Protein AF-A0A941E111-F1 (afdb_monomer_lite)

pLDDT: mean 90.16, std 6.97, range [42.81, 97.88]

Foldseek 3Di:
DLCQLVVLLVVLLVVVLVVVLVVQLVVVLVVDPDNDPVSSVVSSVVCVVVSCQCSVPLNLLVCLLPQFDQQKAQFFQCVLPLPDDDFFHHQDQDDDDPPVDDDSVPDDDPDNIWGAAALVRRVSLSSLLVSQQPDPPPRDGSLVCLVVVPVSVCVVCVVSVHHSVSSNVSSCCNNVHDPDDGDDDPSFDWDWDDDPVGTDIDGDTHRLRVQVRVVVVQVVLQDDDPNHTPVVCVVVVHDDPVDGDDQPPKDKDFDCLPPLNSQVSGIDSCNVVSRITIDHDPDDDDDPPPPLDDDQAECLVRRDDLVVLLVLLVVLLVLVPDPPPDPVSVVVNLVSLVVVVVVVLVSLVVQQVPPAPPCVDPSNPNYDPLCCCQRGCVNVVVVVVDCPSLLVVLLVSLVSVLVSSCVSCPPSDDDDDVVSSVVSSVSCVVVSVSRD

Radius of gyration: 35.3 Å; chains: 1; bounding box: 78×50×94 Å

InterPro domains:
  IPR013397 Type I-F CRISPR-associated protein Csy1 [PF09611] (54-424)

Organism: NCBI:txid2828728

Structure (mmCIF, N/CA/C/O backbone):
data_AF-A0A941E111-F1
#
_entry.id   AF-A0A941E111-F1
#
loop_
_atom_site.group_PDB
_atom_site.id
_atom_site.type_symbol
_atom_site.label_atom_id
_atom_site.label_alt_id
_atom_site.label_comp_id
_atom_site.label_asym_id
_atom_site.label_entity_id
_atom_site.label_seq_id
_atom_site.pdbx_PDB_ins_code
_atom_site.Cartn_x
_atom_site.Cartn_y
_atom_site.Cartn_z
_atom_site.occupancy
_atom_site.B_iso_or_equiv
_atom_site.auth_seq_id
_atom_site.auth_comp_id
_atom_site.auth_asym_id
_atom_site.auth_atom_id
_atom_site.pdbx_PDB_model_num
ATOM 1 N N . MET A 1 1 ? -6.890 -19.393 34.547 1.00 54.38 1 MET A N 1
ATOM 2 C CA . MET A 1 1 ? -8.291 -19.057 34.207 1.00 54.38 1 MET A CA 1
ATOM 3 C C . MET A 1 1 ? -9.002 -18.054 35.135 1.00 54.38 1 MET A C 1
ATOM 5 O O . MET A 1 1 ? -9.301 -16.984 34.635 1.00 54.38 1 MET A O 1
ATOM 9 N N . MET A 1 2 ? -9.274 -18.276 36.441 1.00 42.81 2 MET A N 1
ATOM 10 C CA . MET A 1 2 ? -10.017 -17.274 37.272 1.00 42.81 2 MET A CA 1
ATOM 11 C C . MET A 1 2 ? -9.319 -15.907 37.387 1.00 42.81 2 MET A C 1
ATOM 13 O O . MET A 1 2 ? -9.954 -14.866 37.274 1.00 42.81 2 MET A O 1
ATOM 17 N N . MET A 1 3 ? -8.001 -15.919 37.585 1.00 56.53 3 MET A N 1
ATOM 18 C CA . MET A 1 3 ? -7.169 -14.712 37.623 1.00 56.53 3 MET A CA 1
ATOM 19 C C . MET A 1 3 ? -6.912 -14.110 36.240 1.00 56.53 3 MET A C 1
ATOM 21 O O . MET A 1 3 ? -6.263 -13.082 36.152 1.00 56.53 3 MET A O 1
ATOM 25 N N . GLU A 1 4 ? -7.368 -14.750 35.169 1.00 77.12 4 GLU A N 1
ATOM 26 C CA . GLU A 1 4 ? -6.903 -14.458 33.816 1.00 77.12 4 GLU A CA 1
ATOM 27 C C . GLU A 1 4 ? -7.857 -13.497 33.116 1.00 77.12 4 GLU A C 1
ATOM 29 O O . GLU A 1 4 ? -7.443 -12.404 32.769 1.00 77.12 4 GLU A O 1
ATOM 34 N N . ALA A 1 5 ? -9.157 -13.802 33.037 1.00 81.56 5 ALA A N 1
ATOM 35 C CA . ALA A 1 5 ? -10.122 -12.932 32.355 1.00 81.56 5 ALA A CA 1
ATOM 36 C C . ALA A 1 5 ? -10.256 -11.542 33.004 1.00 81.56 5 ALA A C 1
ATOM 38 O O . ALA A 1 5 ? -10.161 -10.526 32.318 1.00 81.56 5 ALA A O 1
ATOM 39 N N . LYS A 1 6 ? -10.420 -11.490 34.335 1.00 88.31 6 LYS A N 1
ATOM 40 C CA . LYS A 1 6 ? -10.476 -10.226 35.089 1.00 88.31 6 LYS A CA 1
ATOM 41 C C . LYS A 1 6 ? -9.211 -9.396 34.863 1.00 88.31 6 LYS A C 1
ATOM 43 O O . LYS A 1 6 ? -9.303 -8.231 34.493 1.00 88.31 6 LYS A O 1
ATOM 48 N N . ARG A 1 7 ? -8.043 -10.014 35.058 1.00 89.69 7 ARG A N 1
ATOM 49 C CA . ARG A 1 7 ? -6.750 -9.348 34.896 1.00 89.69 7 ARG A CA 1
ATOM 50 C C . ARG A 1 7 ? -6.543 -8.865 33.465 1.00 89.69 7 ARG A C 1
ATOM 52 O O . ARG A 1 7 ? -6.071 -7.759 33.280 1.00 89.69 7 ARG A O 1
ATOM 59 N N . LEU A 1 8 ? -6.946 -9.641 32.460 1.00 90.94 8 LEU A N 1
ATOM 60 C CA . LEU A 1 8 ? -6.856 -9.237 31.056 1.00 90.94 8 LEU A CA 1
ATOM 61 C C . LEU A 1 8 ? -7.727 -8.016 30.751 1.00 90.94 8 LEU A C 1
ATOM 63 O O . LEU A 1 8 ? -7.281 -7.122 30.037 1.00 90.94 8 LEU A O 1
ATOM 67 N N . ILE A 1 9 ? -8.941 -7.945 31.309 1.00 93.62 9 ILE A N 1
ATOM 68 C CA . ILE A 1 9 ? -9.801 -6.759 31.189 1.00 93.62 9 ILE A CA 1
ATOM 69 C C . ILE A 1 9 ? -9.144 -5.554 31.877 1.00 93.62 9 ILE A C 1
ATOM 71 O O . ILE A 1 9 ? -9.081 -4.474 31.291 1.00 93.62 9 ILE A O 1
ATOM 75 N N . GLU A 1 10 ? -8.631 -5.733 33.097 1.00 94.31 10 GLU A N 1
ATOM 76 C CA . GLU A 1 10 ? -7.940 -4.683 33.859 1.00 94.31 10 GLU A CA 1
ATOM 77 C C . GLU A 1 10 ? -6.693 -4.168 33.122 1.00 94.31 10 GLU A C 1
ATOM 79 O O . GLU A 1 10 ? -6.554 -2.961 32.919 1.00 94.31 10 GLU A O 1
ATOM 84 N N . ASP A 1 11 ? -5.835 -5.073 32.650 1.00 95.06 11 ASP A N 1
ATOM 85 C CA . ASP A 1 11 ? -4.605 -4.770 31.918 1.00 95.06 11 ASP A CA 1
ATOM 86 C C . ASP A 1 11 ? -4.915 -4.086 30.575 1.00 95.06 11 ASP A C 1
ATOM 88 O O . ASP A 1 11 ? -4.274 -3.094 30.212 1.00 95.06 11 ASP A O 1
ATOM 92 N N . PHE A 1 12 ? -5.940 -4.551 29.849 1.00 95.94 12 PHE A N 1
ATOM 93 C CA . PHE A 1 12 ? -6.379 -3.931 28.597 1.00 95.94 12 PHE A CA 1
ATOM 94 C C . PHE A 1 12 ? -6.872 -2.498 28.812 1.00 95.94 12 PHE A C 1
ATOM 96 O O . PHE A 1 12 ? -6.476 -1.584 28.079 1.00 95.94 12 PHE A O 1
ATOM 103 N N . LEU A 1 13 ? -7.725 -2.274 29.814 1.00 96.62 13 LEU A N 1
ATOM 104 C CA . LEU A 1 13 ? -8.251 -0.942 30.108 1.00 96.62 13 LEU A CA 1
ATOM 105 C C . LEU A 1 13 ? -7.158 -0.018 30.644 1.00 96.62 13 LEU A C 1
ATOM 107 O O . LEU A 1 13 ? -7.132 1.156 30.277 1.00 96.62 13 LEU A O 1
ATOM 111 N N . LEU A 1 14 ? -6.209 -0.533 31.430 1.00 96.56 14 LEU A N 1
ATOM 112 C CA . LEU A 1 14 ? -5.047 0.228 31.884 1.00 96.56 14 LEU A CA 1
ATOM 113 C C . LEU A 1 14 ? -4.165 0.670 30.709 1.00 96.56 14 LEU A C 1
ATOM 115 O O . LEU A 1 14 ? -3.775 1.842 30.638 1.00 96.56 14 LEU A O 1
ATOM 119 N N . LYS A 1 15 ? -3.891 -0.234 29.762 1.00 96.50 15 LYS A N 1
ATOM 120 C CA . LYS A 1 15 ? -3.155 0.089 28.533 1.00 96.50 15 LYS A CA 1
ATOM 121 C C . LYS A 1 15 ? -3.899 1.140 27.711 1.00 96.50 15 LYS A C 1
ATOM 123 O O . LYS A 1 15 ? -3.334 2.175 27.377 1.00 96.50 15 LYS A O 1
ATOM 128 N N . THR A 1 16 ? -5.191 0.929 27.468 1.00 95.75 16 THR A N 1
ATOM 129 C CA . THR A 1 16 ? -6.022 1.845 26.670 1.00 95.75 16 THR A CA 1
ATOM 130 C C . THR A 1 16 ? -6.130 3.231 27.316 1.00 95.75 16 THR A C 1
ATOM 132 O O . THR A 1 16 ? -6.060 4.251 26.626 1.00 95.75 16 THR A O 1
ATOM 135 N N . LYS A 1 17 ? -6.226 3.289 28.651 1.00 96.88 17 LYS A N 1
ATOM 136 C CA . LYS A 1 17 ? -6.177 4.532 29.429 1.00 96.88 17 LYS A CA 1
ATOM 137 C C . LYS A 1 17 ? -4.859 5.275 29.227 1.00 96.88 17 LYS A C 1
ATOM 139 O O . LYS A 1 17 ? -4.867 6.489 29.026 1.00 96.88 17 LYS A O 1
ATOM 144 N N . THR A 1 18 ? -3.744 4.549 29.275 1.00 96.50 18 THR A N 1
ATOM 145 C CA . THR A 1 18 ? -2.400 5.110 29.090 1.00 96.50 18 THR A CA 1
ATOM 146 C C . THR A 1 18 ? -2.240 5.677 27.679 1.00 96.50 18 THR A C 1
ATOM 148 O O . THR A 1 18 ? -1.917 6.855 27.543 1.00 96.50 18 THR A O 1
ATOM 151 N N . ASP A 1 19 ? -2.611 4.916 26.645 1.00 94.94 19 ASP A N 1
ATOM 152 C CA . ASP A 1 19 ? -2.573 5.364 25.245 1.00 94.94 19 ASP A CA 1
ATOM 153 C C . ASP A 1 19 ? -3.434 6.618 25.008 1.00 94.94 19 ASP A C 1
ATOM 155 O O . ASP A 1 19 ? -3.075 7.518 24.240 1.00 94.94 19 ASP A O 1
ATOM 159 N N . PHE A 1 20 ? -4.613 6.685 25.634 1.00 95.25 20 PHE A N 1
ATOM 160 C CA . PHE A 1 20 ? -5.492 7.851 25.552 1.00 95.25 20 PHE A CA 1
ATOM 161 C C . PHE A 1 20 ? -4.852 9.089 26.186 1.00 95.25 20 PHE A C 1
ATOM 163 O O . PHE A 1 20 ? -4.885 10.172 25.591 1.00 95.25 20 PHE A O 1
ATOM 170 N N . LEU A 1 21 ? -4.262 8.923 27.371 1.00 95.62 21 LEU A N 1
ATOM 171 C CA . LEU A 1 21 ? -3.600 9.995 28.101 1.00 95.62 21 LEU A CA 1
ATOM 172 C C . LEU A 1 21 ? -2.397 10.532 27.318 1.00 95.62 21 LEU A C 1
ATOM 174 O O . LEU A 1 21 ? -2.283 11.741 27.129 1.00 95.62 21 LEU A O 1
ATOM 178 N N . GLU A 1 22 ? -1.552 9.649 26.786 1.00 95.38 22 GLU A N 1
ATOM 179 C CA . GLU A 1 22 ? -0.395 10.026 25.970 1.00 95.38 22 GLU A CA 1
ATOM 180 C C . GLU A 1 22 ? -0.802 10.818 24.725 1.00 95.38 22 GLU A C 1
ATOM 182 O O . GLU A 1 22 ? -0.208 11.856 24.432 1.00 95.38 22 GLU A O 1
ATOM 187 N N . LYS A 1 23 ? -1.870 10.406 24.029 1.00 93.00 23 LYS A N 1
ATOM 188 C CA . LYS A 1 23 ? -2.389 11.142 22.863 1.00 93.00 23 LYS A CA 1
ATOM 189 C C . LYS A 1 23 ? -2.899 12.535 23.228 1.00 93.00 23 LYS A C 1
ATOM 191 O O . LYS A 1 23 ? -2.645 13.484 22.487 1.00 93.00 23 LYS A O 1
ATOM 196 N N . LYS A 1 24 ? -3.613 12.675 24.349 1.00 94.56 24 LYS A N 1
ATOM 197 C CA . LYS A 1 24 ? -4.103 13.974 24.845 1.00 94.56 24 LYS A CA 1
ATOM 198 C C . LYS A 1 24 ? -2.949 14.899 25.219 1.00 94.56 24 LYS A C 1
ATOM 200 O O . LYS A 1 24 ? -2.946 16.060 24.809 1.00 94.56 24 LYS A O 1
ATOM 205 N N . VAL A 1 25 ? -1.956 14.369 25.932 1.00 94.44 25 VAL A N 1
ATOM 206 C CA . VAL A 1 25 ? -0.740 15.103 26.295 1.00 94.44 25 VAL A CA 1
ATOM 207 C C . VAL A 1 25 ? 0.004 15.535 25.034 1.00 94.44 25 VAL A C 1
ATOM 209 O O . VAL A 1 25 ? 0.240 16.724 24.859 1.00 94.44 25 VAL A O 1
ATOM 212 N N . ALA A 1 26 ? 0.290 14.623 24.103 1.00 93.06 26 ALA A N 1
ATOM 213 C CA . ALA A 1 26 ? 0.989 14.945 22.860 1.00 93.06 26 ALA A CA 1
ATOM 214 C C . ALA A 1 26 ? 0.262 16.021 22.033 1.00 93.06 26 ALA A C 1
ATOM 216 O O . ALA A 1 26 ? 0.901 16.940 21.518 1.00 93.06 26 ALA A O 1
ATOM 217 N N . ALA A 1 27 ? -1.070 15.950 21.939 1.00 91.94 27 ALA A N 1
ATOM 218 C CA . ALA A 1 27 ? -1.871 16.956 21.246 1.00 91.94 27 ALA A CA 1
ATOM 219 C C . ALA A 1 27 ? -1.771 18.345 21.904 1.00 91.94 27 ALA A C 1
ATOM 221 O O . ALA A 1 27 ? -1.632 19.341 21.197 1.00 91.94 27 ALA A O 1
ATOM 222 N N . GLU A 1 28 ? -1.796 18.421 23.239 1.00 92.62 28 GLU A N 1
ATOM 223 C CA . GLU A 1 28 ? -1.623 19.684 23.965 1.00 92.62 28 GLU A CA 1
ATOM 224 C C . GLU A 1 28 ? -0.197 20.236 23.801 1.00 92.62 28 GLU A C 1
ATOM 226 O O . GLU A 1 28 ? -0.017 21.409 23.467 1.00 92.62 28 GLU A O 1
ATOM 231 N N . ILE A 1 29 ? 0.819 19.390 23.979 1.00 92.69 29 ILE A N 1
ATOM 232 C CA . ILE A 1 29 ? 2.234 19.782 23.917 1.00 92.69 29 ILE A CA 1
ATOM 233 C C . ILE A 1 29 ? 2.627 20.265 22.519 1.00 92.69 29 ILE A C 1
ATOM 235 O O . ILE A 1 29 ? 3.358 21.245 22.400 1.00 92.69 29 ILE A O 1
ATOM 239 N N . ARG A 1 30 ? 2.075 19.670 21.454 1.00 89.31 30 ARG A N 1
ATOM 240 C CA . ARG A 1 30 ? 2.335 20.093 20.066 1.00 89.31 30 ARG A CA 1
ATOM 241 C C . ARG A 1 30 ? 1.977 21.560 19.796 1.00 89.31 30 ARG A C 1
ATOM 243 O O . ARG A 1 30 ? 2.528 22.159 18.879 1.00 89.31 30 ARG A O 1
ATOM 250 N N . THR A 1 31 ? 1.066 22.141 20.575 1.00 85.31 31 THR A N 1
ATOM 251 C CA . THR A 1 31 ? 0.663 23.552 20.438 1.00 85.31 31 THR A CA 1
ATOM 252 C C . THR A 1 31 ? 1.511 24.515 21.272 1.00 85.31 31 THR A C 1
ATOM 254 O O . THR A 1 31 ? 1.413 25.730 21.098 1.00 85.31 31 THR A O 1
ATOM 257 N N . LYS A 1 32 ? 2.357 23.996 22.170 1.00 88.12 32 LYS A N 1
ATOM 258 C CA . LYS A 1 32 ? 3.193 24.789 23.075 1.00 88.12 32 LYS A CA 1
ATOM 259 C C . LYS A 1 32 ? 4.600 24.977 22.505 1.00 88.12 32 LYS A C 1
ATOM 261 O O . LYS A 1 32 ? 5.163 24.082 21.879 1.00 88.12 32 LYS A O 1
ATOM 266 N N . LYS A 1 33 ? 5.171 26.162 22.756 1.00 83.75 33 LYS A N 1
ATOM 267 C CA . LYS A 1 33 ? 6.570 26.487 22.419 1.00 83.75 33 LYS A CA 1
ATOM 268 C C . LYS A 1 33 ? 7.568 25.796 23.350 1.00 83.75 33 LYS A C 1
ATOM 270 O O . LYS A 1 33 ? 8.631 25.398 22.896 1.00 83.75 33 LYS A O 1
ATOM 275 N N . ASP A 1 34 ? 7.221 25.674 24.630 1.00 85.81 34 ASP A N 1
ATOM 276 C CA . ASP A 1 34 ? 8.005 24.937 25.620 1.00 85.81 34 ASP A CA 1
ATOM 277 C C . ASP A 1 34 ? 7.483 23.496 25.726 1.00 85.81 34 ASP A C 1
ATOM 279 O O . ASP A 1 34 ? 6.291 23.273 25.956 1.00 85.81 34 ASP A O 1
ATOM 283 N N . GLN A 1 35 ? 8.386 22.536 25.530 1.00 87.12 35 GLN A N 1
ATOM 284 C CA . GLN A 1 35 ? 8.133 21.093 25.593 1.00 87.12 35 GLN A CA 1
ATOM 285 C C . GLN A 1 35 ? 8.992 20.420 26.674 1.00 87.12 35 GLN A C 1
ATOM 287 O O . GLN A 1 35 ? 9.300 19.232 26.593 1.00 87.12 35 GLN A O 1
ATOM 292 N N . SER A 1 36 ? 9.409 21.186 27.683 1.00 88.88 36 SER A N 1
ATOM 293 C CA . SER A 1 36 ? 10.135 20.678 28.841 1.00 88.88 36 SER A CA 1
ATOM 294 C C . SER A 1 36 ? 9.334 19.623 29.618 1.00 88.88 36 SER A C 1
ATOM 296 O O . SER A 1 36 ? 8.099 19.568 29.587 1.00 88.88 36 SER A O 1
ATOM 298 N N . LEU A 1 37 ? 10.052 18.772 30.358 1.00 89.50 37 LEU A N 1
ATOM 299 C CA . LEU A 1 37 ? 9.461 17.684 31.148 1.00 89.50 37 LEU A CA 1
ATOM 300 C C . LEU A 1 37 ? 8.425 18.181 32.168 1.00 89.50 37 LEU A C 1
ATOM 302 O O . LEU A 1 37 ? 7.444 17.489 32.432 1.00 89.50 37 LEU A O 1
ATOM 306 N N . THR A 1 38 ? 8.606 19.386 32.707 1.00 91.69 38 THR A N 1
ATOM 307 C CA . THR A 1 38 ? 7.662 20.018 33.639 1.00 91.69 38 THR A CA 1
ATOM 308 C C . THR A 1 38 ? 6.325 20.331 32.967 1.00 91.69 38 THR A C 1
ATOM 310 O O . THR A 1 38 ? 5.271 20.051 33.536 1.00 91.69 38 THR A O 1
ATOM 313 N N . VAL A 1 39 ? 6.342 20.836 31.729 1.00 90.69 39 VAL A N 1
ATOM 314 C CA . VAL A 1 39 ? 5.124 21.119 30.953 1.00 90.69 39 VAL A CA 1
ATOM 315 C C . VAL A 1 39 ? 4.400 19.826 30.569 1.00 90.69 39 VAL A C 1
ATOM 317 O O . VAL A 1 39 ? 3.168 19.775 30.615 1.00 90.69 39 VAL A O 1
ATOM 320 N N . ILE A 1 40 ? 5.150 18.770 30.235 1.00 91.69 40 ILE A N 1
ATOM 321 C CA . ILE A 1 40 ? 4.601 17.436 29.945 1.00 91.69 40 ILE A CA 1
ATOM 322 C C . ILE A 1 40 ? 3.925 16.846 31.190 1.00 91.69 40 ILE A C 1
ATOM 324 O O . ILE A 1 40 ? 2.794 16.366 31.099 1.00 91.69 40 ILE A O 1
ATOM 328 N N . ALA A 1 41 ? 4.578 16.920 32.353 1.00 93.25 41 ALA A N 1
ATOM 329 C CA . ALA A 1 41 ? 4.028 16.426 33.614 1.00 93.25 41 ALA A CA 1
ATOM 330 C C . ALA A 1 41 ? 2.729 17.152 33.999 1.00 93.25 41 ALA A C 1
ATOM 332 O O . ALA A 1 41 ? 1.731 16.497 34.298 1.00 93.25 41 ALA A O 1
ATOM 333 N N . ALA A 1 42 ? 2.699 18.483 33.888 1.00 93.31 42 ALA A N 1
ATOM 334 C CA . ALA A 1 42 ? 1.502 19.275 34.169 1.00 93.31 42 ALA A CA 1
ATOM 335 C C . ALA A 1 42 ? 0.339 18.953 33.211 1.00 93.31 42 ALA A C 1
ATOM 337 O O . ALA A 1 42 ? -0.814 18.848 33.630 1.00 93.31 42 ALA A O 1
ATOM 338 N N . ALA A 1 43 ? 0.622 18.756 31.916 1.00 93.69 43 ALA A N 1
ATOM 339 C CA . ALA A 1 43 ? -0.396 18.327 30.955 1.00 93.69 43 ALA A CA 1
ATOM 340 C C . ALA A 1 43 ? -0.940 16.930 31.297 1.00 93.69 43 ALA A C 1
ATOM 342 O O . ALA A 1 43 ? -2.143 16.694 31.188 1.00 93.69 43 ALA A O 1
ATOM 343 N N . ARG A 1 44 ? -0.075 16.011 31.741 1.00 95.31 44 ARG A N 1
ATOM 344 C CA . ARG A 1 44 ? -0.485 14.670 32.171 1.00 95.31 44 ARG A CA 1
ATOM 345 C C . ARG A 1 44 ? -1.410 14.730 33.383 1.00 95.31 44 ARG A C 1
ATOM 347 O O . ARG A 1 44 ? -2.481 14.137 33.337 1.00 95.31 44 ARG A O 1
ATOM 354 N N . GLU A 1 45 ? -1.033 15.478 34.416 1.00 95.56 45 GLU A N 1
ATOM 355 C CA . GLU A 1 45 ? -1.837 15.654 35.632 1.00 95.56 45 GLU A CA 1
ATOM 356 C C . GLU A 1 45 ? -3.222 16.240 35.320 1.00 95.56 45 GLU A C 1
ATOM 358 O O . GLU A 1 45 ? -4.236 15.743 35.803 1.00 95.56 45 GLU A O 1
ATOM 363 N N . LYS A 1 46 ? -3.287 17.226 34.421 1.00 96.00 46 LYS A N 1
ATOM 364 C CA . LYS A 1 46 ? -4.541 17.843 33.970 1.00 96.00 46 LYS A CA 1
ATOM 365 C C . LYS A 1 46 ? -5.508 16.857 33.300 1.00 96.00 46 LYS A C 1
ATOM 367 O O . LYS A 1 46 ? -6.712 16.945 33.526 1.00 96.00 46 LYS A O 1
ATOM 372 N N . HIS A 1 47 ? -5.012 15.951 32.452 1.00 96.50 47 HIS A N 1
ATOM 373 C CA . HIS A 1 47 ? -5.853 14.996 31.704 1.00 96.50 47 HIS A CA 1
ATOM 374 C C . HIS A 1 47 ? -6.090 13.674 32.456 1.00 96.50 47 HIS A C 1
ATOM 376 O O . HIS A 1 47 ? -6.923 12.869 32.033 1.00 96.50 47 HIS A O 1
ATOM 382 N N . GLN A 1 48 ? -5.398 13.453 33.578 1.00 96.69 48 GLN A N 1
ATOM 383 C CA . GLN A 1 48 ? -5.488 12.235 34.387 1.00 96.69 48 GLN A CA 1
ATOM 384 C C . GLN A 1 48 ? -6.922 11.943 34.887 1.00 96.69 48 GLN A C 1
ATOM 386 O O . GLN A 1 48 ? -7.388 10.825 34.658 1.00 96.69 48 GLN A O 1
ATOM 391 N N . PRO A 1 49 ? -7.687 12.905 35.453 1.00 97.50 49 PRO A N 1
ATOM 392 C CA . PRO A 1 49 ? -9.043 12.631 35.941 1.00 97.50 49 PRO A CA 1
ATOM 393 C C . PRO A 1 49 ? -10.028 12.238 34.830 1.00 97.50 49 PRO A C 1
ATOM 395 O O . PRO A 1 49 ? -10.887 11.380 35.039 1.00 97.50 49 PRO A O 1
ATOM 398 N N . GLU A 1 50 ? -9.903 12.834 33.634 1.00 96.50 50 GLU A N 1
ATOM 399 C CA . GLU A 1 50 ? -10.710 12.456 32.461 1.00 96.50 50 GLU A CA 1
ATOM 400 C C . GLU A 1 50 ? -10.420 11.002 32.071 1.00 96.50 50 GLU A C 1
ATOM 402 O O . GLU A 1 50 ? -11.348 10.225 31.840 1.00 96.50 50 GLU A O 1
ATOM 407 N N . ALA A 1 51 ? -9.138 10.629 32.018 1.00 95.62 51 ALA A N 1
ATOM 408 C CA . ALA A 1 51 ? -8.710 9.282 31.665 1.00 95.62 51 ALA A CA 1
ATOM 409 C C . ALA A 1 51 ? -9.181 8.242 32.697 1.00 95.62 51 ALA A C 1
ATOM 411 O O . ALA A 1 51 ? -9.725 7.207 32.311 1.00 95.62 51 ALA A O 1
ATOM 412 N N . ASP A 1 52 ? -9.028 8.529 33.992 1.00 96.94 52 ASP A N 1
ATOM 413 C CA . ASP A 1 52 ? -9.448 7.629 35.071 1.00 96.94 52 ASP A CA 1
ATOM 414 C C . ASP A 1 52 ? -10.966 7.429 35.093 1.00 96.94 52 ASP A C 1
ATOM 416 O O . ASP A 1 52 ? -11.431 6.296 35.192 1.00 96.94 52 ASP A O 1
ATOM 420 N N . SER A 1 53 ? -11.747 8.498 34.916 1.00 96.62 53 SER A N 1
ATOM 421 C CA . SER A 1 53 ? -13.210 8.405 34.841 1.00 96.62 53 SER A CA 1
ATOM 422 C C . SER A 1 53 ? -13.677 7.628 33.605 1.00 96.62 53 SER A C 1
ATOM 424 O O . SER A 1 53 ? -14.514 6.728 33.702 1.00 96.62 53 SER A O 1
ATOM 426 N N . LYS A 1 54 ? -13.101 7.929 32.433 1.00 95.19 54 LYS A N 1
ATOM 427 C CA . LYS A 1 54 ? -13.490 7.324 31.151 1.00 95.19 54 LYS A CA 1
ATOM 428 C C . LYS A 1 54 ? -13.190 5.824 31.076 1.00 95.19 54 LYS A C 1
ATOM 430 O O . LYS A 1 54 ? -13.958 5.099 30.446 1.00 95.19 54 LYS A O 1
ATOM 435 N N . TYR A 1 55 ? -12.082 5.384 31.670 1.00 96.75 55 TYR A N 1
ATOM 436 C CA . TYR A 1 55 ? -11.620 3.992 31.625 1.00 96.75 55 TYR A CA 1
ATOM 437 C C . TYR A 1 55 ? -11.799 3.246 32.955 1.00 96.75 55 TYR A C 1
ATOM 439 O O . TYR A 1 55 ? -11.298 2.133 33.106 1.00 96.75 55 TYR A O 1
ATOM 447 N N . ALA A 1 56 ? -12.546 3.812 33.908 1.00 96.56 56 ALA A N 1
ATOM 448 C CA . ALA A 1 56 ? -13.058 3.047 35.036 1.00 96.56 56 ALA A CA 1
ATOM 449 C C . ALA A 1 56 ? -13.908 1.881 34.506 1.00 96.56 56 ALA A C 1
ATOM 451 O O . ALA A 1 56 ? -14.797 2.089 33.681 1.00 96.56 56 ALA A O 1
ATOM 452 N N . ILE A 1 57 ? -13.640 0.661 34.983 1.00 94.81 57 ILE A N 1
ATOM 453 C CA . ILE A 1 57 ? -14.173 -0.588 34.408 1.00 94.81 57 ILE A CA 1
ATOM 454 C C . ILE A 1 57 ? -15.694 -0.529 34.236 1.00 94.81 57 ILE A C 1
ATOM 456 O O . ILE A 1 57 ? -16.207 -0.769 33.144 1.00 94.81 57 ILE A O 1
ATOM 460 N N . LYS A 1 58 ? -16.408 -0.147 35.301 1.00 95.25 58 LYS A N 1
ATOM 461 C CA . LYS A 1 58 ? -17.868 -0.020 35.292 1.00 95.25 58 LYS A CA 1
ATOM 462 C C . LYS A 1 58 ? -18.347 0.988 34.242 1.00 95.25 58 LYS A C 1
ATOM 464 O O . LYS A 1 58 ? -19.135 0.632 33.371 1.00 95.25 58 LYS A O 1
ATOM 469 N N . THR A 1 59 ? -17.820 2.212 34.290 1.00 95.44 59 THR A N 1
ATOM 470 C CA . THR A 1 59 ? -18.170 3.303 33.368 1.00 95.44 59 THR A CA 1
ATOM 471 C C . THR A 1 59 ? -17.913 2.922 31.912 1.00 95.44 59 THR A C 1
ATOM 473 O O . THR A 1 59 ? -18.720 3.222 31.030 1.00 95.44 59 THR A O 1
ATOM 476 N N . TRP A 1 60 ? -16.791 2.251 31.644 1.00 96.00 60 TRP A N 1
ATOM 477 C CA . TRP A 1 60 ? -16.426 1.823 30.300 1.00 96.00 60 TRP A CA 1
ATOM 478 C C . TRP A 1 60 ? -17.387 0.752 29.774 1.00 96.00 60 TRP A C 1
ATOM 480 O O . TRP A 1 60 ? -17.880 0.898 28.656 1.00 96.00 60 TRP A O 1
ATOM 490 N N . PHE A 1 61 ? -17.726 -0.267 30.577 1.00 94.56 61 PHE A N 1
ATOM 491 C CA . PHE A 1 61 ? -18.712 -1.279 30.182 1.00 94.56 61 PHE A CA 1
ATOM 492 C C . PHE A 1 61 ? -20.093 -0.668 29.947 1.00 94.56 61 PHE A C 1
ATOM 494 O O . PHE A 1 61 ? -20.683 -0.911 28.899 1.00 94.56 61 PHE A O 1
ATOM 501 N N . GLU A 1 62 ? -20.597 0.164 30.861 1.00 94.38 62 GLU A N 1
ATOM 502 C CA . GLU A 1 62 ? -21.892 0.841 30.697 1.00 94.38 62 GLU A CA 1
ATOM 503 C C . GLU A 1 62 ? -21.941 1.652 29.395 1.00 94.38 62 GLU A C 1
ATOM 505 O O . GLU A 1 62 ? -22.912 1.577 28.635 1.00 94.38 62 GLU A O 1
ATOM 510 N N . LYS A 1 63 ? -20.858 2.375 29.087 1.00 93.50 63 LYS A N 1
ATOM 511 C CA . LYS A 1 63 ? -20.723 3.112 27.830 1.00 93.50 63 LYS A CA 1
ATOM 512 C C . LYS A 1 63 ? -20.674 2.186 26.616 1.00 93.50 63 LYS A C 1
ATOM 514 O O . LYS A 1 63 ? -21.349 2.460 25.626 1.00 93.50 63 LYS A O 1
ATOM 519 N N . ALA A 1 64 ? -19.899 1.106 26.674 1.00 93.00 64 ALA A N 1
ATOM 520 C CA . ALA A 1 64 ? -19.802 0.137 25.589 1.00 93.00 64 ALA A CA 1
ATOM 521 C C . ALA A 1 64 ? -21.169 -0.502 25.298 1.00 93.00 64 ALA A C 1
ATOM 523 O O . ALA A 1 64 ? -21.579 -0.570 24.142 1.00 93.00 64 ALA A O 1
ATOM 524 N N . ILE A 1 65 ? -21.923 -0.873 26.336 1.00 92.00 65 ILE A N 1
ATOM 525 C CA . ILE A 1 65 ? -23.271 -1.441 26.209 1.00 92.00 65 ILE A CA 1
ATOM 526 C C . ILE A 1 65 ? -24.233 -0.444 25.556 1.00 92.00 65 ILE A C 1
ATOM 528 O O . ILE A 1 65 ? -25.007 -0.802 24.664 1.00 92.00 65 ILE A O 1
ATOM 532 N N . LYS A 1 66 ? -24.177 0.817 25.987 1.00 92.38 66 LYS A N 1
ATOM 533 C CA . LYS A 1 66 ? -25.066 1.874 25.506 1.00 92.38 66 LYS A CA 1
ATOM 534 C C . LYS A 1 66 ? -24.773 2.289 24.061 1.00 92.38 66 LYS A C 1
ATOM 536 O O . LYS A 1 66 ? -25.700 2.402 23.260 1.00 92.38 66 LYS A O 1
ATOM 541 N N . ASP A 1 67 ? -23.502 2.520 23.735 1.00 91.25 67 ASP A N 1
ATOM 542 C CA . ASP A 1 67 ? -23.107 3.251 22.527 1.00 91.25 67 ASP A CA 1
ATOM 543 C C . ASP A 1 67 ? -22.592 2.343 21.395 1.00 91.25 67 ASP A C 1
ATOM 545 O O . ASP A 1 67 ? -22.592 2.763 20.232 1.00 91.25 67 ASP A O 1
ATOM 549 N N . ALA A 1 68 ? -22.140 1.116 21.690 1.00 91.19 68 ALA A N 1
ATOM 550 C CA . ALA A 1 68 ? -21.586 0.236 20.665 1.00 91.19 68 ALA A CA 1
ATOM 551 C C . ALA A 1 68 ? -22.680 -0.292 19.722 1.00 91.19 68 ALA A C 1
ATOM 553 O O . ALA A 1 68 ? -23.705 -0.841 20.141 1.00 91.19 68 ALA A O 1
ATOM 554 N N . LYS A 1 69 ? -22.431 -0.124 18.421 1.00 89.06 69 LYS A N 1
ATOM 555 C CA . LYS A 1 69 ? -23.289 -0.573 17.317 1.00 89.06 69 LYS A CA 1
ATOM 556 C C . LYS A 1 69 ? -22.605 -1.705 16.540 1.00 89.06 69 LYS A C 1
ATOM 558 O O . LYS A 1 69 ? -21.372 -1.708 16.496 1.00 89.06 69 LYS A O 1
ATOM 563 N N . PRO A 1 70 ? -23.360 -2.600 15.876 1.00 88.75 70 PRO A N 1
ATOM 564 C CA . PRO A 1 70 ? -22.823 -3.703 15.067 1.00 88.75 70 PRO A CA 1
ATOM 565 C C . PRO A 1 70 ? -22.251 -3.231 13.714 1.00 88.75 70 PRO A C 1
ATOM 567 O O . PRO A 1 70 ? -22.597 -3.718 12.641 1.00 88.75 70 PRO A O 1
ATOM 570 N N . ASN A 1 71 ? -21.356 -2.242 13.750 1.00 89.81 71 ASN A N 1
ATOM 571 C CA . ASN A 1 71 ? -20.731 -1.671 12.555 1.00 89.81 71 ASN A CA 1
ATOM 572 C C . ASN A 1 71 ? -19.304 -2.194 12.309 1.00 89.81 71 ASN A C 1
ATOM 574 O O . ASN A 1 71 ? -18.534 -1.584 11.556 1.00 89.81 71 ASN A O 1
ATOM 578 N N . VAL A 1 72 ? -18.928 -3.283 12.979 1.00 92.62 72 VAL A N 1
ATOM 579 C CA . VAL A 1 72 ? -17.664 -3.982 12.741 1.00 92.62 72 VAL A CA 1
ATOM 580 C C . VAL A 1 72 ? -17.706 -4.586 11.348 1.00 92.62 72 VAL A C 1
ATOM 582 O O . VAL A 1 72 ? -18.706 -5.164 10.933 1.00 92.62 72 VAL A O 1
ATOM 585 N N . THR A 1 73 ? -16.636 -4.406 10.588 1.00 93.31 73 THR A N 1
ATOM 586 C CA . THR A 1 73 ? -16.573 -4.854 9.203 1.00 93.31 73 THR A CA 1
ATOM 587 C C . THR A 1 73 ? -15.141 -5.140 8.799 1.00 93.31 73 THR A C 1
ATOM 589 O O . THR A 1 73 ? -14.181 -4.643 9.374 1.00 93.31 73 THR A O 1
ATOM 592 N N . THR A 1 74 ? -15.005 -5.937 7.760 1.00 94.25 74 THR A N 1
ATOM 593 C CA . THR A 1 74 ? -13.744 -6.193 7.069 1.00 94.25 74 THR A CA 1
ATOM 594 C C . THR A 1 74 ? -13.713 -5.506 5.705 1.00 94.25 74 THR A C 1
ATOM 596 O O . THR A 1 74 ? -12.676 -5.017 5.263 1.00 94.25 74 THR A O 1
ATOM 599 N N . HIS A 1 75 ? -14.880 -5.377 5.069 1.00 93.75 75 HIS A N 1
ATOM 600 C CA . HIS A 1 75 ? -15.017 -4.818 3.730 1.00 93.75 75 HIS A CA 1
ATOM 601 C C . HIS A 1 75 ? -16.016 -3.647 3.719 1.00 93.75 75 HIS A C 1
ATOM 603 O O . HIS A 1 75 ? -17.140 -3.773 3.230 1.00 93.75 75 HIS A O 1
ATOM 609 N N . PRO A 1 76 ? -15.664 -2.492 4.312 1.00 93.19 76 PRO A N 1
ATOM 610 C CA . PRO A 1 76 ? -16.535 -1.321 4.349 1.00 93.19 76 PRO A CA 1
ATOM 611 C C . PRO A 1 76 ? -16.897 -0.792 2.951 1.00 93.19 76 PRO A C 1
ATOM 613 O O . PRO A 1 76 ? -16.040 -0.450 2.139 1.00 93.19 76 PRO A O 1
ATOM 616 N N . THR A 1 77 ? -18.196 -0.600 2.717 1.00 92.69 77 THR A N 1
ATOM 617 C CA . THR A 1 77 ? -18.764 -0.031 1.478 1.00 92.69 77 THR A CA 1
ATOM 618 C C . THR A 1 77 ? -18.440 1.457 1.298 1.00 92.69 77 THR A C 1
ATOM 620 O O . THR A 1 77 ? -18.385 1.973 0.182 1.00 92.69 77 THR A O 1
ATOM 623 N N . LYS A 1 78 ? -18.171 2.169 2.397 1.00 92.44 78 LYS A N 1
ATOM 624 C CA . LYS A 1 78 ? -17.959 3.623 2.401 1.00 92.44 78 LYS A CA 1
ATOM 625 C C . LYS A 1 78 ? -16.679 4.095 1.709 1.00 92.44 78 LYS A C 1
ATOM 627 O O . LYS A 1 78 ? -16.579 5.281 1.405 1.00 92.44 78 LYS A O 1
ATOM 632 N N . PHE A 1 79 ? -15.732 3.197 1.441 1.00 93.19 79 PHE A N 1
ATOM 633 C CA . PHE A 1 79 ? -14.555 3.508 0.622 1.00 93.19 79 PHE A CA 1
ATOM 634 C C . PHE A 1 79 ? -14.894 3.630 -0.866 1.00 93.19 79 PHE A C 1
ATOM 636 O O . PHE A 1 79 ? -14.187 4.317 -1.595 1.00 93.19 79 PHE A O 1
ATOM 643 N N . THR A 1 80 ? -16.003 3.037 -1.316 1.00 91.94 80 THR A N 1
ATOM 644 C CA . THR A 1 80 ? -16.537 3.285 -2.659 1.00 91.94 80 THR A CA 1
ATOM 645 C C . THR A 1 80 ? -17.209 4.650 -2.727 1.00 91.94 80 THR A C 1
ATOM 647 O O . THR A 1 80 ? -16.937 5.438 -3.631 1.00 91.94 80 THR A O 1
ATOM 650 N N . ASN A 1 81 ? -18.081 4.943 -1.758 1.00 90.50 81 ASN A N 1
ATOM 651 C CA . ASN A 1 81 ? -18.718 6.245 -1.624 1.00 90.50 81 ASN A CA 1
ATOM 652 C C . ASN A 1 81 ? -19.076 6.530 -0.151 1.00 90.50 81 ASN A C 1
ATOM 654 O O . ASN A 1 81 ? -19.866 5.792 0.446 1.00 90.50 81 ASN A O 1
ATOM 658 N N . PRO A 1 82 ? -18.581 7.628 0.453 1.00 88.94 82 PRO A N 1
ATOM 659 C CA . PRO A 1 82 ? -18.795 7.915 1.873 1.00 88.94 82 PRO A CA 1
ATOM 660 C C . PRO A 1 82 ? -20.260 8.213 2.231 1.00 88.94 82 PRO A C 1
ATOM 662 O O . PRO A 1 82 ? -20.614 8.224 3.418 1.00 88.94 82 PRO A O 1
ATOM 665 N N . LYS A 1 83 ? -21.125 8.464 1.237 1.00 88.75 83 LYS A N 1
ATOM 666 C CA . LYS A 1 83 ? -22.562 8.705 1.430 1.00 88.75 83 LYS A CA 1
ATOM 667 C C . LYS A 1 83 ? -23.373 7.428 1.648 1.00 88.75 83 LYS A C 1
ATOM 669 O O . LYS A 1 83 ? -24.494 7.545 2.125 1.00 88.75 83 LYS A O 1
ATOM 674 N N . ILE A 1 84 ? -22.818 6.243 1.386 1.00 90.12 84 ILE A N 1
ATOM 675 C CA . ILE A 1 84 ? -23.525 4.966 1.566 1.00 90.12 84 ILE A CA 1
ATOM 676 C C . ILE A 1 84 ? -23.981 4.796 3.026 1.00 90.12 84 ILE A C 1
ATOM 678 O O . ILE A 1 84 ? -23.215 5.026 3.975 1.00 90.12 84 ILE A O 1
ATOM 682 N N . ARG A 1 85 ? -25.250 4.418 3.205 1.00 86.31 85 ARG A N 1
ATOM 683 C CA . ARG A 1 85 ? -25.909 4.116 4.489 1.00 86.31 85 ARG A CA 1
ATOM 684 C C . ARG A 1 85 ? -26.784 2.869 4.322 1.00 86.31 85 ARG A C 1
ATOM 686 O O . ARG A 1 85 ? -27.169 2.551 3.209 1.00 86.31 85 ARG A O 1
ATOM 693 N N . GLY A 1 86 ? -27.101 2.177 5.417 1.00 78.88 86 GLY A N 1
ATOM 694 C CA . GLY A 1 86 ? -28.070 1.070 5.395 1.00 78.88 86 GLY A CA 1
ATOM 695 C C . GLY A 1 86 ? -27.608 -0.213 4.691 1.00 78.88 86 GLY A C 1
ATOM 696 O O . GLY A 1 86 ? -28.436 -1.063 4.400 1.00 78.88 86 GLY A O 1
ATOM 697 N N . THR A 1 87 ? -26.311 -0.367 4.412 1.00 80.81 87 THR A N 1
ATOM 698 C CA . THR A 1 87 ? -25.743 -1.634 3.927 1.00 80.81 87 THR A CA 1
ATOM 699 C C . THR A 1 87 ? -25.393 -2.540 5.096 1.00 80.81 87 THR A C 1
ATOM 701 O O . THR A 1 87 ? -24.873 -2.046 6.100 1.00 80.81 87 THR A O 1
ATOM 704 N N . THR A 1 88 ? -25.574 -3.847 4.932 1.00 79.00 88 THR A N 1
ATOM 705 C CA . THR A 1 88 ? -25.153 -4.843 5.923 1.00 79.00 88 THR A CA 1
ATOM 706 C C . THR A 1 88 ? -23.632 -4.811 6.097 1.00 79.00 88 THR A C 1
ATOM 708 O O . THR A 1 88 ? -22.880 -4.815 5.117 1.00 79.00 88 THR A O 1
ATOM 711 N N . SER A 1 89 ? -23.159 -4.754 7.343 1.00 84.44 89 SER A N 1
ATOM 712 C CA . SER A 1 89 ? -21.730 -4.874 7.647 1.00 84.44 89 SER A CA 1
ATOM 713 C C . SER A 1 89 ? -21.229 -6.257 7.230 1.00 84.44 89 SER A C 1
ATOM 715 O O . SER A 1 89 ? -21.864 -7.261 7.524 1.00 84.44 89 SER A O 1
ATOM 717 N N . THR A 1 90 ? -20.093 -6.323 6.534 1.00 88.56 90 THR A N 1
ATOM 718 C CA . THR A 1 90 ? -19.534 -7.592 6.047 1.00 88.56 90 THR A CA 1
ATOM 719 C C . THR A 1 90 ? -18.288 -7.957 6.840 1.00 88.56 90 THR A C 1
ATOM 721 O O . THR A 1 90 ? -17.263 -7.272 6.752 1.00 88.56 90 THR A O 1
ATOM 724 N N . ILE A 1 91 ? -18.349 -9.058 7.585 1.00 90.94 91 ILE A N 1
ATOM 725 C CA . ILE A 1 91 ? -17.199 -9.644 8.272 1.00 90.94 91 ILE A CA 1
ATOM 726 C C . ILE A 1 91 ? -16.806 -10.921 7.530 1.00 90.94 91 ILE A C 1
ATOM 728 O O . ILE A 1 91 ? -17.540 -11.900 7.521 1.00 90.94 91 ILE A O 1
ATOM 732 N N . PHE A 1 92 ? -15.652 -10.892 6.872 1.00 91.12 92 PHE A N 1
ATOM 733 C CA . PHE A 1 92 ? -15.114 -12.006 6.111 1.00 91.12 92 PHE A CA 1
ATOM 734 C C . PHE A 1 92 ? -13.615 -12.092 6.363 1.00 91.12 92 PHE A C 1
ATOM 736 O O . PHE A 1 92 ? -12.871 -11.162 6.048 1.00 91.12 92 PHE A O 1
ATOM 743 N N . TYR A 1 93 ? -13.183 -13.217 6.923 1.00 89.75 93 TYR A N 1
ATOM 744 C CA . TYR A 1 93 ? -11.769 -13.498 7.149 1.00 89.75 93 TYR A CA 1
ATOM 745 C C . TYR A 1 93 ? -11.169 -14.351 6.038 1.00 89.75 93 TYR A C 1
ATOM 747 O O . TYR A 1 93 ? -9.997 -14.170 5.743 1.00 89.75 93 TYR A O 1
ATOM 755 N N . GLY A 1 94 ? -11.976 -15.189 5.381 1.00 89.88 94 GLY A N 1
ATOM 756 C CA . GLY A 1 94 ? -11.531 -16.126 4.352 1.00 89.88 94 GLY A CA 1
ATOM 757 C C . GLY A 1 94 ? -10.606 -17.222 4.880 1.00 89.88 94 GLY A C 1
ATOM 758 O O . GLY A 1 94 ? -10.013 -17.101 5.952 1.00 89.88 94 GLY A O 1
ATOM 759 N N . ASP A 1 95 ? -10.467 -18.280 4.089 1.00 90.38 95 ASP A N 1
ATOM 760 C CA . ASP A 1 95 ? -9.570 -19.390 4.398 1.00 90.38 95 ASP A CA 1
ATOM 761 C C . ASP A 1 95 ? -8.166 -19.147 3.839 1.00 90.38 95 ASP A C 1
ATOM 763 O O . ASP A 1 95 ? -7.985 -18.491 2.804 1.00 90.38 95 ASP A O 1
ATOM 767 N N . LEU A 1 96 ? -7.170 -19.716 4.519 1.00 88.69 96 LEU A N 1
ATOM 768 C CA . LEU A 1 96 ? -5.796 -19.753 4.035 1.00 88.69 96 LEU A CA 1
ATOM 769 C C . LEU A 1 96 ? -5.692 -20.733 2.856 1.00 88.69 96 LEU A C 1
ATOM 771 O O . LEU A 1 96 ? -6.005 -21.913 2.992 1.00 88.69 96 LEU A O 1
ATOM 775 N N . CYS A 1 97 ? -5.203 -20.266 1.709 1.00 88.50 97 CYS A N 1
ATOM 776 C CA . CYS A 1 97 ? -5.005 -21.084 0.513 1.00 88.50 97 CYS A CA 1
ATOM 777 C C . CYS A 1 97 ? -3.763 -20.621 -0.264 1.00 88.50 97 CYS A C 1
ATOM 779 O O . CYS A 1 97 ? -3.649 -19.445 -0.603 1.00 88.50 97 CYS A O 1
ATOM 781 N N . GLN A 1 98 ? -2.836 -21.536 -0.558 1.00 87.88 98 GLN A N 1
ATOM 782 C CA . GLN A 1 98 ? -1.587 -21.245 -1.278 1.00 87.88 98 GLN A CA 1
ATOM 783 C C . GLN A 1 98 ? -1.770 -21.330 -2.803 1.00 87.88 98 GLN A C 1
ATOM 785 O O . GLN A 1 98 ? -1.160 -22.157 -3.470 1.00 87.88 98 GLN A O 1
ATOM 790 N N . ASP A 1 99 ? -2.622 -20.474 -3.359 1.00 92.62 99 ASP A N 1
ATOM 791 C CA . ASP A 1 99 ? -2.967 -20.450 -4.790 1.00 92.62 99 ASP A CA 1
ATOM 792 C C . ASP A 1 99 ? -2.273 -19.325 -5.579 1.00 92.62 99 ASP A C 1
ATOM 794 O O . ASP A 1 99 ? -2.650 -19.021 -6.707 1.00 92.62 99 ASP A O 1
ATOM 798 N N . GLY A 1 100 ? -1.256 -18.692 -4.989 1.00 92.69 100 GLY A N 1
ATOM 799 C CA . GLY A 1 100 ? -0.512 -17.592 -5.609 1.00 92.69 100 GLY A CA 1
ATOM 800 C C . GLY A 1 100 ? -1.198 -16.224 -5.521 1.00 92.69 100 GLY A C 1
ATOM 801 O O . GLY A 1 100 ? -0.614 -15.234 -5.959 1.00 92.69 100 GLY A O 1
ATOM 802 N N . TYR A 1 101 ? -2.389 -16.128 -4.916 1.00 92.94 101 TYR A N 1
ATOM 803 C CA . TYR A 1 101 ? -3.100 -14.862 -4.729 1.00 92.94 101 TYR A CA 1
ATOM 804 C C . TYR A 1 101 ? -2.977 -14.311 -3.303 1.00 92.94 101 TYR A C 1
ATOM 806 O O . TYR A 1 101 ? -3.019 -15.033 -2.301 1.00 92.94 101 TYR A O 1
ATOM 814 N N . VAL A 1 102 ? -2.918 -12.981 -3.203 1.00 91.25 102 VAL A N 1
ATOM 815 C CA . VAL A 1 102 ? -3.064 -12.262 -1.931 1.00 91.25 102 VAL A CA 1
ATOM 816 C C . VAL A 1 102 ? -4.550 -12.004 -1.684 1.00 91.25 102 VAL A C 1
ATOM 818 O O . VAL A 1 102 ? -5.192 -11.251 -2.413 1.00 91.25 102 VAL A O 1
ATOM 821 N N . LYS A 1 103 ? -5.098 -12.643 -0.649 1.00 92.12 103 LYS A N 1
ATOM 822 C CA . LYS A 1 103 ? -6.520 -12.606 -0.266 1.00 92.12 103 LYS A CA 1
ATOM 823 C C . LYS A 1 103 ? -6.653 -12.322 1.227 1.00 92.12 103 LYS A C 1
ATOM 825 O O . LYS A 1 103 ? -5.698 -12.527 1.971 1.00 92.12 103 LYS A O 1
ATOM 830 N N . THR A 1 104 ? -7.843 -11.932 1.683 1.00 91.56 104 THR A N 1
ATOM 831 C CA . THR A 1 104 ? -8.112 -11.629 3.103 1.00 91.56 104 THR A CA 1
ATOM 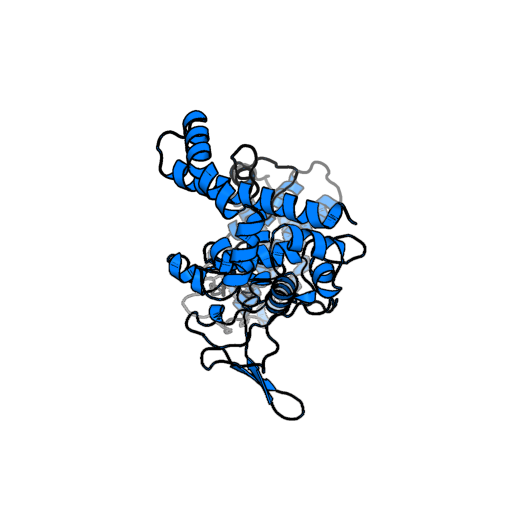832 C C . THR A 1 104 ? -7.694 -12.760 4.051 1.00 91.56 104 THR A C 1
ATOM 834 O O . THR A 1 104 ? -7.095 -12.481 5.087 1.00 91.56 104 THR A O 1
ATOM 837 N N . GLY A 1 105 ? -7.885 -14.024 3.649 1.00 91.06 105 GLY A N 1
ATOM 838 C CA . GLY A 1 105 ? -7.491 -15.203 4.439 1.00 91.06 105 GLY A CA 1
ATOM 839 C C . GLY A 1 105 ? -5.991 -15.501 4.466 1.00 91.06 105 GLY A C 1
ATOM 840 O O . GLY A 1 105 ? -5.522 -16.211 5.351 1.00 91.06 105 GLY A O 1
ATOM 841 N N . ASN A 1 106 ? -5.218 -14.915 3.547 1.00 90.25 106 ASN A N 1
ATOM 842 C CA . ASN A 1 106 ? -3.793 -15.208 3.359 1.00 90.25 106 ASN A CA 1
ATOM 843 C C . ASN A 1 106 ? -2.865 -14.158 3.985 1.00 90.25 106 ASN A C 1
ATOM 845 O O . ASN A 1 106 ? -1.644 -14.283 3.888 1.00 90.25 106 ASN A O 1
ATOM 849 N N . VAL A 1 107 ? -3.409 -13.102 4.593 1.00 89.06 107 VAL A N 1
ATOM 850 C CA . VAL A 1 107 ? -2.606 -12.002 5.136 1.00 89.06 107 VAL A CA 1
ATOM 851 C C . VAL A 1 107 ? -2.616 -12.042 6.656 1.00 89.06 107 VAL A C 1
ATOM 853 O O . VAL A 1 107 ? -3.648 -11.867 7.307 1.00 89.06 107 VAL A O 1
ATOM 856 N N . ASN A 1 108 ? -1.430 -12.231 7.235 1.00 87.81 108 ASN A N 1
ATOM 857 C CA . ASN A 1 108 ? -1.229 -11.985 8.653 1.00 87.81 108 ASN A CA 1
ATOM 858 C C . ASN A 1 108 ? -1.169 -10.469 8.896 1.00 87.81 108 ASN A C 1
ATOM 860 O O . ASN A 1 108 ? -0.304 -9.786 8.346 1.00 87.81 108 ASN A O 1
ATOM 864 N N . SER A 1 109 ? -2.104 -9.950 9.682 1.00 86.44 109 SER A N 1
ATOM 865 C CA . SER A 1 109 ? -2.169 -8.544 10.075 1.00 86.44 109 SER A CA 1
ATOM 866 C C . SER A 1 109 ? -2.590 -8.478 11.533 1.00 86.44 109 SER A C 1
ATOM 868 O O . SER A 1 109 ? -3.485 -9.214 11.954 1.00 86.44 109 SER A O 1
ATOM 870 N N . GLU A 1 110 ? -1.964 -7.574 12.281 1.00 82.94 110 GLU A N 1
ATOM 871 C CA . GLU A 1 110 ? -2.285 -7.322 13.687 1.00 82.94 110 GLU A CA 1
ATOM 872 C C . GLU A 1 110 ? -3.731 -6.843 13.860 1.00 82.94 110 GLU A C 1
ATOM 874 O O . GLU A 1 110 ? -4.395 -7.181 14.837 1.00 82.94 110 GLU A O 1
ATOM 879 N N . THR A 1 111 ? -4.243 -6.061 12.901 1.00 87.56 111 THR A N 1
ATOM 880 C CA . THR A 1 111 ? -5.615 -5.553 12.942 1.00 87.56 111 THR A CA 1
ATOM 881 C C . THR A 1 111 ? -6.480 -6.261 11.910 1.00 87.56 111 THR A C 1
ATOM 883 O O . THR A 1 111 ? -6.429 -5.989 10.714 1.00 87.56 111 THR A O 1
ATOM 886 N N . ARG A 1 112 ? -7.317 -7.178 12.398 1.00 89.62 112 ARG A N 1
ATOM 887 C CA . ARG A 1 112 ? -8.134 -8.073 11.567 1.00 89.62 112 ARG A CA 1
ATOM 888 C C . ARG A 1 112 ? -9.524 -7.521 11.236 1.00 89.62 112 ARG A C 1
ATOM 890 O O . ARG A 1 112 ? -10.275 -8.185 10.541 1.00 89.62 112 ARG A O 1
ATOM 897 N N . PHE A 1 113 ? -9.900 -6.342 11.716 1.00 93.38 113 PHE A N 1
ATOM 898 C CA . PHE A 1 113 ? -11.208 -5.741 11.446 1.00 93.38 113 PHE A CA 1
ATOM 899 C C . PHE A 1 113 ? -11.116 -4.212 11.424 1.00 93.38 113 PHE A C 1
ATOM 901 O O . PHE A 1 113 ? -10.146 -3.616 11.888 1.00 93.38 113 PHE A O 1
ATOM 908 N N . ASP A 1 114 ? -12.156 -3.578 10.905 1.00 94.56 114 ASP A N 1
ATOM 909 C CA . ASP A 1 114 ? -12.379 -2.140 10.901 1.00 94.56 114 ASP A CA 1
ATOM 910 C C . ASP A 1 114 ? -13.762 -1.841 11.496 1.00 94.56 114 ASP A C 1
ATOM 912 O O . ASP A 1 114 ? -14.602 -2.725 11.671 1.00 94.56 114 ASP A O 1
ATOM 916 N N . VAL A 1 115 ? -14.016 -0.577 11.807 1.00 93.75 115 VAL A N 1
ATOM 917 C CA . VAL A 1 115 ? -15.329 -0.103 12.232 1.00 93.75 115 VAL A CA 1
ATOM 918 C C . VAL A 1 115 ? -15.780 0.954 11.244 1.00 93.75 115 VAL A C 1
ATOM 920 O O . VAL A 1 115 ? -15.216 2.046 11.176 1.00 93.75 115 VAL A O 1
ATOM 923 N N . SER A 1 116 ? -16.798 0.623 10.458 1.00 89.88 116 SER A N 1
ATOM 924 C CA . SER A 1 116 ? -17.441 1.582 9.564 1.00 89.88 116 SER A CA 1
ATOM 925 C C . SER A 1 116 ? -18.397 2.458 10.366 1.00 89.88 116 SER A C 1
ATOM 927 O O . SER A 1 116 ? -18.955 2.030 11.372 1.00 89.88 116 SER A O 1
ATOM 929 N N . GLY A 1 117 ? -18.666 3.683 9.918 1.00 76.75 117 GLY A N 1
ATOM 930 C CA . GLY A 1 117 ? -19.812 4.419 10.456 1.00 76.75 117 GLY A CA 1
ATOM 931 C C . GLY A 1 117 ? -19.475 5.724 11.151 1.00 76.75 117 GLY A C 1
ATOM 932 O O . GLY A 1 117 ? -18.888 6.592 10.529 1.00 76.75 117 GLY A O 1
ATOM 933 N N . ASN A 1 118 ? -20.012 5.916 12.356 1.00 79.56 118 ASN A N 1
ATOM 934 C CA . ASN A 1 118 ? -20.094 7.201 13.049 1.00 79.56 118 ASN A CA 1
ATOM 935 C C . ASN A 1 118 ? -18.871 7.415 13.950 1.00 79.56 118 ASN A C 1
ATOM 937 O O . ASN A 1 118 ? -18.673 6.679 14.919 1.00 79.56 118 ASN A O 1
ATOM 941 N N . SER A 1 119 ? -18.107 8.474 13.681 1.00 77.06 119 SER A N 1
ATOM 942 C CA . SER A 1 119 ? -16.893 8.830 14.426 1.00 77.06 119 SER A CA 1
ATOM 943 C C . SER A 1 119 ? -17.084 8.894 15.947 1.00 77.06 119 SER A C 1
ATOM 945 O O . SER A 1 119 ? -16.150 8.572 16.679 1.00 77.06 119 SER A O 1
ATOM 947 N N . ALA A 1 120 ? -18.286 9.230 16.429 1.00 82.69 120 ALA A N 1
ATOM 948 C CA . ALA A 1 120 ? -18.601 9.285 17.856 1.00 82.69 120 ALA A CA 1
ATOM 949 C C . ALA A 1 120 ? -18.540 7.914 18.560 1.00 82.69 120 ALA A C 1
ATOM 951 O O . ALA A 1 120 ? -18.202 7.848 19.740 1.00 82.69 120 ALA A O 1
ATOM 952 N N . THR A 1 121 ? -18.850 6.824 17.849 1.00 87.12 121 THR A N 1
ATOM 953 C CA . THR A 1 121 ? -18.944 5.465 18.417 1.00 87.12 121 THR A CA 1
ATOM 954 C C . THR A 1 121 ? -17.821 4.541 17.958 1.00 87.12 121 THR A C 1
ATOM 956 O O . THR A 1 121 ? -17.576 3.517 18.588 1.00 87.12 121 THR A O 1
ATOM 959 N N . ASN A 1 122 ? -17.110 4.884 16.881 1.00 90.12 122 ASN A N 1
ATOM 960 C CA . ASN A 1 122 ? -16.101 4.003 16.288 1.00 90.12 122 ASN A CA 1
ATOM 961 C C . ASN A 1 122 ? -15.018 3.566 17.288 1.00 90.12 122 ASN A C 1
ATOM 963 O O . ASN A 1 122 ? -14.640 2.399 17.305 1.00 90.12 122 ASN A O 1
ATOM 967 N N . THR A 1 123 ? -14.553 4.481 18.145 1.00 91.19 123 THR A N 1
ATOM 968 C CA . THR A 1 123 ? -13.515 4.177 19.140 1.00 91.19 123 THR A CA 1
ATOM 969 C C . THR A 1 123 ? -13.976 3.136 20.155 1.00 91.19 123 THR A C 1
ATOM 971 O O . THR A 1 123 ? -13.254 2.172 20.372 1.00 91.19 123 THR A O 1
ATOM 974 N N . VAL A 1 124 ? -15.173 3.283 20.739 1.00 93.19 124 VAL A N 1
ATOM 975 C CA . VAL A 1 124 ? -15.661 2.324 21.749 1.00 93.19 124 VAL A CA 1
ATOM 976 C C . VAL A 1 124 ? -15.962 0.957 21.129 1.00 93.19 124 VAL A C 1
ATOM 978 O O . VAL A 1 124 ? -15.673 -0.062 21.742 1.00 93.19 124 VAL A O 1
ATOM 981 N N . ILE A 1 125 ? -16.457 0.920 19.885 1.00 94.31 125 ILE A N 1
ATOM 982 C CA . ILE A 1 125 ? -16.669 -0.334 19.144 1.00 94.31 125 ILE A CA 1
ATOM 983 C C . ILE A 1 125 ? -15.328 -1.036 18.891 1.00 94.31 125 ILE A C 1
ATOM 985 O O . ILE A 1 125 ? -15.211 -2.239 19.116 1.00 94.31 125 ILE A O 1
ATOM 989 N N . PHE A 1 126 ? -14.308 -0.287 18.452 1.00 94.25 126 PHE A N 1
ATOM 990 C CA . PHE A 1 126 ? -12.980 -0.840 18.198 1.00 94.25 126 PHE A CA 1
ATOM 991 C C . PHE A 1 126 ? -12.325 -1.351 19.485 1.00 94.25 126 PHE A C 1
ATOM 993 O O . PHE A 1 126 ? -11.812 -2.466 19.496 1.00 94.25 126 PHE A O 1
ATOM 1000 N N . GLU A 1 127 ? -12.367 -0.568 20.569 1.00 95.06 127 GLU A N 1
ATOM 1001 C CA . GLU A 1 127 ? -11.855 -0.970 21.886 1.00 95.06 127 GLU A CA 1
ATOM 1002 C C . GLU A 1 127 ? -12.562 -2.237 22.395 1.00 95.06 127 GLU A C 1
ATOM 1004 O O . GLU A 1 127 ? -11.890 -3.172 22.824 1.00 95.06 127 GLU A O 1
ATOM 1009 N N . LEU A 1 128 ? -13.895 -2.316 22.278 1.00 95.62 128 LEU A N 1
ATOM 1010 C CA . LEU A 1 128 ? -14.664 -3.500 22.669 1.00 95.62 128 LEU A CA 1
ATOM 1011 C C . LEU A 1 128 ? -14.247 -4.740 21.870 1.00 95.62 128 LEU A C 1
ATOM 1013 O O . LEU A 1 128 ? -13.980 -5.786 22.452 1.00 95.62 128 LEU A O 1
ATOM 1017 N N . CYS A 1 129 ? -14.137 -4.635 20.547 1.00 94.69 129 CYS A N 1
ATOM 1018 C CA . CYS A 1 129 ? -13.744 -5.774 19.714 1.00 94.69 129 CYS A CA 1
ATOM 1019 C C . CYS A 1 129 ? -12.282 -6.179 19.918 1.00 94.69 129 CYS A C 1
ATOM 1021 O O . CYS A 1 129 ? -11.960 -7.366 19.852 1.00 94.69 129 CYS A O 1
ATOM 1023 N N . ALA A 1 130 ? -11.397 -5.220 20.195 1.00 94.38 130 ALA A N 1
ATOM 1024 C CA . ALA A 1 130 ? -10.013 -5.500 20.551 1.00 94.38 130 ALA A CA 1
ATOM 1025 C C . ALA A 1 130 ? -9.932 -6.268 21.879 1.00 94.38 130 ALA A C 1
ATOM 1027 O O . ALA A 1 130 ? -9.254 -7.291 21.930 1.00 94.38 130 ALA A O 1
ATOM 1028 N N . LEU A 1 131 ? -10.686 -5.845 22.903 1.00 95.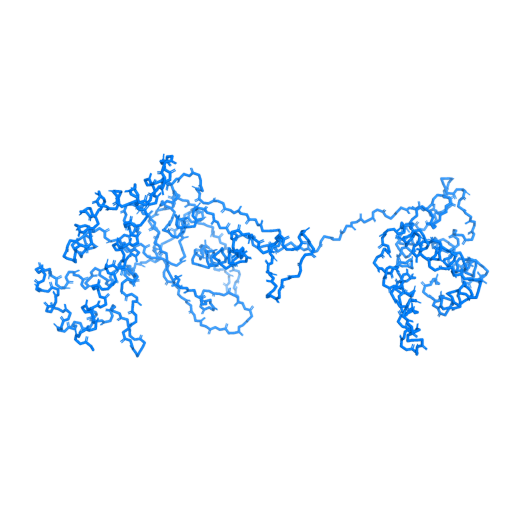19 131 LEU A N 1
ATOM 1029 C CA . LEU A 1 131 ? -10.797 -6.549 24.185 1.00 95.19 131 LEU A CA 1
ATOM 1030 C C . LEU A 1 131 ? -11.308 -7.985 23.992 1.00 95.19 131 LEU A C 1
ATOM 1032 O O . LEU A 1 131 ? -10.708 -8.942 24.472 1.00 95.19 131 LEU A O 1
ATOM 1036 N N . LEU A 1 132 ? -12.403 -8.143 23.250 1.00 94.50 132 LEU A N 1
ATOM 1037 C CA . LEU A 1 132 ? -13.036 -9.440 22.996 1.00 94.50 132 LEU A CA 1
ATOM 1038 C C . LEU A 1 132 ? -12.158 -10.395 22.168 1.00 94.50 132 LEU A C 1
ATOM 1040 O O . LEU A 1 132 ? -12.334 -11.611 22.254 1.00 94.50 132 LEU A O 1
ATOM 1044 N N . SER A 1 133 ? -11.208 -9.855 21.396 1.00 92.81 133 SER A N 1
ATOM 1045 C CA . SER A 1 133 ? -10.270 -10.624 20.569 1.00 92.81 133 SER A CA 1
ATOM 1046 C C . SER A 1 133 ? -9.034 -11.129 21.314 1.00 92.81 133 SER A C 1
ATOM 1048 O O . SER A 1 133 ? -8.268 -11.875 20.711 1.00 92.81 133 SER A O 1
ATOM 1050 N N . ILE A 1 134 ? -8.821 -10.733 22.575 1.00 92.50 134 ILE A N 1
ATOM 1051 C CA . ILE A 1 134 ? -7.668 -11.177 23.370 1.00 92.50 134 ILE A CA 1
ATOM 1052 C C . ILE A 1 134 ? -7.693 -12.702 23.513 1.00 92.50 134 ILE A C 1
ATOM 1054 O O . ILE A 1 134 ? -8.715 -13.276 23.898 1.00 92.50 134 ILE A O 1
ATOM 1058 N N . GLU A 1 135 ? -6.566 -13.345 23.212 1.00 90.00 135 GLU A N 1
ATOM 1059 C CA . GLU A 1 135 ? -6.384 -14.790 23.349 1.00 90.00 135 GLU A CA 1
ATOM 1060 C C . GLU A 1 135 ? -6.144 -15.183 24.813 1.00 90.00 135 GLU A C 1
ATOM 1062 O O . GLU A 1 135 ? -5.393 -14.528 25.533 1.00 90.00 135 GLU A O 1
ATOM 1067 N N . LEU A 1 136 ? -6.793 -16.265 25.247 1.00 84.62 136 LEU A N 1
ATOM 1068 C CA . LEU A 1 136 ? -6.740 -16.802 26.612 1.00 84.62 136 LEU A CA 1
ATOM 1069 C C . LEU A 1 136 ? -5.835 -18.042 26.738 1.00 84.62 136 LEU A C 1
ATOM 1071 O O . LEU A 1 136 ? -5.677 -18.566 27.835 1.00 84.62 136 LEU A O 1
ATOM 1075 N N . GLY A 1 137 ? -5.291 -18.538 25.621 1.00 78.00 137 GLY A N 1
ATOM 1076 C CA . GLY A 1 137 ? -4.693 -19.874 25.501 1.00 78.00 137 GLY A CA 1
ATOM 1077 C C . GLY A 1 137 ? -5.604 -20.856 24.748 1.00 78.00 137 GLY A C 1
ATOM 1078 O O . GLY A 1 137 ? -6.806 -20.627 24.611 1.00 78.00 137 GLY A O 1
ATOM 1079 N N . ASP A 1 138 ? -5.021 -21.926 24.199 1.00 76.81 138 ASP A N 1
ATOM 1080 C CA . ASP A 1 138 ? -5.718 -22.987 23.443 1.00 76.81 138 ASP A CA 1
ATOM 1081 C C . ASP A 1 138 ? -6.581 -22.491 22.262 1.00 76.81 138 ASP A C 1
ATOM 1083 O O . ASP A 1 138 ? -7.582 -23.107 21.894 1.00 76.81 138 ASP A O 1
ATOM 1087 N N . GLY A 1 139 ? -6.228 -21.339 21.680 1.00 78.19 139 GLY A N 1
ATOM 1088 C CA . GLY A 1 139 ? -6.981 -20.705 20.592 1.00 78.19 139 GLY A CA 1
ATOM 1089 C C . GLY A 1 139 ? -8.321 -20.082 21.010 1.00 78.19 139 GLY A C 1
ATOM 1090 O O . GLY A 1 139 ? -9.063 -19.600 20.152 1.00 78.19 139 GLY A O 1
ATOM 1091 N N . LYS A 1 140 ? -8.652 -20.059 22.309 1.00 86.94 140 LYS A N 1
ATOM 1092 C CA . LYS A 1 140 ? -9.863 -19.404 22.821 1.00 86.94 140 LYS A CA 1
ATOM 1093 C C . LYS A 1 140 ? -9.643 -17.906 22.984 1.00 86.94 140 LYS A C 1
ATOM 1095 O O . LYS A 1 140 ? -8.572 -17.454 23.385 1.00 86.94 140 LYS A O 1
ATOM 1100 N N . LYS A 1 141 ? -10.696 -17.135 22.726 1.00 92.50 141 LYS A N 1
ATOM 1101 C CA . LYS A 1 141 ? -10.725 -15.675 22.889 1.00 92.50 141 LYS A CA 1
ATOM 1102 C C . LYS A 1 141 ? -11.621 -15.266 24.047 1.00 92.50 141 LYS A C 1
ATOM 1104 O O . LYS A 1 141 ? -12.518 -16.023 24.420 1.00 92.50 141 LYS A O 1
ATOM 1109 N N . LEU A 1 142 ? -11.446 -14.052 24.564 1.00 94.19 142 LEU A N 1
ATOM 1110 C CA . LEU A 1 142 ? -12.265 -13.525 25.659 1.00 94.19 142 LEU A CA 1
ATOM 1111 C C . LEU A 1 142 ? -13.776 -13.570 25.365 1.00 94.19 142 LEU A C 1
ATOM 1113 O O . LEU A 1 142 ? -14.548 -13.885 26.268 1.00 94.19 142 LEU A O 1
ATOM 1117 N N . ILE A 1 143 ? -14.200 -13.339 24.114 1.00 94.75 143 ILE A N 1
ATOM 1118 C CA . ILE A 1 143 ? -15.616 -13.463 23.710 1.00 94.75 143 ILE A CA 1
ATOM 1119 C C . ILE A 1 143 ? -16.227 -14.827 24.065 1.00 94.75 143 ILE A C 1
ATOM 1121 O O . ILE A 1 143 ? -17.369 -14.883 24.514 1.00 94.75 143 ILE A O 1
ATOM 1125 N N . SER A 1 144 ? -15.448 -15.910 23.981 1.00 94.25 144 SER A N 1
ATOM 1126 C CA . SER A 1 144 ? -15.940 -17.260 24.278 1.00 94.25 144 SER A CA 1
ATOM 1127 C C . SER A 1 144 ? -16.354 -17.438 25.742 1.00 94.25 144 SER A C 1
ATOM 1129 O O . SER A 1 144 ? -17.209 -18.267 26.038 1.00 94.25 144 SER A O 1
ATOM 1131 N N . LEU A 1 145 ? -15.799 -16.654 26.674 1.00 93.75 145 LEU A N 1
ATOM 1132 C CA . LEU A 1 145 ? -16.227 -16.693 28.076 1.00 93.75 145 LEU A CA 1
ATOM 1133 C C . LEU A 1 145 ? -17.604 -16.049 28.270 1.00 93.75 145 LEU A C 1
ATOM 1135 O O . LEU A 1 145 ? -18.383 -16.516 29.096 1.00 93.75 145 LEU A O 1
ATOM 1139 N N . PHE A 1 146 ? -17.923 -15.008 27.493 1.00 94.25 146 PHE A N 1
ATOM 1140 C CA . PHE A 1 146 ? -19.269 -14.434 27.478 1.00 94.25 146 PHE A CA 1
ATOM 1141 C C . PHE A 1 146 ? -20.272 -15.416 26.867 1.00 94.25 146 PHE A C 1
ATOM 1143 O O . PHE A 1 146 ? -21.343 -15.623 27.428 1.00 94.25 146 PHE A O 1
ATOM 1150 N N . GLU A 1 147 ? -19.925 -16.046 25.743 1.00 94.19 147 GLU A N 1
ATOM 1151 C CA . GLU A 1 147 ? -20.793 -16.998 25.035 1.00 94.19 147 GLU A CA 1
ATOM 1152 C C . GLU A 1 147 ? -21.155 -18.215 25.892 1.00 94.19 147 GLU A C 1
ATOM 1154 O O . GLU A 1 147 ? -22.323 -18.603 25.935 1.00 94.19 147 GLU A O 1
ATOM 1159 N N . ASN A 1 148 ? -20.175 -18.754 26.624 1.00 93.81 148 ASN A N 1
ATOM 1160 C CA . ASN A 1 148 ? -20.324 -19.948 27.459 1.00 93.81 148 ASN A CA 1
ATOM 1161 C C . ASN A 1 148 ? -20.856 -19.671 28.877 1.00 93.81 148 ASN A C 1
ATOM 1163 O O . ASN A 1 148 ? -20.814 -20.573 29.709 1.00 93.81 148 ASN A O 1
ATOM 1167 N N . ASP A 1 149 ? -21.320 -18.448 29.163 1.00 93.38 149 ASP A N 1
ATOM 1168 C CA . ASP A 1 149 ? -21.806 -18.045 30.492 1.00 93.38 149 ASP A CA 1
ATOM 1169 C C . ASP A 1 149 ? -20.808 -18.388 31.617 1.00 93.38 149 ASP A C 1
ATOM 1171 O O . ASP A 1 149 ? -21.187 -18.936 32.651 1.00 93.38 149 ASP A O 1
ATOM 1175 N N . ASP A 1 150 ? -19.517 -18.085 31.418 1.00 93.25 150 ASP A N 1
ATOM 1176 C CA . ASP A 1 150 ? -18.486 -18.385 32.416 1.00 93.25 150 ASP A CA 1
ATOM 1177 C C . ASP A 1 150 ? -18.850 -17.763 33.777 1.00 93.25 150 ASP A C 1
ATOM 1179 O O . ASP A 1 150 ? -18.948 -16.540 33.916 1.00 93.25 150 ASP A O 1
ATOM 1183 N N . GLU A 1 151 ? -19.040 -18.614 34.791 1.00 92.12 151 GLU A N 1
ATOM 1184 C CA . GLU A 1 151 ? -19.552 -18.192 36.102 1.00 92.12 151 GLU A CA 1
ATOM 1185 C C . GLU A 1 151 ? -18.649 -17.146 36.771 1.00 92.12 151 GLU A C 1
ATOM 1187 O O . GLU A 1 151 ? -19.131 -16.235 37.436 1.00 92.12 151 GLU A O 1
ATOM 1192 N N . LYS A 1 152 ? -17.331 -17.194 36.539 1.00 90.06 152 LYS A N 1
ATOM 1193 C CA . LYS A 1 152 ? -16.393 -16.235 37.146 1.00 90.06 152 LYS A CA 1
ATOM 1194 C C . LYS A 1 152 ? -16.478 -14.869 36.483 1.00 90.06 152 LYS A C 1
ATOM 1196 O O . LYS A 1 152 ? -16.394 -13.845 37.163 1.00 90.06 152 LYS A O 1
ATOM 1201 N N . LEU A 1 153 ? -16.619 -14.836 35.161 1.00 92.50 153 LEU A N 1
ATOM 1202 C CA . LEU A 1 153 ? -16.845 -13.594 34.431 1.00 92.50 153 LEU A CA 1
ATOM 1203 C C . LEU A 1 153 ? -18.203 -12.985 34.799 1.00 92.50 153 LEU A C 1
ATOM 1205 O O . LEU A 1 153 ? -18.303 -11.772 34.979 1.00 92.50 153 LEU A O 1
ATOM 1209 N N . LYS A 1 154 ? -19.222 -13.826 34.974 1.00 94.00 154 LYS A N 1
ATOM 1210 C CA . LYS A 1 154 ? -20.551 -13.428 35.438 1.00 94.00 154 LYS A CA 1
ATOM 1211 C C . LYS A 1 154 ? -20.516 -12.837 36.846 1.00 94.00 154 LYS A C 1
ATOM 1213 O O . LYS A 1 154 ? -21.050 -11.747 37.037 1.00 94.00 154 LYS A O 1
ATOM 1218 N N . ASP A 1 155 ? -19.806 -13.465 37.784 1.00 93.38 155 ASP A N 1
ATOM 1219 C CA . ASP A 1 155 ? -19.568 -12.919 39.126 1.00 93.38 155 ASP A CA 1
ATOM 1220 C C . ASP A 1 155 ? -18.832 -11.575 39.069 1.00 93.38 155 ASP A C 1
ATOM 1222 O O . ASP A 1 155 ? -19.193 -10.625 39.763 1.00 93.38 155 ASP A O 1
ATOM 1226 N N . PHE A 1 156 ? -17.799 -11.456 38.228 1.00 93.19 156 PHE A N 1
ATOM 1227 C CA . PHE A 1 156 ? -17.050 -10.208 38.064 1.00 93.19 156 PHE A CA 1
ATOM 1228 C C . PHE A 1 156 ? -17.935 -9.066 37.549 1.00 93.19 156 PHE A C 1
ATOM 1230 O O . PHE A 1 156 ? -17.950 -7.991 38.146 1.00 93.19 156 PHE A O 1
ATOM 1237 N N . VAL A 1 157 ? -18.696 -9.300 36.477 1.00 93.00 157 VAL A N 1
ATOM 1238 C CA . VAL A 1 157 ? -19.615 -8.307 35.899 1.00 93.00 157 VAL A CA 1
ATOM 1239 C C . VAL A 1 157 ? -20.752 -7.979 36.876 1.00 93.00 157 VAL A C 1
ATOM 1241 O O . VAL A 1 157 ? -21.082 -6.807 37.064 1.00 93.00 157 VAL A O 1
ATOM 1244 N N . GLY A 1 158 ? -21.286 -8.986 37.572 1.00 92.94 158 GLY A N 1
ATOM 1245 C CA . GLY A 1 158 ? -22.310 -8.820 38.603 1.00 92.94 158 GLY A CA 1
ATOM 1246 C C . GLY A 1 158 ? -21.833 -7.974 39.787 1.00 92.94 158 GLY A C 1
ATOM 1247 O O . GLY A 1 158 ? -22.549 -7.075 40.222 1.00 92.94 158 GLY A O 1
ATOM 1248 N N . ASN A 1 159 ? -20.592 -8.166 40.248 1.00 93.75 159 ASN A N 1
ATOM 1249 C CA . ASN A 1 159 ? -19.979 -7.359 41.314 1.00 93.75 159 ASN A CA 1
ATOM 1250 C C . ASN A 1 159 ? -19.784 -5.881 40.928 1.00 93.75 159 ASN A C 1
ATOM 1252 O O . ASN A 1 159 ? -19.693 -5.021 41.803 1.00 93.75 159 ASN A O 1
ATOM 1256 N N . LEU A 1 160 ? -19.746 -5.558 39.630 1.00 92.50 160 LEU A N 1
ATOM 1257 C CA . LEU A 1 160 ? -19.751 -4.173 39.139 1.00 92.50 160 LEU A CA 1
ATOM 1258 C C . LEU A 1 160 ? -21.165 -3.554 39.132 1.00 92.50 160 LEU A C 1
ATOM 1260 O O . LEU A 1 160 ? -21.314 -2.349 38.905 1.00 92.50 160 LEU A O 1
ATOM 1264 N N . GLY A 1 161 ? -22.200 -4.357 39.395 1.00 93.75 161 GLY A N 1
ATOM 1265 C CA . GLY A 1 161 ? -23.606 -3.967 39.318 1.00 93.75 161 GLY A CA 1
ATOM 1266 C C . GLY A 1 161 ? -24.124 -3.868 37.883 1.00 93.75 161 GLY A C 1
ATOM 1267 O O . GLY A 1 161 ? -25.003 -3.051 37.619 1.00 93.75 161 GLY A O 1
ATOM 1268 N N . ILE A 1 162 ? -23.551 -4.641 36.956 1.00 94.06 162 ILE A N 1
ATOM 1269 C CA . ILE A 1 162 ? -23.920 -4.655 35.536 1.00 94.06 162 ILE A CA 1
ATOM 1270 C C . ILE A 1 162 ? -24.631 -5.977 35.222 1.00 94.06 162 ILE A C 1
ATOM 1272 O O . ILE A 1 162 ? -24.232 -7.034 35.708 1.00 94.06 162 ILE A O 1
ATOM 1276 N N . ASP A 1 163 ? -25.674 -5.931 34.389 1.00 93.94 163 ASP A N 1
ATOM 1277 C CA . ASP A 1 163 ? -26.345 -7.140 33.909 1.00 93.94 163 ASP A CA 1
ATOM 1278 C C . ASP A 1 163 ? -25.462 -7.896 32.903 1.00 93.94 163 ASP A C 1
ATOM 1280 O O . ASP A 1 163 ? -25.225 -7.442 31.779 1.00 93.94 163 ASP A O 1
ATOM 1284 N N . PHE A 1 164 ? -24.998 -9.078 33.307 1.00 95.00 164 PHE A N 1
ATOM 1285 C CA . PHE A 1 164 ? -24.178 -9.948 32.473 1.00 95.00 164 PHE A CA 1
ATOM 1286 C C . PHE A 1 164 ? -24.875 -10.351 31.168 1.00 95.00 164 PHE A C 1
ATOM 1288 O O . PHE A 1 164 ? -24.219 -10.389 30.128 1.00 95.00 164 PHE A O 1
ATOM 1295 N N . GLN A 1 165 ? -26.189 -10.601 31.179 1.00 94.25 165 GLN A N 1
ATOM 1296 C CA . GLN A 1 165 ? -26.903 -11.028 29.970 1.00 94.25 165 GLN A CA 1
ATOM 1297 C C . GLN A 1 165 ? -27.011 -9.891 28.949 1.00 94.25 165 GLN A C 1
ATOM 1299 O O . GLN A 1 165 ? -26.824 -10.113 27.746 1.00 94.25 165 GLN A O 1
ATOM 1304 N N . ALA A 1 166 ? -27.207 -8.655 29.415 1.00 92.62 166 ALA A N 1
ATOM 1305 C CA . ALA A 1 166 ? -27.128 -7.469 28.567 1.00 92.62 166 ALA A CA 1
ATOM 1306 C C . ALA A 1 166 ? -25.726 -7.284 27.956 1.00 92.62 166 ALA A C 1
ATOM 1308 O O . ALA A 1 166 ? -25.612 -6.998 26.759 1.00 92.62 166 ALA A O 1
ATOM 1309 N N . VAL A 1 167 ? -24.658 -7.490 28.742 1.00 94.00 167 VAL A N 1
ATOM 1310 C CA . VAL A 1 167 ? -23.269 -7.425 28.249 1.00 94.00 167 VAL A CA 1
ATOM 1311 C C . VAL A 1 167 ? -23.020 -8.501 27.199 1.00 94.00 167 VAL A C 1
ATOM 1313 O O . VAL A 1 167 ? -22.610 -8.171 26.089 1.00 94.00 167 VAL A O 1
ATOM 1316 N N . LYS A 1 168 ? -23.319 -9.768 27.509 1.00 95.00 168 LYS A N 1
ATOM 1317 C CA . LYS A 1 168 ? -23.157 -10.914 26.603 1.00 95.00 168 LYS A CA 1
ATOM 1318 C C . LYS A 1 168 ? -23.847 -10.672 25.264 1.00 95.00 168 LYS A C 1
ATOM 1320 O O . LYS A 1 168 ? -23.219 -10.801 24.210 1.00 95.00 168 LYS A O 1
ATOM 1325 N N . SER A 1 169 ? -25.119 -10.278 25.312 1.00 93.62 169 SER A N 1
ATOM 1326 C CA . SER A 1 169 ? -25.928 -10.017 24.118 1.00 93.62 169 SER A CA 1
ATOM 1327 C C . SER A 1 169 ? -25.315 -8.907 23.266 1.00 93.62 169 SER A C 1
ATOM 1329 O O . SER A 1 169 ? -25.199 -9.044 22.048 1.00 93.62 169 SER A O 1
ATOM 1331 N N . LYS A 1 170 ? -24.852 -7.819 23.897 1.00 94.31 170 LYS A N 1
ATOM 1332 C CA . LYS A 1 170 ? -24.203 -6.720 23.178 1.00 94.31 170 LYS A CA 1
ATOM 1333 C C . LYS A 1 170 ? -22.850 -7.119 22.593 1.00 94.31 170 LYS A C 1
ATOM 1335 O O . LYS A 1 170 ? -22.589 -6.801 21.436 1.00 94.31 170 LYS A O 1
ATOM 1340 N N . CYS A 1 171 ? -21.996 -7.781 23.372 1.00 94.62 171 CYS A N 1
ATOM 1341 C CA . CYS A 1 171 ? -20.682 -8.239 22.930 1.00 94.62 171 CYS A CA 1
ATOM 1342 C C . CYS A 1 171 ? -20.808 -9.151 21.709 1.00 94.62 171 CYS A C 1
ATOM 1344 O O . CYS A 1 171 ? -20.122 -8.916 20.720 1.00 94.62 171 CYS A O 1
ATOM 1346 N N . SER A 1 172 ? -21.735 -10.111 21.749 1.00 93.56 172 SER A N 1
ATOM 1347 C CA . SER A 1 172 ? -21.994 -11.031 20.636 1.00 93.56 172 SER A CA 1
ATOM 1348 C C . SER A 1 172 ? -22.456 -10.279 19.386 1.00 93.56 172 SER A C 1
ATOM 1350 O O . SER A 1 172 ? -21.854 -10.423 18.325 1.00 93.56 172 SER A O 1
ATOM 1352 N N . LEU A 1 173 ? -23.454 -9.398 19.531 1.00 92.12 173 LEU A N 1
ATOM 1353 C CA . LEU A 1 173 ? -23.994 -8.593 18.431 1.00 92.12 173 LEU A CA 1
ATOM 1354 C C . LEU A 1 173 ? -22.932 -7.697 17.776 1.00 92.12 173 LEU A C 1
ATOM 1356 O O . LEU A 1 173 ? -22.896 -7.543 16.560 1.00 92.12 173 LEU A O 1
ATOM 1360 N N . VAL A 1 174 ? -22.072 -7.058 18.571 1.00 92.00 174 VAL A N 1
ATOM 1361 C CA . VAL A 1 174 ? -21.047 -6.155 18.032 1.00 92.00 174 VAL A CA 1
ATOM 1362 C C . VAL A 1 174 ? -19.904 -6.938 17.390 1.00 92.00 174 VAL A C 1
ATOM 1364 O O . VAL A 1 174 ? -19.437 -6.536 16.327 1.00 92.00 174 VAL A O 1
ATOM 1367 N N . TYR A 1 175 ? -19.461 -8.033 18.014 1.00 92.19 175 TYR A N 1
ATOM 1368 C CA . TYR A 1 175 ? -18.295 -8.801 17.574 1.00 92.19 175 TYR A CA 1
ATOM 1369 C C . TYR A 1 175 ? -18.561 -9.602 16.297 1.00 92.19 175 TYR A C 1
ATOM 1371 O O . TYR A 1 175 ? -17.747 -9.573 15.376 1.00 92.19 175 TYR A O 1
ATOM 1379 N N . TRP A 1 176 ? -19.708 -10.283 16.233 1.00 90.00 176 TRP A N 1
ATOM 1380 C CA . TRP A 1 176 ? -20.096 -11.107 15.085 1.00 90.00 176 TRP A CA 1
ATOM 1381 C C . TRP A 1 176 ? -20.897 -10.343 14.032 1.00 90.00 176 TRP A C 1
ATOM 1383 O O . TRP A 1 176 ? -21.023 -10.801 12.898 1.00 90.00 176 TRP A O 1
ATOM 1393 N N . GLY A 1 177 ? -21.379 -9.150 14.381 1.00 85.69 177 GLY A N 1
ATOM 1394 C CA . GLY A 1 177 ? -22.302 -8.389 13.557 1.00 85.69 177 GLY A CA 1
ATOM 1395 C C . GLY A 1 177 ? -23.751 -8.824 13.766 1.00 85.69 177 GLY A C 1
ATOM 1396 O O . GLY A 1 177 ? -24.069 -9.698 14.570 1.00 85.69 177 GLY A O 1
ATOM 1397 N N . GLU A 1 178 ? -24.646 -8.160 13.047 1.00 80.81 178 GLU A N 1
ATOM 1398 C CA . GLU A 1 178 ? -26.071 -8.472 13.057 1.00 80.81 178 GLU A CA 1
ATOM 1399 C C . GLU A 1 178 ? -26.379 -9.508 11.972 1.00 80.81 178 GLU A C 1
ATOM 1401 O O . GLU A 1 178 ? -25.973 -9.340 10.818 1.00 80.81 178 GLU A O 1
ATOM 1406 N N . GLU A 1 179 ? -27.112 -10.565 12.329 1.00 74.25 179 GLU A N 1
ATOM 1407 C CA . GLU A 1 179 ? -27.695 -11.469 11.341 1.00 74.25 179 GLU A CA 1
ATOM 1408 C C . GLU A 1 179 ? -28.776 -10.712 10.565 1.00 74.25 179 GLU A C 1
ATOM 1410 O O . GLU A 1 179 ? -29.893 -10.505 11.036 1.00 74.25 179 GLU A O 1
ATOM 1415 N N . ALA A 1 180 ? -28.424 -10.258 9.367 1.00 74.31 180 ALA A N 1
ATOM 1416 C CA . ALA A 1 180 ? -29.319 -9.523 8.493 1.00 74.31 180 ALA A CA 1
ATOM 1417 C C . ALA A 1 180 ? -29.189 -10.022 7.057 1.00 74.31 180 ALA A C 1
ATOM 1419 O O . ALA A 1 180 ? -28.110 -10.415 6.605 1.00 74.31 180 ALA A O 1
ATOM 1420 N N . THR A 1 181 ? -30.290 -9.947 6.310 1.00 79.69 181 THR A N 1
ATOM 1421 C CA . THR A 1 181 ? -30.278 -10.191 4.868 1.00 79.69 181 THR A CA 1
ATOM 1422 C C . THR A 1 181 ? -29.241 -9.271 4.213 1.00 79.69 181 THR A C 1
ATOM 1424 O O . THR A 1 181 ? -29.275 -8.062 4.460 1.00 79.69 181 THR A O 1
ATOM 1427 N N . PRO A 1 182 ? -28.311 -9.793 3.393 1.00 81.69 182 PRO A N 1
ATOM 1428 C CA . PRO A 1 182 ? -27.327 -8.960 2.718 1.00 81.69 182 PRO A CA 1
ATOM 1429 C C . PRO A 1 182 ? -28.002 -7.883 1.863 1.00 81.69 182 PRO A C 1
ATOM 1431 O O . PRO A 1 182 ? -28.729 -8.185 0.918 1.00 81.69 182 PRO A O 1
ATOM 1434 N N . MET A 1 183 ? -27.749 -6.615 2.189 1.00 85.25 183 MET A N 1
ATOM 1435 C CA . MET A 1 183 ? -28.256 -5.465 1.443 1.00 85.25 183 MET A CA 1
ATOM 1436 C C . MET A 1 183 ? -27.112 -4.690 0.794 1.00 85.25 183 MET A C 1
ATOM 1438 O O . MET A 1 183 ? -26.141 -4.300 1.449 1.00 85.25 183 MET A O 1
ATOM 1442 N N . THR A 1 184 ? -27.252 -4.436 -0.507 1.00 88.69 184 THR A N 1
ATOM 1443 C CA . THR A 1 184 ? -26.341 -3.590 -1.289 1.00 88.69 184 THR A CA 1
ATOM 1444 C C . THR A 1 184 ? -26.922 -2.183 -1.493 1.00 88.69 184 THR A C 1
ATOM 1446 O O . THR A 1 184 ? -27.997 -1.872 -0.988 1.00 88.69 184 THR A O 1
ATOM 1449 N N . HIS A 1 185 ? -26.201 -1.309 -2.195 1.00 92.00 185 HIS A N 1
ATOM 1450 C CA . HIS A 1 185 ? -26.572 0.091 -2.420 1.00 92.00 185 HIS A CA 1
ATOM 1451 C C . HIS A 1 185 ? -26.210 0.494 -3.852 1.00 92.00 185 HIS A C 1
ATOM 1453 O O . HIS A 1 185 ? -25.184 0.058 -4.367 1.00 92.00 185 HIS A O 1
ATOM 1459 N N . ASP A 1 186 ? -27.008 1.365 -4.470 1.00 92.31 186 ASP A N 1
ATOM 1460 C CA . ASP A 1 186 ? -26.817 1.866 -5.846 1.00 92.31 186 ASP A CA 1
ATOM 1461 C C . ASP A 1 186 ? -25.478 2.602 -6.087 1.00 92.31 186 ASP A C 1
ATOM 1463 O O . ASP A 1 186 ? -24.992 2.665 -7.211 1.00 92.31 186 ASP A O 1
ATOM 1467 N N . LEU A 1 187 ? -24.848 3.129 -5.031 1.00 94.69 187 LEU A N 1
ATOM 1468 C CA . LEU A 1 187 ? -23.548 3.803 -5.069 1.00 94.69 187 LEU A CA 1
ATOM 1469 C C . LEU A 1 187 ? -22.362 2.835 -4.929 1.00 94.69 187 LEU A C 1
ATOM 1471 O O . LEU A 1 187 ? -21.210 3.275 -5.002 1.00 94.69 187 LEU A O 1
ATOM 1475 N N . ILE A 1 188 ? -22.610 1.544 -4.683 1.00 93.31 188 ILE A N 1
ATOM 1476 C CA . ILE A 1 188 ? -21.567 0.516 -4.710 1.00 93.31 188 ILE A CA 1
ATOM 1477 C C . ILE A 1 188 ? -21.281 0.158 -6.168 1.00 93.31 188 ILE A C 1
ATOM 1479 O O . ILE A 1 188 ? -22.183 0.074 -6.995 1.00 93.31 188 ILE A O 1
ATOM 1483 N N . ARG A 1 189 ? -20.008 -0.084 -6.492 1.00 92.56 189 ARG A N 1
ATOM 1484 C CA . ARG A 1 189 ? -19.631 -0.564 -7.823 1.00 92.56 189 ARG A CA 1
ATOM 1485 C C . ARG A 1 189 ? -20.137 -1.990 -8.002 1.00 92.56 189 ARG A C 1
ATOM 1487 O O . ARG A 1 189 ? -19.750 -2.874 -7.239 1.00 92.56 189 ARG A O 1
ATOM 1494 N N . GLN A 1 190 ? -20.963 -2.195 -9.019 1.00 92.88 190 GLN A N 1
ATOM 1495 C CA . GLN A 1 190 ? -21.501 -3.500 -9.378 1.00 92.88 190 GLN A CA 1
ATOM 1496 C C . GLN A 1 190 ? -20.950 -3.949 -10.731 1.00 92.88 190 GLN A C 1
ATOM 1498 O O . GLN A 1 190 ? -20.841 -3.145 -11.656 1.00 92.88 190 GLN A O 1
ATOM 1503 N N . VAL A 1 191 ? -20.576 -5.224 -10.835 1.00 95.88 191 VAL A N 1
ATOM 1504 C CA . VAL A 1 191 ? -19.966 -5.809 -12.037 1.00 95.88 191 VAL A CA 1
ATOM 1505 C C . VAL A 1 191 ? -20.678 -7.110 -12.384 1.00 95.88 191 VAL A C 1
ATOM 1507 O O . VAL A 1 191 ? -20.813 -7.984 -11.531 1.00 95.88 191 VAL A O 1
ATOM 1510 N N . TYR A 1 192 ? -21.109 -7.257 -13.637 1.00 97.06 192 TYR A N 1
ATOM 1511 C CA . TYR A 1 192 ? -21.575 -8.544 -14.149 1.00 97.06 192 TYR A CA 1
ATOM 1512 C C . TYR A 1 192 ? -20.379 -9.456 -14.416 1.00 97.06 192 TYR A C 1
ATOM 1514 O O . TYR A 1 192 ? -19.490 -9.113 -15.194 1.00 97.06 192 TYR A O 1
ATOM 1522 N N . PHE A 1 193 ? -20.373 -10.622 -13.781 1.00 97.62 193 PHE A N 1
ATOM 1523 C CA . PHE A 1 193 ? -19.350 -11.641 -13.946 1.00 97.62 193 PHE A CA 1
ATOM 1524 C C . PHE A 1 193 ? -19.942 -12.866 -14.655 1.00 97.62 193 PHE A C 1
ATOM 1526 O O . PHE A 1 193 ? -20.921 -13.427 -14.152 1.00 97.62 193 PHE A O 1
ATOM 1533 N N . PRO A 1 194 ? -19.406 -13.272 -15.820 1.00 97.56 194 PRO A N 1
ATOM 1534 C CA . PRO A 1 194 ? -19.938 -14.400 -16.575 1.00 97.56 194 PRO A CA 1
ATOM 1535 C C . PRO A 1 194 ? -19.714 -15.723 -15.835 1.00 97.56 194 PRO A C 1
ATOM 1537 O O . PRO A 1 194 ? -18.651 -15.969 -15.268 1.00 97.56 194 PRO A O 1
ATOM 1540 N N . VAL A 1 195 ? -20.718 -16.593 -15.882 1.00 97.44 195 VAL A N 1
ATOM 1541 C CA . VAL A 1 195 ? -20.693 -17.971 -15.376 1.00 97.44 195 VAL A CA 1
ATOM 1542 C C . VAL A 1 195 ? -21.321 -18.899 -16.415 1.00 97.44 195 VAL A C 1
ATOM 1544 O O . VAL A 1 195 ? -22.018 -18.442 -17.317 1.00 97.44 195 VAL A O 1
ATOM 1547 N N . THR A 1 196 ? -21.122 -20.214 -16.291 1.00 96.69 196 THR A N 1
ATOM 1548 C CA . THR A 1 196 ? -21.610 -21.201 -17.276 1.00 96.69 196 THR A CA 1
ATOM 1549 C C . THR A 1 196 ? -23.096 -21.043 -17.617 1.00 96.69 196 THR A C 1
ATOM 1551 O O . THR A 1 196 ? -23.486 -21.235 -18.763 1.00 96.69 196 THR A O 1
ATOM 1554 N N . ALA A 1 197 ? -23.923 -20.672 -16.634 1.00 95.19 197 ALA A N 1
ATOM 1555 C CA . ALA A 1 197 ? -25.372 -20.536 -16.780 1.00 95.19 197 ALA A CA 1
ATOM 1556 C C . ALA A 1 197 ? -25.870 -19.080 -16.930 1.00 95.19 197 ALA A C 1
ATOM 1558 O O . ALA A 1 197 ? -27.070 -18.843 -16.817 1.00 95.19 197 ALA A O 1
ATOM 1559 N N . GLY A 1 198 ? -24.988 -18.094 -17.147 1.00 96.81 198 GLY A N 1
ATOM 1560 C CA . GLY A 1 198 ? -25.380 -16.686 -17.283 1.00 96.81 198 GLY A CA 1
ATOM 1561 C C . GLY A 1 198 ? -24.402 -15.722 -16.619 1.00 96.81 198 GLY A C 1
ATOM 1562 O O . GLY A 1 198 ? -23.211 -15.738 -16.916 1.00 96.81 198 GLY A O 1
ATOM 1563 N N . TYR A 1 199 ? -24.900 -14.866 -15.726 1.00 97.88 199 TYR A N 1
ATOM 1564 C CA . TYR A 1 199 ? -24.087 -13.862 -15.039 1.00 97.88 199 TYR A CA 1
ATOM 1565 C C . TYR A 1 199 ? -24.434 -13.775 -13.556 1.00 97.88 199 TYR A C 1
ATOM 1567 O O . TYR A 1 199 ? -25.602 -13.822 -13.175 1.00 97.88 199 TYR A O 1
ATOM 1575 N N . HIS A 1 200 ? -23.418 -13.567 -12.725 1.00 96.75 200 HIS A N 1
ATOM 1576 C CA . HIS A 1 200 ? -23.586 -13.081 -11.360 1.00 96.75 200 HIS A CA 1
ATOM 1577 C C . HIS A 1 200 ? -23.364 -11.570 -11.327 1.00 96.75 200 HIS A C 1
ATOM 1579 O O . HIS A 1 200 ? -22.427 -11.070 -11.945 1.00 96.75 200 HIS A O 1
ATOM 1585 N N . LEU A 1 201 ? -24.195 -10.838 -10.588 1.00 94.62 201 LEU A N 1
ATOM 1586 C CA . LEU A 1 201 ? -23.946 -9.428 -10.298 1.00 94.62 201 LEU A CA 1
ATOM 1587 C C . LEU A 1 201 ? -23.159 -9.322 -8.989 1.00 94.62 201 LEU A C 1
ATOM 1589 O O . LEU A 1 201 ? -23.668 -9.667 -7.925 1.00 94.62 201 LEU A O 1
ATOM 1593 N N . LEU A 1 202 ? -21.912 -8.864 -9.071 1.00 94.00 202 LEU A N 1
ATOM 1594 C CA . LEU A 1 202 ? -21.008 -8.748 -7.930 1.00 94.00 202 LEU A CA 1
ATOM 1595 C C . LEU A 1 202 ? -20.975 -7.308 -7.419 1.00 94.00 202 LEU A C 1
ATOM 1597 O O . LEU A 1 202 ? -20.614 -6.399 -8.164 1.00 94.00 202 LEU A O 1
ATOM 1601 N N . SER A 1 203 ? -21.283 -7.109 -6.138 1.00 92.94 203 SER A N 1
ATOM 1602 C CA . SER A 1 203 ? -21.064 -5.836 -5.444 1.00 92.94 203 SER A CA 1
ATOM 1603 C C . SER A 1 203 ? -19.649 -5.791 -4.873 1.00 92.94 203 SER A C 1
ATOM 1605 O O . SER A 1 203 ? -19.305 -6.575 -3.991 1.00 92.94 203 SER A O 1
ATOM 1607 N N . ILE A 1 204 ? -18.823 -4.871 -5.369 1.00 93.00 204 ILE A N 1
ATOM 1608 C CA . ILE A 1 204 ? -17.401 -4.806 -5.025 1.00 93.00 204 ILE A CA 1
ATOM 1609 C C . ILE A 1 204 ? -17.173 -3.841 -3.860 1.00 93.00 204 ILE A C 1
ATOM 1611 O O . ILE A 1 204 ? -17.495 -2.654 -3.941 1.00 93.00 204 ILE A O 1
ATOM 1615 N N . THR A 1 205 ? -16.562 -4.347 -2.792 1.00 93.06 205 THR A N 1
ATOM 1616 C CA . THR A 1 205 ? -16.240 -3.604 -1.565 1.00 93.06 205 THR A CA 1
ATOM 1617 C C . THR A 1 205 ? -14.741 -3.597 -1.284 1.00 93.06 205 THR A C 1
ATOM 1619 O O . THR A 1 205 ? -14.018 -4.501 -1.697 1.00 93.06 205 THR A O 1
ATOM 1622 N N . THR A 1 206 ? -14.261 -2.592 -0.552 1.00 92.94 206 THR A N 1
ATOM 1623 C CA . THR A 1 206 ? -12.829 -2.426 -0.270 1.00 92.94 206 THR A CA 1
ATOM 1624 C C . THR A 1 206 ? -12.425 -3.160 1.014 1.00 92.94 206 THR A C 1
ATOM 1626 O O . THR A 1 206 ? -12.981 -2.833 2.062 1.00 92.94 206 THR A O 1
ATOM 1629 N N . PRO A 1 207 ? -11.443 -4.084 0.982 1.00 94.81 207 PRO A N 1
ATOM 1630 C CA . PRO A 1 207 ? -10.884 -4.703 2.186 1.00 94.81 207 PRO A CA 1
ATOM 1631 C C . PRO A 1 207 ? -10.004 -3.693 2.932 1.00 94.81 207 PRO A C 1
ATOM 1633 O O . PRO A 1 207 ? -8.805 -3.572 2.658 1.00 94.81 207 PRO A O 1
ATOM 1636 N N . SER A 1 208 ? -10.582 -2.923 3.856 1.00 94.88 208 SER A N 1
ATOM 1637 C CA . SER A 1 208 ? -9.850 -1.818 4.488 1.00 94.88 208 SER A CA 1
ATOM 1638 C C . SER A 1 208 ? -8.674 -2.305 5.334 1.00 94.88 208 SER A C 1
ATOM 1640 O O . SER A 1 208 ? -7.636 -1.646 5.337 1.00 94.88 208 SER A O 1
ATOM 1642 N N . MET A 1 209 ? -8.769 -3.484 5.963 1.00 93.56 209 MET A N 1
ATOM 1643 C CA . MET A 1 209 ? -7.627 -4.064 6.681 1.00 93.56 209 MET A CA 1
ATOM 1644 C C . MET A 1 209 ? -6.424 -4.299 5.771 1.00 93.56 209 MET A C 1
ATOM 1646 O O . MET A 1 209 ? -5.313 -3.958 6.149 1.00 93.56 209 MET A O 1
ATOM 1650 N N . LEU A 1 210 ? -6.628 -4.835 4.564 1.00 94.69 210 LEU A N 1
ATOM 1651 C CA . LEU A 1 210 ? -5.534 -5.157 3.650 1.00 94.69 210 LEU A CA 1
ATOM 1652 C C . LEU A 1 210 ? -4.945 -3.872 3.087 1.00 94.69 210 LEU A C 1
ATOM 1654 O O . LEU A 1 210 ? -3.731 -3.712 3.024 1.00 94.69 210 LEU A O 1
ATOM 1658 N N . MET A 1 211 ? -5.820 -2.932 2.733 1.00 95.38 211 MET A N 1
ATOM 1659 C CA . MET A 1 211 ? -5.430 -1.625 2.229 1.00 95.38 211 MET A CA 1
ATOM 1660 C C . MET A 1 211 ? -4.537 -0.870 3.227 1.00 95.38 211 MET A C 1
ATOM 1662 O O . MET A 1 211 ? -3.514 -0.303 2.838 1.00 95.38 211 MET A O 1
ATOM 1666 N N . PHE A 1 212 ? -4.884 -0.878 4.517 1.00 95.62 212 PHE A N 1
ATOM 1667 C CA . PHE A 1 212 ? -4.075 -0.218 5.542 1.00 95.62 212 PHE A CA 1
ATOM 1668 C C . PHE A 1 212 ? -2.902 -1.065 6.045 1.00 95.62 212 PHE A C 1
ATOM 1670 O O . PHE A 1 212 ? -1.904 -0.490 6.472 1.00 95.62 212 PHE A O 1
ATOM 1677 N N . GLU A 1 213 ? -2.954 -2.392 5.922 1.00 95.31 213 GLU A N 1
ATOM 1678 C CA . GLU A 1 213 ? -1.802 -3.270 6.154 1.00 95.31 213 GLU A CA 1
ATOM 1679 C C . GLU A 1 213 ? -0.689 -3.003 5.132 1.00 95.31 213 GLU A C 1
ATOM 1681 O O . GLU A 1 213 ? 0.472 -2.882 5.518 1.00 95.31 213 GLU A O 1
ATOM 1686 N N . VAL A 1 214 ? -1.031 -2.819 3.849 1.00 95.00 214 VAL A N 1
ATOM 1687 C CA . VAL A 1 214 ? -0.066 -2.390 2.818 1.00 95.00 214 VAL A CA 1
ATOM 1688 C C . VAL A 1 214 ? 0.586 -1.074 3.226 1.00 95.00 214 VAL A C 1
ATOM 1690 O O . VAL A 1 214 ? 1.809 -0.965 3.229 1.00 95.00 214 VAL A O 1
ATOM 1693 N N . LYS A 1 215 ? -0.216 -0.086 3.637 1.00 95.44 215 LYS A N 1
ATOM 1694 C CA . LYS A 1 215 ? 0.317 1.195 4.104 1.00 95.44 215 LYS A CA 1
ATOM 1695 C C . LYS A 1 215 ? 1.253 1.037 5.303 1.00 95.44 215 LYS A C 1
ATOM 1697 O O . LYS A 1 215 ? 2.317 1.649 5.318 1.00 95.44 215 LYS A O 1
ATOM 1702 N N . ARG A 1 216 ? 0.864 0.235 6.298 1.00 94.50 216 ARG A N 1
ATOM 1703 C CA . ARG A 1 216 ? 1.665 -0.033 7.499 1.00 94.50 216 ARG A CA 1
ATOM 1704 C C . ARG A 1 216 ? 3.034 -0.595 7.117 1.00 94.50 216 ARG A C 1
ATOM 1706 O O . ARG A 1 216 ? 4.034 0.001 7.492 1.00 94.50 216 ARG A O 1
ATOM 1713 N N . ARG A 1 217 ? 3.069 -1.657 6.305 1.00 93.81 217 ARG A N 1
ATOM 1714 C CA . ARG A 1 217 ? 4.315 -2.305 5.861 1.00 93.81 217 ARG A CA 1
ATOM 1715 C C . ARG A 1 217 ? 5.197 -1.387 5.021 1.00 93.81 217 ARG A C 1
ATOM 1717 O O . ARG A 1 217 ? 6.401 -1.349 5.217 1.00 93.81 217 ARG A O 1
ATOM 1724 N N . VAL A 1 218 ? 4.612 -0.604 4.116 1.00 94.31 218 VAL A N 1
ATOM 1725 C CA . VAL A 1 218 ? 5.387 0.352 3.308 1.00 94.31 218 VAL A CA 1
ATOM 1726 C C . VAL A 1 218 ? 5.973 1.473 4.174 1.00 94.31 218 VAL A C 1
ATOM 1728 O O . VAL A 1 218 ? 7.100 1.898 3.938 1.00 94.31 218 VAL A O 1
ATOM 1731 N N . ASN A 1 219 ? 5.255 1.929 5.204 1.00 92.44 219 ASN A N 1
ATOM 1732 C CA . ASN A 1 219 ? 5.797 2.899 6.158 1.00 92.44 219 ASN A CA 1
ATOM 1733 C C . ASN A 1 219 ? 6.975 2.333 6.969 1.00 92.44 219 ASN A C 1
ATOM 1735 O O . ASN A 1 219 ? 7.878 3.090 7.314 1.00 92.44 219 ASN A O 1
ATOM 1739 N N . GLU A 1 220 ? 7.006 1.024 7.240 1.00 91.69 220 GLU A N 1
ATOM 1740 C CA . GLU A 1 220 ? 8.130 0.365 7.928 1.00 91.69 220 GLU A CA 1
ATOM 1741 C C . GLU A 1 220 ? 9.433 0.388 7.112 1.00 91.69 220 GLU A C 1
ATOM 1743 O O . GLU A 1 220 ? 10.514 0.220 7.679 1.00 91.69 220 GLU A O 1
ATOM 1748 N N . PHE A 1 221 ? 9.366 0.656 5.802 1.00 90.56 221 PHE A N 1
ATOM 1749 C CA . PHE A 1 221 ? 10.562 0.863 4.980 1.00 90.56 221 PHE A CA 1
ATOM 1750 C C . PHE A 1 221 ? 11.340 2.117 5.396 1.00 90.56 221 PHE A C 1
ATOM 1752 O O . PHE A 1 221 ? 12.548 2.205 5.164 1.00 90.56 221 PHE A O 1
ATOM 1759 N N . ASP A 1 222 ? 10.675 3.106 6.002 1.00 85.75 222 ASP A N 1
ATOM 1760 C CA . ASP A 1 222 ? 11.329 4.319 6.485 1.00 85.75 222 ASP A CA 1
ATOM 1761 C C . ASP A 1 222 ? 11.969 4.088 7.861 1.00 85.75 222 ASP A C 1
ATOM 1763 O O . ASP A 1 222 ? 11.422 4.426 8.909 1.00 85.75 222 ASP A O 1
ATOM 1767 N N . LYS A 1 223 ? 13.155 3.471 7.847 1.00 85.81 223 LYS A N 1
ATOM 1768 C CA . LYS A 1 223 ? 13.966 3.225 9.045 1.00 85.81 223 LYS A CA 1
ATOM 1769 C C . LYS A 1 223 ? 14.760 4.471 9.440 1.00 85.81 223 LYS A C 1
ATOM 1771 O O . LYS A 1 223 ? 15.395 5.111 8.597 1.00 85.81 223 LYS A O 1
ATOM 1776 N N . TRP A 1 224 ? 14.778 4.764 10.738 1.00 86.81 224 TRP A N 1
ATOM 1777 C CA . TRP A 1 224 ? 15.503 5.888 11.334 1.00 86.81 224 TRP A CA 1
ATOM 1778 C C . TRP A 1 224 ? 16.510 5.392 12.371 1.00 86.81 224 TRP A C 1
ATOM 1780 O O . TRP A 1 224 ? 16.173 4.559 13.208 1.00 86.81 224 TRP A O 1
ATOM 1790 N N . ILE A 1 225 ? 17.728 5.934 12.330 1.00 82.94 225 ILE A N 1
ATOM 1791 C CA . ILE A 1 225 ? 18.810 5.665 13.287 1.00 82.94 225 ILE A CA 1
ATOM 1792 C C . ILE A 1 225 ? 19.333 7.012 13.767 1.00 82.94 225 ILE A C 1
ATOM 1794 O O . ILE A 1 225 ? 19.670 7.864 12.946 1.00 82.94 225 ILE A O 1
ATOM 1798 N N . ASP A 1 226 ? 19.339 7.231 15.083 1.00 84.00 226 ASP A N 1
ATOM 1799 C CA . ASP A 1 226 ? 19.808 8.473 15.715 1.00 84.00 226 ASP A CA 1
ATOM 1800 C C . ASP A 1 226 ? 19.224 9.751 15.076 1.00 84.00 226 ASP A C 1
ATOM 1802 O O . ASP A 1 226 ? 19.912 10.741 14.831 1.00 84.00 226 ASP A O 1
ATOM 1806 N N . GLY A 1 227 ? 17.929 9.720 14.742 1.00 83.44 227 GLY A N 1
ATOM 1807 C CA . GLY A 1 227 ? 17.232 10.854 14.123 1.00 83.44 227 GLY A CA 1
ATOM 1808 C C . GLY A 1 227 ? 17.569 11.089 12.645 1.00 83.44 227 GLY A C 1
ATOM 1809 O O . GLY A 1 227 ? 17.156 12.101 12.081 1.00 83.44 227 GLY A O 1
ATOM 1810 N N . THR A 1 228 ? 18.267 10.157 11.994 1.00 82.50 228 THR A N 1
ATOM 1811 C CA . THR A 1 228 ? 18.582 10.204 10.564 1.00 82.50 228 THR A CA 1
ATOM 1812 C C . THR A 1 228 ? 17.939 9.035 9.821 1.00 82.50 228 THR A C 1
ATOM 1814 O O . THR A 1 228 ? 18.088 7.880 10.211 1.00 82.50 228 THR A O 1
ATOM 1817 N N . SER A 1 229 ? 17.232 9.322 8.723 1.00 87.75 229 SER A N 1
ATOM 1818 C CA . SER A 1 229 ? 16.696 8.274 7.843 1.00 87.75 229 SER A CA 1
ATOM 1819 C C . SER A 1 229 ? 17.841 7.493 7.197 1.00 87.75 229 SER A C 1
ATOM 1821 O O . SER A 1 229 ? 18.767 8.088 6.636 1.00 87.75 229 SER A O 1
ATOM 1823 N N . VAL A 1 230 ? 17.750 6.161 7.213 1.00 87.56 230 VAL A N 1
ATOM 1824 C CA . VAL A 1 230 ? 18.752 5.257 6.622 1.00 87.56 230 VAL A CA 1
ATOM 1825 C C . VAL A 1 230 ? 18.975 5.548 5.132 1.00 87.56 230 VAL A C 1
ATOM 1827 O O . VAL A 1 230 ? 20.080 5.395 4.612 1.00 87.56 230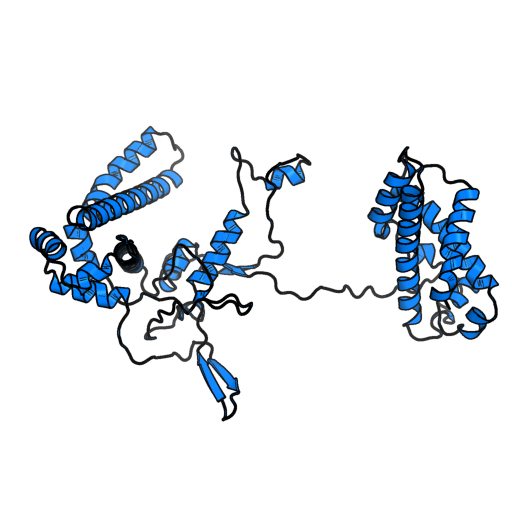 VAL A O 1
ATOM 1830 N N . LYS A 1 231 ? 17.967 6.087 4.440 1.00 83.44 231 LYS A N 1
ATOM 1831 C CA . LYS A 1 231 ? 18.072 6.490 3.029 1.00 83.44 231 LYS A CA 1
ATOM 1832 C C . LYS A 1 231 ? 19.152 7.555 2.791 1.00 83.44 231 LYS A C 1
ATOM 1834 O O . LYS A 1 231 ? 19.708 7.617 1.694 1.00 83.44 231 LYS A O 1
ATOM 1839 N N . ARG A 1 232 ? 19.510 8.354 3.809 1.00 85.06 232 ARG A N 1
ATOM 1840 C CA . ARG A 1 232 ? 20.597 9.342 3.700 1.00 85.06 232 ARG A CA 1
ATOM 1841 C C . ARG A 1 232 ? 21.974 8.710 3.536 1.00 85.06 232 ARG A C 1
ATOM 1843 O O . ARG A 1 232 ? 22.822 9.302 2.872 1.00 85.06 232 ARG A O 1
ATOM 1850 N N . PHE A 1 233 ? 22.192 7.499 4.050 1.00 85.00 233 PHE A N 1
ATOM 1851 C CA . PHE A 1 233 ? 23.463 6.795 3.868 1.00 85.00 233 PHE A CA 1
ATOM 1852 C C . PHE A 1 233 ? 23.758 6.578 2.378 1.00 85.00 233 PHE A C 1
ATOM 1854 O O . PHE A 1 233 ? 24.885 6.800 1.945 1.00 85.00 233 PHE A O 1
ATOM 1861 N N . ARG A 1 234 ? 22.734 6.286 1.560 1.00 81.69 234 ARG A N 1
ATOM 1862 C CA . ARG A 1 234 ? 22.875 6.205 0.096 1.00 81.69 234 ARG A CA 1
ATOM 1863 C C . ARG A 1 234 ? 23.262 7.547 -0.525 1.00 81.69 234 ARG A C 1
ATOM 1865 O O . ARG A 1 234 ? 24.173 7.579 -1.346 1.00 81.69 234 ARG A O 1
ATOM 1872 N N . SER A 1 235 ? 22.601 8.645 -0.147 1.00 82.56 235 SER A N 1
ATOM 1873 C CA . SER A 1 235 ? 22.934 9.975 -0.688 1.00 82.56 235 SER A CA 1
ATOM 1874 C C . SER A 1 235 ? 24.319 10.468 -0.263 1.00 82.56 235 SER A C 1
ATOM 1876 O O . SER A 1 235 ? 24.953 11.217 -0.997 1.00 82.56 235 SER A O 1
ATOM 1878 N N . GLU A 1 236 ? 24.797 10.032 0.903 1.00 88.12 236 GLU A N 1
ATOM 1879 C CA . GLU A 1 236 ? 26.115 10.373 1.451 1.00 88.12 236 GLU A CA 1
ATOM 1880 C C . GLU A 1 236 ? 27.207 9.362 1.064 1.00 88.12 236 GLU A C 1
ATOM 1882 O O . GLU A 1 236 ? 28.349 9.498 1.498 1.00 88.12 236 GLU A O 1
ATOM 1887 N N . ASN A 1 237 ? 26.868 8.349 0.259 1.00 83.56 237 ASN A N 1
ATOM 1888 C CA . ASN A 1 237 ? 27.756 7.256 -0.134 1.00 83.56 237 ASN A CA 1
ATOM 1889 C C . ASN A 1 237 ? 28.417 6.533 1.063 1.00 83.56 237 ASN A C 1
ATOM 1891 O O . ASN A 1 237 ? 29.582 6.138 1.012 1.00 83.56 237 ASN A O 1
ATOM 1895 N N . LYS A 1 238 ? 27.668 6.378 2.160 1.00 85.94 238 LYS A N 1
ATOM 1896 C CA . LYS A 1 238 ? 28.065 5.643 3.365 1.00 85.94 238 LYS A CA 1
ATOM 1897 C C . LYS A 1 238 ? 27.466 4.241 3.346 1.00 85.94 238 LYS A C 1
ATOM 1899 O O . LYS A 1 238 ? 26.306 4.051 2.987 1.00 85.94 238 LYS A O 1
ATOM 1904 N N . PHE A 1 239 ? 28.252 3.259 3.773 1.00 85.00 239 PHE A N 1
ATOM 1905 C CA . PHE A 1 239 ? 27.784 1.885 3.911 1.00 85.00 239 PHE A CA 1
ATOM 1906 C C . PHE A 1 239 ? 26.879 1.734 5.141 1.00 85.00 239 PHE A C 1
ATOM 1908 O O . PHE A 1 239 ? 27.209 2.230 6.218 1.00 85.00 239 PHE A O 1
ATOM 1915 N N . TYR A 1 240 ? 25.766 1.019 4.979 1.00 85.25 240 TYR A N 1
ATOM 1916 C CA . TYR A 1 240 ? 24.888 0.604 6.068 1.00 85.25 240 TYR A CA 1
ATOM 1917 C C . TYR A 1 240 ? 24.652 -0.907 5.970 1.00 85.25 240 TYR A C 1
ATOM 1919 O O . TYR A 1 240 ? 24.144 -1.385 4.956 1.00 85.25 240 TYR A O 1
ATOM 1927 N N . ALA A 1 241 ? 25.065 -1.647 7.003 1.00 87.25 241 ALA A N 1
ATOM 1928 C CA . ALA A 1 241 ? 25.186 -3.105 6.956 1.00 87.25 241 ALA A CA 1
ATOM 1929 C C . ALA A 1 241 ? 23.842 -3.835 6.811 1.00 87.25 241 ALA A C 1
ATOM 1931 O O . ALA A 1 241 ? 23.772 -4.828 6.093 1.00 87.25 241 ALA A O 1
ATOM 1932 N N . ASP A 1 242 ? 22.778 -3.320 7.431 1.00 86.69 242 ASP A N 1
ATOM 1933 C CA . ASP A 1 242 ? 21.470 -3.993 7.438 1.00 86.69 242 ASP A CA 1
ATOM 1934 C C . ASP A 1 242 ? 20.639 -3.708 6.174 1.00 86.69 242 ASP A C 1
ATOM 1936 O O . ASP A 1 242 ? 19.549 -4.258 6.004 1.00 86.69 242 ASP A O 1
ATOM 1940 N N . GLY A 1 243 ? 21.132 -2.836 5.288 1.00 86.44 243 GLY A N 1
ATOM 1941 C CA . GLY A 1 243 ? 20.422 -2.409 4.085 1.00 86.44 243 GLY A CA 1
ATOM 1942 C C . GLY A 1 243 ? 19.127 -1.636 4.368 1.00 86.44 243 GLY A C 1
ATOM 1943 O O . GLY A 1 243 ? 18.759 -1.341 5.504 1.00 86.44 243 GLY A O 1
ATOM 1944 N N . PHE A 1 244 ? 18.417 -1.258 3.309 1.00 88.25 244 PHE A N 1
ATOM 1945 C CA . PHE A 1 244 ? 17.093 -0.652 3.425 1.00 88.25 244 PHE A CA 1
ATOM 1946 C C . PHE A 1 244 ? 16.234 -0.994 2.214 1.00 88.25 244 PHE A C 1
ATOM 1948 O O . PHE A 1 244 ? 16.745 -1.320 1.143 1.00 88.25 244 PHE A O 1
ATOM 1955 N N . GLU A 1 245 ? 14.923 -0.897 2.400 1.00 89.19 245 GLU A N 1
ATOM 1956 C CA . GLU A 1 245 ? 13.929 -1.160 1.369 1.00 89.19 245 GLU A CA 1
ATOM 1957 C C . GLU A 1 245 ? 13.364 0.162 0.843 1.00 89.19 245 GLU A C 1
ATOM 1959 O O . GLU A 1 245 ? 13.258 1.162 1.559 1.00 89.19 245 GLU A O 1
ATOM 1964 N N . GLU A 1 246 ? 13.013 0.185 -0.437 1.00 87.69 246 GLU A N 1
ATOM 1965 C CA . GLU A 1 246 ? 12.378 1.330 -1.074 1.00 87.69 246 GLU A CA 1
ATOM 1966 C C . GLU A 1 246 ? 11.365 0.835 -2.106 1.00 87.69 246 GLU A C 1
ATOM 1968 O O . GLU A 1 246 ? 11.660 -0.052 -2.905 1.00 87.69 246 GLU A O 1
ATOM 1973 N N . MET A 1 247 ? 10.168 1.425 -2.097 1.00 90.69 247 MET A N 1
ATOM 1974 C CA . MET A 1 247 ? 9.127 1.156 -3.085 1.00 90.69 247 MET A CA 1
ATOM 1975 C C . MET A 1 247 ? 8.877 2.423 -3.908 1.00 90.69 247 MET A C 1
ATOM 1977 O O . MET A 1 247 ? 8.146 3.309 -3.458 1.00 90.69 247 MET A O 1
ATOM 1981 N N . PRO A 1 248 ? 9.509 2.552 -5.088 1.00 87.25 248 PRO A N 1
ATOM 1982 C CA . PRO A 1 248 ? 9.318 3.715 -5.940 1.00 87.25 248 PRO A CA 1
ATOM 1983 C C . PRO A 1 248 ? 7.912 3.727 -6.555 1.00 87.25 248 PRO A C 1
ATOM 1985 O O . PRO A 1 248 ? 7.238 2.700 -6.639 1.00 87.25 248 PRO A O 1
ATOM 1988 N N . ASN A 1 249 ? 7.495 4.895 -7.054 1.00 90.12 249 ASN A N 1
ATOM 1989 C CA . ASN A 1 249 ? 6.233 5.089 -7.784 1.00 90.12 249 ASN A CA 1
ATOM 1990 C C . ASN A 1 249 ? 4.968 4.726 -6.985 1.00 90.12 249 ASN A C 1
ATOM 1992 O O . ASN A 1 249 ? 3.964 4.293 -7.553 1.00 90.12 249 ASN A O 1
ATOM 1996 N N . LEU A 1 250 ? 5.009 4.904 -5.665 1.00 94.00 250 LEU A N 1
ATOM 1997 C CA . LEU A 1 250 ? 3.836 4.754 -4.817 1.00 94.00 250 LEU A CA 1
ATOM 1998 C C . LEU A 1 250 ? 2.846 5.893 -5.073 1.00 94.00 250 LEU A C 1
ATOM 2000 O O . LEU A 1 250 ? 3.237 7.057 -5.145 1.00 94.00 250 LEU A O 1
ATOM 2004 N N . THR A 1 251 ? 1.560 5.567 -5.186 1.00 96.19 251 THR A N 1
ATOM 2005 C CA . THR A 1 251 ? 0.497 6.574 -5.298 1.00 96.19 251 THR A CA 1
ATOM 2006 C C . THR A 1 251 ? -0.294 6.647 -3.999 1.00 96.19 251 THR A C 1
ATOM 2008 O O . THR A 1 251 ? -0.741 5.624 -3.481 1.00 96.19 251 THR A O 1
ATOM 2011 N N . GLU A 1 252 ? -0.502 7.857 -3.483 1.00 96.06 252 GLU A N 1
ATOM 2012 C CA . GLU A 1 252 ? -1.367 8.097 -2.328 1.00 96.06 252 GLU A CA 1
ATOM 2013 C C . GLU A 1 252 ? -2.803 8.373 -2.782 1.00 96.06 252 GLU A C 1
ATOM 2015 O O . GLU A 1 252 ? -3.048 9.224 -3.638 1.00 96.06 252 GLU A O 1
ATOM 2020 N N . ILE A 1 253 ? -3.768 7.674 -2.186 1.00 95.44 253 ILE A N 1
ATOM 2021 C CA . ILE A 1 253 ? -5.195 7.945 -2.374 1.00 95.44 253 ILE A CA 1
ATOM 2022 C C . ILE A 1 253 ? -5.817 8.401 -1.055 1.00 95.44 253 ILE A C 1
ATOM 2024 O O . ILE A 1 253 ? -5.663 7.758 -0.016 1.00 95.44 253 ILE A O 1
ATOM 2028 N N . GLY A 1 254 ? -6.522 9.533 -1.106 1.00 94.56 254 GLY A N 1
ATOM 2029 C CA . GLY A 1 254 ? -7.149 10.156 0.054 1.00 94.56 254 GLY A CA 1
ATOM 2030 C C . GLY A 1 254 ? -8.643 9.847 0.173 1.00 94.56 254 GLY A C 1
ATOM 2031 O O . GLY A 1 254 ? -9.430 10.195 -0.703 1.00 94.56 254 GLY A O 1
ATOM 2032 N N . PHE A 1 255 ? -9.061 9.303 1.312 1.00 93.56 255 PHE A N 1
ATOM 2033 C CA . PHE A 1 255 ? -10.456 9.150 1.720 1.00 93.56 255 PHE A CA 1
ATOM 2034 C C . PHE A 1 255 ? -10.790 10.196 2.784 1.00 93.56 255 PHE A C 1
ATOM 2036 O O . PHE A 1 255 ? -10.689 9.956 3.989 1.00 93.56 255 PHE A O 1
ATOM 2043 N N . SER A 1 256 ? -11.165 11.391 2.321 1.00 89.88 256 SER A N 1
ATOM 2044 C CA . SER A 1 256 ? -11.396 12.567 3.177 1.00 89.88 256 SER A CA 1
ATOM 2045 C C . SER A 1 256 ? -10.154 13.033 3.962 1.00 89.88 256 SER A C 1
ATOM 2047 O O . SER A 1 256 ? -10.310 13.643 5.013 1.00 89.88 256 SER A O 1
ATOM 2049 N N . HIS A 1 257 ? -8.941 12.794 3.441 1.00 83.56 257 HIS A N 1
ATOM 2050 C CA . HIS A 1 257 ? -7.632 13.059 4.077 1.00 83.56 257 HIS A CA 1
ATOM 2051 C C . HIS A 1 257 ? -7.475 14.440 4.759 1.00 83.56 257 HIS A C 1
ATOM 2053 O O . HIS A 1 257 ? -6.804 14.546 5.779 1.00 83.56 257 HIS A O 1
ATOM 2059 N N . ASN A 1 258 ? -8.159 15.483 4.287 1.00 85.31 258 ASN A N 1
ATOM 2060 C CA . ASN A 1 258 ? -8.043 16.840 4.839 1.00 85.31 258 ASN A CA 1
ATOM 2061 C C . ASN A 1 258 ? -9.193 17.251 5.772 1.00 85.31 258 ASN A C 1
ATOM 2063 O O . ASN A 1 258 ? -9.255 18.391 6.223 1.00 85.31 258 ASN A O 1
ATOM 2067 N N . GLU A 1 259 ? -10.125 16.345 6.067 1.00 85.12 259 GLU A N 1
ATOM 2068 C CA . GLU A 1 259 ? -11.338 16.655 6.819 1.00 85.12 259 GLU A CA 1
ATOM 2069 C C . GLU A 1 259 ? -11.584 15.617 7.915 1.00 85.12 259 GLU A C 1
ATOM 2071 O O . GLU A 1 259 ? -12.289 14.627 7.716 1.00 85.12 259 GLU A O 1
ATOM 2076 N N . PHE A 1 260 ? -11.022 15.853 9.104 1.00 75.19 260 PHE A N 1
ATOM 2077 C CA . PHE A 1 260 ? -11.033 14.888 10.212 1.00 75.19 260 PHE A CA 1
ATOM 2078 C C . PHE A 1 260 ? -12.425 14.357 10.572 1.00 75.19 260 PHE A C 1
ATOM 2080 O O . PHE A 1 260 ? -12.619 13.148 10.720 1.00 75.19 260 PHE A O 1
ATOM 2087 N N . THR A 1 261 ? -13.419 15.242 10.649 1.00 74.25 261 THR A N 1
ATOM 2088 C CA . THR A 1 261 ? -14.806 14.861 10.949 1.00 74.25 261 THR A CA 1
ATOM 2089 C C . THR A 1 261 ? -15.411 13.969 9.863 1.00 74.25 261 THR A C 1
ATOM 2091 O O . THR A 1 261 ? -16.205 13.082 10.177 1.00 74.25 261 THR A O 1
ATOM 2094 N N . LYS A 1 262 ? -15.009 14.143 8.596 1.00 84.38 262 LYS A N 1
ATOM 2095 C CA . LYS A 1 262 ? -15.441 13.296 7.477 1.00 84.38 262 LYS A CA 1
ATOM 2096 C C . LYS A 1 262 ? -14.651 11.990 7.389 1.00 84.38 262 LYS A C 1
ATOM 2098 O O . LYS A 1 262 ? -15.257 10.973 7.061 1.00 84.38 262 LYS A O 1
ATOM 2103 N N . MET A 1 263 ? -13.366 11.969 7.758 1.00 87.44 263 MET A N 1
ATOM 2104 C CA . MET A 1 263 ? -12.564 10.734 7.804 1.00 87.44 263 MET A CA 1
ATOM 2105 C C . MET A 1 263 ? -13.211 9.675 8.693 1.00 87.44 263 MET A C 1
ATOM 2107 O O . MET A 1 263 ? -13.348 8.524 8.280 1.00 87.44 263 MET A O 1
ATOM 2111 N N . GLY A 1 264 ? -13.668 10.085 9.881 1.00 85.19 264 GLY A N 1
ATOM 2112 C CA . GLY A 1 264 ? -14.335 9.188 10.824 1.00 85.19 264 GLY A CA 1
ATOM 2113 C C . GLY A 1 264 ? -15.697 8.689 10.353 1.00 85.19 264 GLY A C 1
ATOM 2114 O O . GLY A 1 264 ? -16.164 7.680 10.868 1.00 85.19 264 GLY A O 1
ATOM 2115 N N . ASN A 1 265 ? -16.301 9.342 9.353 1.00 87.62 265 ASN A N 1
ATOM 2116 C CA . ASN A 1 265 ? -17.527 8.863 8.721 1.00 87.62 265 ASN A CA 1
ATOM 2117 C C . ASN A 1 265 ? -17.283 7.725 7.720 1.00 87.62 265 ASN A C 1
ATOM 2119 O O . ASN A 1 265 ? -18.249 7.049 7.357 1.00 87.62 265 ASN A O 1
ATOM 2123 N N . VAL A 1 266 ? -16.039 7.525 7.266 1.00 91.25 266 VAL A N 1
ATOM 2124 C CA . VAL A 1 266 ? -15.637 6.425 6.377 1.00 91.25 266 VAL A CA 1
ATOM 2125 C C . VAL A 1 266 ? -15.383 5.165 7.200 1.00 91.25 266 VAL A C 1
ATOM 2127 O O . VAL A 1 266 ? -16.154 4.212 7.101 1.00 91.25 266 VAL A O 1
ATOM 2130 N N . SER A 1 267 ? -14.346 5.176 8.041 1.00 93.25 267 SER A N 1
ATOM 2131 C CA . SER A 1 267 ? -14.047 4.087 8.972 1.00 93.25 267 SER A CA 1
ATOM 2132 C C . SER A 1 267 ? -13.054 4.505 10.061 1.00 93.25 267 SER A C 1
ATOM 2134 O O . SER A 1 267 ? -12.450 5.580 10.001 1.00 93.25 267 SER A O 1
ATOM 2136 N N . TYR A 1 268 ? -12.883 3.658 11.074 1.00 94.25 268 TYR A N 1
ATOM 2137 C CA . TYR A 1 268 ? -11.920 3.865 12.150 1.00 94.25 268 TYR A CA 1
ATOM 2138 C C . TYR A 1 268 ? -10.472 3.739 11.667 1.00 94.25 268 TYR A C 1
ATOM 2140 O O . TYR A 1 268 ? -9.651 4.609 11.973 1.00 94.25 268 TYR A O 1
ATOM 2148 N N . LEU A 1 269 ? -10.156 2.701 10.882 1.00 94.81 269 LEU A N 1
ATOM 2149 C CA . LEU A 1 269 ? -8.814 2.542 10.318 1.00 94.81 269 LEU A CA 1
ATOM 2150 C C . LEU A 1 269 ? -8.458 3.693 9.382 1.00 94.81 269 LEU A C 1
ATOM 2152 O O . LEU A 1 269 ? -7.320 4.152 9.404 1.00 94.81 269 LEU A O 1
ATOM 2156 N N . ASN A 1 270 ? -9.438 4.247 8.662 1.00 94.94 270 ASN A N 1
ATOM 2157 C CA . ASN A 1 270 ? -9.219 5.441 7.856 1.00 94.94 270 ASN A CA 1
ATOM 2158 C C . ASN A 1 270 ? -8.682 6.605 8.696 1.00 94.94 270 ASN A C 1
ATOM 2160 O O . ASN A 1 270 ? -7.691 7.225 8.329 1.00 94.94 270 ASN A O 1
ATOM 2164 N N . VAL A 1 271 ? -9.284 6.869 9.860 1.00 92.81 271 VAL A N 1
ATOM 2165 C CA . VAL A 1 271 ? -8.808 7.919 10.777 1.00 92.81 271 VAL A CA 1
ATOM 2166 C C . VAL A 1 271 ? -7.409 7.604 11.302 1.00 92.81 271 VAL A C 1
ATOM 2168 O O . VAL A 1 271 ? -6.552 8.487 11.294 1.00 92.81 271 VAL A O 1
ATOM 2171 N N . LYS A 1 272 ? -7.154 6.357 11.725 1.00 92.19 272 LYS A N 1
ATOM 2172 C CA . LYS A 1 272 ? -5.821 5.932 12.194 1.00 92.19 272 LYS A CA 1
ATOM 2173 C C . LYS A 1 272 ? -4.745 6.107 11.125 1.00 92.19 272 LYS A C 1
ATOM 2175 O O . LYS A 1 272 ? -3.620 6.471 11.447 1.00 92.19 272 LYS A O 1
ATOM 2180 N N . SER A 1 273 ? -5.101 5.901 9.865 1.00 93.31 273 SER A N 1
ATOM 2181 C CA . SER A 1 273 ? -4.217 6.071 8.716 1.00 93.31 273 SER A CA 1
ATOM 2182 C C . SER A 1 273 ? -4.260 7.484 8.124 1.00 93.31 273 SER A C 1
ATOM 2184 O O . SER A 1 273 ? -3.814 7.672 6.991 1.00 93.31 273 SER A O 1
ATOM 2186 N N . ALA A 1 274 ? -4.763 8.479 8.865 1.00 93.56 274 ALA A N 1
ATOM 2187 C CA . ALA A 1 274 ? -4.868 9.879 8.445 1.00 93.56 274 ALA A CA 1
ATOM 2188 C C . ALA A 1 274 ? -5.619 10.082 7.116 1.00 93.56 274 ALA A C 1
ATOM 2190 O O . ALA A 1 274 ? -5.353 11.025 6.381 1.00 93.56 274 ALA A O 1
ATOM 2191 N N . GLY A 1 275 ? -6.537 9.182 6.778 1.00 93.88 275 GLY A N 1
ATOM 2192 C CA . GLY A 1 275 ? -7.338 9.250 5.564 1.00 93.88 275 GLY A CA 1
ATOM 2193 C C . GLY A 1 275 ? -6.577 8.927 4.284 1.00 93.88 275 GLY A C 1
ATOM 2194 O O . GLY A 1 275 ? -7.106 9.202 3.216 1.00 93.88 275 GLY A O 1
ATOM 2195 N N . ILE A 1 276 ? -5.356 8.391 4.359 1.00 96.19 276 ILE A N 1
ATOM 2196 C CA . ILE A 1 276 ? -4.546 8.040 3.183 1.00 96.19 276 ILE A CA 1
ATOM 2197 C C . ILE A 1 276 ? -4.336 6.531 3.132 1.00 96.19 276 ILE A C 1
ATOM 2199 O O . ILE A 1 276 ? -3.924 5.940 4.133 1.00 96.19 276 ILE A O 1
ATOM 2203 N N . ALA A 1 277 ? -4.502 5.945 1.951 1.00 96.88 277 ALA A N 1
ATOM 2204 C CA . ALA A 1 277 ? -4.020 4.614 1.602 1.00 96.88 277 ALA A CA 1
ATOM 2205 C C . ALA A 1 277 ? -2.977 4.683 0.476 1.00 96.88 277 ALA A C 1
ATOM 2207 O O . ALA A 1 277 ? -2.870 5.695 -0.218 1.00 96.88 277 ALA A O 1
ATOM 2208 N N . TYR A 1 278 ? -2.224 3.599 0.295 1.00 97.00 278 TYR A N 1
ATOM 2209 C CA . TYR A 1 278 ? -1.189 3.487 -0.731 1.00 97.00 278 TYR A CA 1
ATOM 2210 C C . TYR A 1 278 ? -1.585 2.503 -1.826 1.00 97.00 278 TYR A C 1
ATOM 2212 O O . TYR A 1 278 ? -2.101 1.423 -1.543 1.00 97.00 278 TYR A O 1
ATOM 2220 N N . LEU A 1 279 ? -1.321 2.884 -3.075 1.00 96.12 279 LEU A N 1
ATOM 2221 C CA . LEU A 1 279 ? -1.485 2.050 -4.259 1.00 96.12 279 LEU A CA 1
ATOM 2222 C C . LEU A 1 279 ? -0.104 1.709 -4.820 1.00 96.12 279 LEU A C 1
ATOM 2224 O O . LEU A 1 279 ? 0.706 2.600 -5.092 1.00 96.12 279 LEU A O 1
ATOM 2228 N N . ILE A 1 280 ? 0.144 0.412 -4.986 1.00 94.25 280 ILE A N 1
ATOM 2229 C CA . ILE A 1 280 ? 1.381 -0.122 -5.558 1.00 94.25 280 ILE A CA 1
ATOM 2230 C C . ILE A 1 280 ? 1.319 0.026 -7.080 1.00 94.25 280 ILE A C 1
ATOM 2232 O O . ILE A 1 280 ? 0.288 -0.255 -7.694 1.00 94.25 280 ILE A O 1
ATOM 2236 N N . SER A 1 281 ? 2.424 0.456 -7.691 1.00 93.00 281 SER A N 1
ATOM 2237 C CA . SER A 1 281 ? 2.519 0.569 -9.145 1.00 93.00 281 SER A CA 1
ATOM 2238 C C . SER A 1 281 ? 2.382 -0.802 -9.811 1.00 93.00 281 SER A C 1
ATOM 2240 O O . SER A 1 281 ? 3.169 -1.711 -9.560 1.00 93.00 281 SER A O 1
ATOM 2242 N N . SER A 1 282 ? 1.390 -0.927 -10.690 1.00 93.25 282 SER A N 1
ATOM 2243 C CA . SER A 1 282 ? 1.205 -2.061 -11.604 1.00 93.25 282 SER A CA 1
ATOM 2244 C C . SER A 1 282 ? 1.213 -1.554 -13.050 1.00 93.25 282 SER A C 1
ATOM 2246 O O . SER A 1 282 ? 0.377 -1.908 -13.878 1.00 93.25 282 SER A O 1
ATOM 2248 N N . LEU A 1 283 ? 2.126 -0.622 -13.331 1.00 88.12 283 LEU A N 1
ATOM 2249 C CA . LEU A 1 283 ? 2.322 -0.102 -14.677 1.00 88.12 283 LEU A CA 1
ATOM 2250 C C . LEU A 1 283 ? 3.107 -1.127 -15.509 1.00 88.12 283 LEU A C 1
ATOM 2252 O O . LEU A 1 283 ? 4.068 -1.708 -14.997 1.00 88.12 283 LEU A O 1
ATOM 2256 N N . PRO A 1 284 ? 2.743 -1.342 -16.786 1.00 86.38 284 PRO A N 1
ATOM 2257 C CA . PRO A 1 284 ? 3.577 -2.131 -17.680 1.00 86.38 284 PRO A CA 1
ATOM 2258 C C . PRO A 1 284 ? 4.943 -1.445 -17.863 1.00 86.38 284 PRO A C 1
ATOM 2260 O O . PRO A 1 284 ? 5.047 -0.222 -17.696 1.00 86.38 284 PRO A O 1
ATOM 2263 N N . PRO A 1 285 ? 5.997 -2.189 -18.241 1.00 79.94 285 PRO A N 1
ATOM 2264 C CA . PRO A 1 285 ? 7.267 -1.589 -18.626 1.00 79.94 285 PRO A CA 1
ATOM 2265 C C . PRO A 1 285 ? 7.050 -0.530 -19.712 1.00 79.94 285 PRO A C 1
ATOM 2267 O O . PRO A 1 285 ? 6.465 -0.806 -20.759 1.00 79.94 285 PRO A O 1
ATOM 2270 N N . SER A 1 286 ? 7.514 0.694 -19.463 1.00 68.19 286 SER A N 1
ATOM 2271 C CA . SER A 1 286 ? 7.485 1.748 -20.476 1.00 68.19 286 SER A CA 1
ATOM 2272 C C . SER A 1 286 ? 8.655 1.541 -21.431 1.00 68.19 286 SER A C 1
ATOM 2274 O O . SER A 1 286 ? 9.780 1.965 -21.176 1.00 68.19 286 SER A O 1
ATOM 2276 N N . LEU A 1 287 ? 8.391 0.870 -22.549 1.00 64.69 287 LEU A N 1
ATOM 2277 C CA . LEU A 1 287 ? 9.309 0.875 -23.679 1.00 64.69 287 LEU A CA 1
ATOM 2278 C C . LEU A 1 287 ? 9.261 2.284 -24.271 1.00 64.69 287 LEU A C 1
ATOM 2280 O O . LEU A 1 287 ? 8.239 2.688 -24.825 1.00 64.69 287 LEU A O 1
ATOM 2284 N N . LYS A 1 288 ? 10.326 3.073 -24.101 1.00 58.06 288 LYS A N 1
ATOM 2285 C CA . LYS A 1 288 ? 10.427 4.354 -24.803 1.00 58.06 288 LYS A CA 1
ATOM 2286 C C . LYS A 1 288 ? 10.465 4.033 -26.298 1.00 58.06 288 LYS A C 1
ATOM 2288 O O . LYS A 1 288 ? 11.390 3.331 -26.705 1.00 58.06 288 LYS A O 1
ATOM 2293 N N . PRO A 1 289 ? 9.516 4.520 -27.117 1.00 56.44 289 PRO A N 1
ATOM 2294 C CA . PRO A 1 289 ? 9.719 4.521 -28.550 1.00 56.44 289 PRO A CA 1
ATOM 2295 C C . PRO A 1 289 ? 10.864 5.499 -28.796 1.00 56.44 289 PRO A C 1
ATOM 2297 O O . PRO A 1 289 ? 10.670 6.714 -28.849 1.00 56.44 289 PRO A O 1
ATOM 2300 N N . GLU A 1 290 ? 12.093 4.998 -28.847 1.00 58.84 290 GLU A N 1
ATOM 2301 C CA . GLU A 1 290 ? 13.165 5.778 -29.430 1.00 58.84 290 GLU A CA 1
ATOM 2302 C C . GLU A 1 290 ? 12.781 5.938 -30.893 1.00 58.84 290 GLU A C 1
ATOM 2304 O O . GLU A 1 290 ? 12.806 4.976 -31.653 1.00 58.84 290 GLU A O 1
ATOM 2309 N N . LEU A 1 291 ? 12.338 7.139 -31.271 1.00 60.12 291 LEU A N 1
ATOM 2310 C CA . LEU A 1 291 ? 12.256 7.518 -32.674 1.00 60.12 291 LEU A CA 1
ATOM 2311 C C . LEU A 1 291 ? 13.634 7.227 -33.263 1.00 60.12 291 LEU A C 1
ATOM 2313 O O . LEU A 1 291 ? 14.594 7.933 -32.943 1.00 60.12 291 LEU A O 1
ATOM 2317 N N . THR A 1 292 ? 13.746 6.147 -34.038 1.00 70.56 292 THR A N 1
ATOM 2318 C CA . THR A 1 292 ? 15.023 5.711 -34.590 1.00 70.56 292 THR A CA 1
ATOM 2319 C C . THR A 1 292 ? 15.541 6.837 -35.473 1.00 70.56 292 THR A C 1
ATOM 2321 O O . THR A 1 292 ? 15.012 7.115 -36.549 1.00 70.56 292 THR A O 1
ATOM 2324 N N . ARG A 1 293 ? 16.544 7.564 -34.977 1.00 83.56 293 ARG A N 1
ATOM 2325 C CA . ARG A 1 293 ? 17.132 8.689 -35.694 1.00 83.56 293 ARG A CA 1
ATOM 2326 C C . ARG A 1 293 ? 17.934 8.137 -36.866 1.00 83.56 293 ARG A C 1
ATOM 2328 O O . ARG A 1 293 ? 18.986 7.546 -36.645 1.00 83.56 293 ARG A O 1
ATOM 2335 N N . LEU A 1 294 ? 17.457 8.368 -38.087 1.00 91.69 294 LEU A N 1
ATOM 2336 C CA . LEU A 1 294 ? 18.199 8.043 -39.306 1.00 91.69 294 LEU A CA 1
ATOM 2337 C C . LEU A 1 294 ? 19.480 8.903 -39.385 1.00 91.69 294 LEU A C 1
ATOM 2339 O O . LEU A 1 294 ? 19.387 10.128 -39.218 1.00 91.69 294 LEU A O 1
ATOM 2343 N N . PRO A 1 295 ? 20.663 8.306 -39.617 1.00 93.62 295 PRO A N 1
ATOM 2344 C CA . PRO A 1 295 ? 21.909 9.055 -39.744 1.00 93.62 295 PRO A CA 1
ATOM 2345 C C . PRO A 1 295 ? 21.935 9.846 -41.050 1.00 93.62 295 PRO A C 1
ATOM 2347 O O . PRO A 1 295 ? 21.619 9.308 -42.104 1.00 93.62 295 PRO A O 1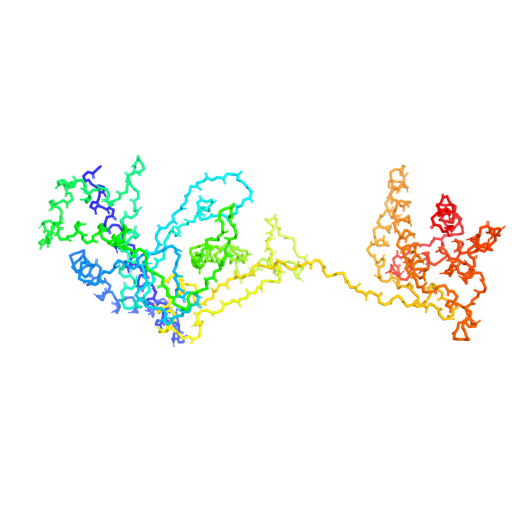
ATOM 2350 N N . THR A 1 296 ? 22.325 11.119 -40.985 1.00 93.06 296 THR A N 1
ATOM 2351 C CA . THR A 1 296 ? 22.411 12.008 -42.158 1.00 93.06 296 THR A CA 1
ATOM 2352 C C . THR A 1 296 ? 23.811 12.089 -42.737 1.00 93.06 296 THR A C 1
ATOM 2354 O O . THR A 1 296 ? 23.954 12.144 -43.951 1.00 93.06 296 THR A O 1
ATOM 2357 N N . THR A 1 297 ? 24.830 12.091 -41.877 1.00 94.25 297 THR A N 1
ATOM 2358 C CA . THR A 1 297 ? 26.233 12.248 -42.288 1.00 94.25 297 THR A CA 1
ATOM 2359 C C . THR A 1 297 ? 27.098 11.077 -41.847 1.00 94.25 297 THR A C 1
ATOM 2361 O O . THR A 1 297 ? 27.977 10.652 -42.585 1.00 94.25 297 THR A O 1
ATOM 2364 N N . ASP A 1 298 ? 26.860 10.543 -40.648 1.00 95.06 298 ASP A N 1
ATOM 2365 C CA . ASP A 1 298 ? 27.631 9.427 -40.106 1.00 95.06 298 ASP A CA 1
ATOM 2366 C C . ASP A 1 298 ? 26.860 8.726 -38.977 1.00 95.06 298 ASP A C 1
ATOM 2368 O O . ASP A 1 298 ? 26.388 9.365 -38.034 1.00 95.06 298 ASP A O 1
ATOM 2372 N N . PHE A 1 299 ? 26.749 7.402 -39.053 1.00 95.75 299 PHE A N 1
ATOM 2373 C CA . PHE A 1 299 ? 26.052 6.564 -38.076 1.00 95.75 299 PHE A CA 1
ATOM 2374 C C . PHE A 1 299 ? 26.631 6.675 -36.665 1.00 95.75 299 PHE A C 1
ATOM 2376 O O . PHE A 1 299 ? 25.890 6.885 -35.701 1.00 95.75 299 PHE A O 1
ATOM 2383 N N . PHE A 1 300 ? 27.954 6.598 -36.535 1.00 95.50 300 PHE A N 1
ATOM 2384 C CA . PHE A 1 300 ? 28.626 6.548 -35.239 1.00 95.50 300 PHE A CA 1
ATOM 2385 C C . PHE A 1 300 ? 28.449 7.838 -34.428 1.00 95.50 300 PHE A C 1
ATOM 2387 O O . PHE A 1 300 ? 28.329 7.797 -33.206 1.00 95.50 300 PHE A O 1
ATOM 2394 N N . SER A 1 301 ? 28.409 8.993 -35.090 1.00 92.56 301 SER A N 1
ATOM 2395 C CA . SER A 1 301 ? 28.221 10.302 -34.457 1.00 92.56 301 SER A CA 1
ATOM 2396 C C . SER A 1 301 ? 26.755 10.725 -34.341 1.00 92.56 301 SER A C 1
ATOM 2398 O O . SER A 1 301 ? 26.396 11.426 -33.393 1.00 92.56 301 SER A O 1
ATOM 2400 N N . ASN A 1 302 ? 25.900 10.344 -35.297 1.00 92.38 302 ASN A N 1
ATOM 2401 C CA . ASN A 1 302 ? 24.493 10.757 -35.312 1.00 92.38 302 ASN A CA 1
ATOM 2402 C C . ASN A 1 302 ? 23.616 9.866 -34.421 1.00 92.38 302 ASN A C 1
ATOM 2404 O O . ASN A 1 302 ? 22.663 10.377 -33.821 1.00 92.38 302 ASN A O 1
ATOM 2408 N N . CYS A 1 303 ? 23.925 8.566 -34.350 1.00 91.44 303 CYS A N 1
ATOM 2409 C CA . CYS A 1 303 ? 23.057 7.544 -33.759 1.00 91.44 303 CYS A CA 1
ATOM 2410 C C . CYS A 1 303 ? 23.617 6.919 -32.475 1.00 91.44 303 CYS A C 1
ATOM 2412 O O . CYS A 1 303 ? 22.826 6.428 -31.674 1.00 91.44 303 CYS A O 1
ATOM 2414 N N . LEU A 1 304 ? 24.936 6.947 -32.246 1.00 93.12 304 LEU A N 1
ATOM 2415 C CA . LEU A 1 304 ? 25.541 6.345 -31.054 1.00 93.12 304 LEU A CA 1
ATOM 2416 C C . LEU A 1 304 ? 26.011 7.412 -30.061 1.00 93.12 304 LEU A C 1
ATOM 2418 O O . LEU A 1 304 ? 26.935 8.185 -30.325 1.00 93.12 304 LEU A O 1
ATOM 2422 N N . TRP A 1 305 ? 25.403 7.438 -28.872 1.00 92.12 305 TRP A N 1
ATOM 2423 C CA . TRP A 1 305 ? 25.824 8.323 -27.786 1.00 92.12 305 TRP A CA 1
ATOM 2424 C C . TRP A 1 305 ? 26.697 7.564 -26.778 1.00 92.12 305 TRP A C 1
ATOM 2426 O O . TRP A 1 305 ? 26.178 6.703 -26.072 1.00 92.12 305 TRP A O 1
ATOM 2436 N N . PRO A 1 306 ? 27.997 7.893 -26.621 1.00 92.81 306 PRO A N 1
ATOM 2437 C CA . PRO A 1 306 ? 28.899 7.131 -25.750 1.00 92.81 306 PRO A CA 1
ATOM 2438 C C . PRO A 1 306 ? 28.422 6.957 -24.302 1.00 92.81 306 PRO A C 1
ATOM 2440 O O . PRO A 1 306 ? 28.709 5.936 -23.687 1.00 92.81 306 PRO A O 1
ATOM 2443 N N . ASN A 1 307 ? 27.675 7.923 -23.748 1.00 91.25 307 ASN A N 1
ATOM 2444 C CA . ASN A 1 307 ? 27.174 7.831 -22.371 1.00 91.25 307 ASN A CA 1
ATOM 2445 C C . ASN A 1 307 ? 26.111 6.741 -22.181 1.00 91.25 307 ASN A C 1
ATOM 2447 O O . ASN A 1 307 ? 25.920 6.305 -21.049 1.00 91.25 307 ASN A O 1
ATOM 2451 N N . GLN A 1 308 ? 25.438 6.299 -23.247 1.00 90.12 308 GLN A N 1
ATOM 2452 C CA . GLN A 1 308 ? 24.526 5.155 -23.186 1.00 90.12 308 GLN A CA 1
ATOM 2453 C C . GLN A 1 308 ? 25.271 3.875 -22.778 1.00 90.12 308 GLN A C 1
ATOM 2455 O O . GLN A 1 308 ? 24.737 3.064 -22.033 1.00 90.12 308 GLN A O 1
ATOM 2460 N N . PHE A 1 309 ? 26.540 3.766 -23.174 1.00 93.81 309 PHE A N 1
ATOM 2461 C CA . PHE A 1 309 ? 27.413 2.617 -22.930 1.00 93.81 309 PHE A CA 1
ATOM 2462 C C . PHE A 1 309 ? 28.326 2.816 -21.710 1.00 93.81 309 PHE A C 1
ATOM 2464 O O . PHE A 1 309 ? 29.334 2.125 -21.541 1.00 93.81 309 PHE A O 1
ATOM 2471 N N . LYS A 1 310 ? 28.036 3.823 -20.872 1.00 93.19 310 LYS A N 1
ATOM 2472 C CA . LYS A 1 310 ? 28.922 4.232 -19.776 1.00 93.19 310 LYS A CA 1
ATOM 2473 C C . LYS A 1 310 ? 29.205 3.080 -18.812 1.00 93.19 310 LYS A C 1
ATOM 2475 O O . LYS A 1 310 ? 30.356 2.885 -18.434 1.00 93.19 310 LYS A O 1
ATOM 2480 N N . LEU A 1 311 ? 28.174 2.322 -18.438 1.00 93.00 311 LEU A N 1
ATOM 2481 C CA . LEU A 1 311 ? 28.306 1.212 -17.496 1.00 93.00 311 LEU A CA 1
ATOM 2482 C C . LEU A 1 311 ? 29.206 0.105 -18.063 1.00 93.00 311 LEU A C 1
ATOM 2484 O O . LEU A 1 311 ? 30.099 -0.373 -17.371 1.00 93.00 311 LEU A O 1
ATOM 2488 N N . GLN A 1 312 ? 29.003 -0.255 -19.328 1.00 94.25 312 GLN A N 1
ATOM 2489 C CA . GLN A 1 312 ? 29.759 -1.269 -20.055 1.00 94.25 312 GLN A CA 1
ATOM 2490 C C . GLN A 1 312 ? 31.236 -0.861 -20.132 1.00 94.25 312 GLN A C 1
ATOM 2492 O O . GLN A 1 312 ? 32.115 -1.636 -19.762 1.00 94.25 312 GLN A O 1
ATOM 2497 N N . PHE A 1 313 ? 31.528 0.394 -20.493 1.00 94.94 313 PHE A N 1
ATOM 2498 C CA . PHE A 1 313 ? 32.903 0.898 -20.529 1.00 94.94 313 PHE A CA 1
ATOM 2499 C C . PHE A 1 313 ? 33.562 0.980 -19.145 1.00 94.94 313 PHE A C 1
ATOM 2501 O O . PHE A 1 313 ? 34.747 0.665 -19.017 1.00 94.94 313 PHE A O 1
ATOM 2508 N N . GLU A 1 314 ? 32.828 1.363 -18.097 1.00 93.31 314 GLU A N 1
ATOM 2509 C CA . GLU A 1 314 ? 33.334 1.352 -16.718 1.00 93.31 314 GLU A CA 1
ATOM 2510 C C . GLU A 1 314 ? 33.616 -0.075 -16.220 1.00 93.31 314 GLU A C 1
ATOM 2512 O O . GLU A 1 314 ? 34.614 -0.303 -15.533 1.00 93.31 314 GLU A O 1
ATOM 2517 N N . LEU A 1 315 ? 32.775 -1.049 -16.578 1.00 91.81 315 LEU A N 1
ATOM 2518 C CA . LEU A 1 315 ? 32.999 -2.464 -16.278 1.00 91.81 315 LEU A CA 1
ATOM 2519 C C . LEU A 1 315 ? 34.204 -3.011 -17.044 1.00 91.81 315 LEU A C 1
ATOM 2521 O O . LEU A 1 315 ? 35.068 -3.639 -16.435 1.00 91.81 315 LEU A O 1
ATOM 2525 N N . MET A 1 316 ? 34.311 -2.718 -18.341 1.00 90.56 316 MET A N 1
ATOM 2526 C CA . MET A 1 316 ? 35.466 -3.088 -19.159 1.00 90.56 316 MET A CA 1
ATOM 2527 C C . MET A 1 316 ? 36.761 -2.530 -18.557 1.00 90.56 316 MET A C 1
ATOM 2529 O O . MET A 1 316 ? 37.742 -3.258 -18.425 1.00 90.56 316 MET A O 1
ATOM 2533 N N . HIS A 1 317 ? 36.759 -1.264 -18.121 1.00 91.75 317 HIS A N 1
ATOM 2534 C CA . HIS A 1 317 ? 37.917 -0.637 -17.482 1.00 91.75 317 HIS A CA 1
ATOM 2535 C C . HIS A 1 317 ? 38.387 -1.394 -16.236 1.00 91.75 317 HIS A C 1
ATOM 2537 O O . HIS A 1 317 ? 39.585 -1.607 -16.063 1.00 91.75 317 HIS A O 1
ATOM 2543 N N . LYS A 1 318 ? 37.454 -1.838 -15.382 1.00 90.19 318 LYS A N 1
ATOM 2544 C CA . LYS A 1 318 ? 37.790 -2.615 -14.178 1.00 90.19 318 LYS A CA 1
ATOM 2545 C C . LYS A 1 318 ? 38.550 -3.893 -14.523 1.00 90.19 318 LYS A C 1
ATOM 2547 O O . LYS A 1 318 ? 39.511 -4.216 -13.836 1.00 90.19 318 LYS A O 1
ATOM 2552 N N . TRP A 1 319 ? 38.151 -4.581 -15.592 1.00 87.44 319 TRP A N 1
ATOM 2553 C CA . TRP A 1 319 ? 38.829 -5.793 -16.056 1.00 87.44 319 TRP A CA 1
ATOM 2554 C C . TRP A 1 319 ? 40.168 -5.505 -16.732 1.00 87.44 319 TRP A C 1
ATOM 2556 O O . TRP A 1 319 ? 41.104 -6.278 -16.564 1.00 87.44 319 TRP A O 1
ATOM 2566 N N . LEU A 1 320 ? 40.298 -4.376 -17.434 1.00 84.62 320 LEU A N 1
ATOM 2567 C CA . LEU A 1 320 ? 41.567 -3.962 -18.039 1.00 84.62 320 LEU A CA 1
ATOM 2568 C C . LEU A 1 320 ? 42.644 -3.591 -17.005 1.00 84.62 320 LEU A C 1
ATOM 2570 O O . LEU A 1 320 ? 43.830 -3.726 -17.290 1.00 84.62 320 LEU A O 1
ATOM 2574 N N . VAL A 1 321 ? 42.248 -3.100 -15.827 1.00 86.50 321 VAL A N 1
ATOM 2575 C CA . VAL A 1 321 ? 43.172 -2.720 -14.740 1.00 86.50 321 VAL A CA 1
ATOM 2576 C C . VAL A 1 321 ? 43.461 -3.894 -13.787 1.00 86.50 321 VAL A C 1
ATOM 2578 O O . VAL A 1 321 ? 44.370 -3.809 -12.961 1.00 86.50 321 VAL A O 1
ATOM 2581 N N . ASP A 1 322 ? 42.726 -5.005 -13.892 1.00 81.69 322 ASP A N 1
ATOM 2582 C CA . ASP A 1 322 ? 42.950 -6.184 -13.052 1.00 81.69 322 ASP A CA 1
ATOM 2583 C C . ASP A 1 322 ? 44.330 -6.806 -13.339 1.00 81.69 322 ASP A C 1
ATOM 2585 O O . ASP A 1 322 ? 44.653 -7.180 -14.466 1.00 81.69 322 ASP A O 1
ATOM 2589 N N . SER A 1 323 ? 45.161 -6.940 -12.302 1.00 69.12 323 SER A N 1
ATOM 2590 C CA . SER A 1 323 ? 46.520 -7.483 -12.413 1.00 69.12 323 SER A CA 1
ATOM 2591 C C . SER A 1 323 ? 46.551 -8.988 -12.690 1.00 69.12 323 SER A C 1
ATOM 2593 O O . SER A 1 323 ? 47.575 -9.530 -13.114 1.00 69.12 323 SER A O 1
ATOM 2595 N N . ARG A 1 324 ? 45.432 -9.685 -12.465 1.00 73.12 324 ARG A N 1
ATOM 2596 C CA . ARG A 1 324 ? 45.282 -11.124 -12.683 1.00 73.12 324 ARG A CA 1
ATOM 2597 C C . ARG A 1 324 ? 44.967 -11.361 -14.158 1.00 73.12 324 ARG A C 1
ATOM 2599 O O . ARG A 1 324 ? 43.843 -11.692 -14.509 1.00 73.12 324 ARG A O 1
ATOM 2606 N N . ASN A 1 325 ? 45.959 -11.192 -15.031 1.00 67.50 325 ASN A N 1
ATOM 2607 C CA . ASN A 1 325 ? 45.847 -11.435 -16.476 1.00 67.50 325 ASN A CA 1
ATOM 2608 C C . ASN A 1 325 ? 45.649 -12.937 -16.793 1.00 67.50 325 ASN A C 1
ATOM 2610 O O . ASN A 1 325 ? 46.550 -13.626 -17.274 1.00 67.50 325 ASN A O 1
ATOM 2614 N N . ASN A 1 326 ? 44.478 -13.476 -16.459 1.00 81.62 326 ASN A N 1
ATOM 2615 C CA . ASN A 1 326 ? 44.097 -14.868 -16.663 1.00 81.62 326 ASN A CA 1
ATOM 2616 C C . ASN A 1 326 ? 43.056 -14.990 -17.793 1.00 81.62 326 ASN A C 1
ATOM 2618 O O . ASN A 1 326 ? 42.595 -13.999 -18.360 1.00 81.62 326 ASN A O 1
ATOM 2622 N N . PHE A 1 327 ? 42.720 -16.223 -18.177 1.00 82.12 327 PHE A N 1
ATOM 2623 C CA . PHE A 1 327 ? 41.755 -16.481 -19.252 1.00 82.12 327 PHE A CA 1
ATOM 2624 C C . PHE A 1 327 ? 40.377 -15.862 -18.962 1.00 82.12 327 PHE A C 1
ATOM 2626 O O . PHE A 1 327 ? 39.813 -15.222 -19.837 1.00 82.12 327 PHE A O 1
ATOM 2633 N N . GLN A 1 328 ? 39.887 -15.959 -17.721 1.00 82.50 328 GLN A N 1
ATOM 2634 C CA . GLN A 1 328 ? 38.569 -15.446 -17.326 1.00 82.50 328 GLN A CA 1
ATOM 2635 C C . GLN A 1 328 ? 38.459 -13.922 -17.471 1.00 82.50 328 GLN A C 1
ATOM 2637 O O . GLN A 1 328 ? 37.432 -13.430 -17.926 1.00 82.50 328 GLN A O 1
ATOM 2642 N N . VAL A 1 329 ? 39.517 -13.175 -17.132 1.00 83.69 329 VAL A N 1
ATOM 2643 C CA . VAL A 1 329 ? 39.558 -11.714 -17.315 1.00 83.69 329 VAL A CA 1
ATOM 2644 C C . VAL A 1 329 ? 39.482 -11.346 -18.799 1.00 83.69 329 VAL A C 1
ATOM 2646 O O . VAL A 1 329 ? 38.736 -10.438 -19.165 1.00 83.69 329 VAL A O 1
ATOM 2649 N N . ARG A 1 330 ? 40.195 -12.079 -19.666 1.00 82.81 330 ARG A N 1
ATOM 2650 C CA . ARG A 1 330 ? 40.142 -11.873 -21.123 1.00 82.81 330 ARG A CA 1
ATOM 2651 C C . ARG A 1 330 ? 38.764 -12.202 -21.695 1.00 82.81 330 ARG A C 1
ATOM 2653 O O . ARG A 1 330 ? 38.206 -11.370 -22.398 1.00 82.81 330 ARG A O 1
ATOM 2660 N N . THR A 1 331 ? 38.177 -13.337 -21.313 1.00 88.19 331 THR A N 1
ATOM 2661 C CA . THR A 1 331 ? 36.814 -13.712 -21.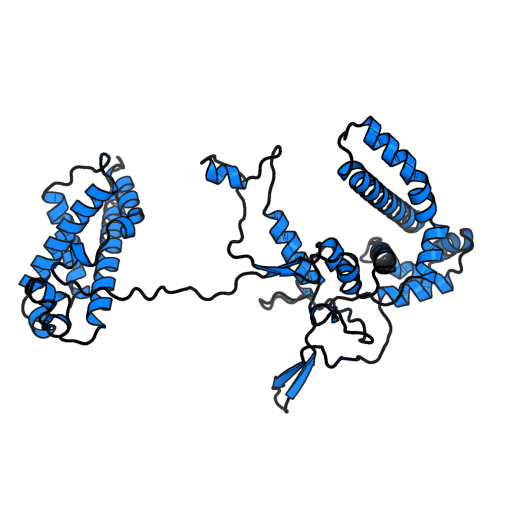717 1.00 88.19 331 THR A CA 1
ATOM 2662 C C . THR A 1 331 ? 35.797 -12.663 -21.287 1.00 88.19 331 THR A C 1
ATOM 2664 O O . THR A 1 331 ? 35.001 -12.219 -22.104 1.00 88.19 331 THR A O 1
ATOM 2667 N N . ARG A 1 332 ? 35.856 -12.188 -20.036 1.00 88.31 332 ARG A N 1
ATOM 2668 C CA . ARG A 1 332 ? 34.895 -11.198 -19.538 1.00 88.31 332 ARG A CA 1
ATOM 2669 C C . ARG A 1 332 ? 35.025 -9.844 -20.236 1.00 88.31 332 ARG A C 1
ATOM 2671 O O . ARG A 1 332 ? 34.028 -9.155 -20.425 1.00 88.31 332 ARG A O 1
ATOM 2678 N N . ARG A 1 333 ? 36.244 -9.452 -20.621 1.00 87.62 333 ARG A N 1
ATOM 2679 C CA . ARG A 1 333 ? 36.481 -8.265 -21.454 1.00 87.62 333 ARG A CA 1
ATOM 2680 C C . ARG A 1 333 ? 35.831 -8.425 -22.827 1.00 87.62 333 ARG A C 1
ATOM 2682 O O . ARG A 1 333 ? 35.147 -7.508 -23.272 1.00 87.62 333 ARG A O 1
ATOM 2689 N N . ASP A 1 334 ? 36.055 -9.566 -23.469 1.00 92.00 334 ASP A N 1
ATOM 2690 C CA . ASP A 1 334 ? 35.538 -9.844 -24.807 1.00 92.00 334 ASP A CA 1
ATOM 2691 C C . ASP A 1 334 ? 33.997 -9.920 -24.793 1.00 92.00 334 ASP A C 1
ATOM 2693 O O . ASP A 1 334 ? 33.356 -9.314 -25.643 1.00 92.00 334 ASP A O 1
ATOM 2697 N N . GLU A 1 335 ? 33.388 -10.519 -23.763 1.00 92.81 335 GLU A N 1
ATOM 2698 C CA . GLU A 1 335 ? 31.931 -10.503 -23.543 1.00 92.81 335 GLU A CA 1
ATOM 2699 C C . GLU A 1 335 ? 31.365 -9.079 -23.472 1.00 92.81 335 GLU A C 1
ATOM 2701 O O . GLU A 1 335 ? 30.375 -8.784 -24.129 1.00 92.81 335 GLU A O 1
ATOM 2706 N N . ILE A 1 336 ? 32.003 -8.167 -22.730 1.00 93.06 336 ILE A N 1
ATOM 2707 C CA . ILE A 1 336 ? 31.529 -6.775 -22.624 1.00 93.06 336 ILE A CA 1
ATOM 2708 C C . ILE A 1 336 ? 31.647 -6.042 -23.969 1.00 93.06 336 ILE A C 1
ATOM 2710 O O . ILE A 1 336 ? 30.788 -5.231 -24.316 1.00 93.06 336 ILE A O 1
ATOM 2714 N N . LEU A 1 337 ? 32.709 -6.304 -24.737 1.00 93.50 337 LEU A N 1
ATOM 2715 C CA . LEU A 1 337 ? 32.860 -5.746 -26.083 1.00 93.50 337 LEU A CA 1
ATOM 2716 C C . LEU A 1 337 ? 31.760 -6.258 -27.023 1.00 93.50 337 LEU A C 1
ATOM 2718 O O . LEU A 1 337 ? 31.226 -5.472 -27.805 1.00 93.50 337 LEU A O 1
ATOM 2722 N N . LEU A 1 338 ? 31.400 -7.539 -26.913 1.00 94.81 338 LEU A N 1
ATOM 2723 C CA . LEU A 1 338 ? 30.299 -8.137 -27.663 1.00 94.81 338 LEU A CA 1
ATOM 2724 C C . LEU A 1 338 ? 28.934 -7.592 -27.222 1.00 94.81 338 LEU A C 1
ATOM 2726 O O . LEU A 1 338 ? 28.144 -7.245 -28.086 1.00 94.81 338 LEU A O 1
ATOM 2730 N N . GLU A 1 339 ? 28.686 -7.386 -25.925 1.00 94.12 339 GLU A N 1
ATOM 2731 C CA . GLU A 1 339 ? 27.459 -6.737 -25.427 1.00 94.12 339 GLU A CA 1
ATOM 2732 C C . GLU A 1 339 ? 27.279 -5.330 -26.037 1.00 94.12 339 GLU A C 1
ATOM 2734 O O . GLU A 1 339 ? 26.192 -4.964 -26.488 1.00 94.12 339 GLU A O 1
ATOM 2739 N N . ILE A 1 340 ? 28.361 -4.542 -26.110 1.00 95.12 340 ILE A N 1
ATOM 2740 C CA . ILE A 1 340 ? 28.344 -3.225 -26.767 1.00 95.12 340 ILE A CA 1
ATOM 2741 C C . ILE A 1 340 ? 28.065 -3.373 -28.269 1.00 95.12 340 ILE A C 1
ATOM 2743 O O . ILE A 1 340 ? 27.300 -2.587 -28.830 1.00 95.12 340 ILE A O 1
ATOM 2747 N N . PHE A 1 341 ? 28.690 -4.348 -28.931 1.00 95.94 341 PHE A N 1
ATOM 2748 C CA . PHE A 1 341 ? 28.466 -4.608 -30.352 1.00 95.94 341 PHE A CA 1
ATOM 2749 C C . PHE A 1 341 ? 27.018 -5.030 -30.634 1.00 95.94 341 PHE A C 1
ATOM 2751 O O . PHE A 1 341 ? 26.409 -4.493 -31.556 1.00 95.94 341 PHE A O 1
ATOM 2758 N N . ASP A 1 342 ? 26.429 -5.890 -29.806 1.00 93.62 342 ASP A N 1
ATOM 2759 C CA . ASP A 1 342 ? 25.040 -6.338 -29.923 1.00 93.62 342 ASP A CA 1
ATOM 2760 C C . ASP A 1 342 ? 24.059 -5.166 -29.830 1.00 93.62 342 ASP A C 1
ATOM 2762 O O . ASP A 1 342 ? 23.116 -5.074 -30.616 1.00 93.62 342 ASP A O 1
ATOM 2766 N N . GLU A 1 343 ? 24.290 -4.217 -28.923 1.00 91.94 343 GLU A N 1
ATOM 2767 C CA . GLU A 1 343 ? 23.489 -2.991 -28.844 1.00 91.94 343 GLU A CA 1
ATOM 2768 C C . GLU A 1 343 ? 23.611 -2.125 -30.116 1.00 91.94 343 GLU A C 1
ATOM 2770 O O . GLU A 1 343 ? 22.624 -1.532 -30.570 1.00 91.94 343 GLU A O 1
ATOM 2775 N N . ILE A 1 344 ? 24.798 -2.069 -30.733 1.00 94.75 344 ILE A N 1
ATOM 2776 C CA . ILE A 1 344 ? 25.006 -1.389 -32.022 1.00 94.75 344 ILE A CA 1
ATOM 2777 C C . ILE A 1 344 ? 24.266 -2.129 -33.143 1.00 94.75 344 ILE A C 1
ATOM 2779 O O . ILE A 1 344 ? 23.592 -1.492 -33.951 1.00 94.75 344 ILE A O 1
ATOM 2783 N N . VAL A 1 345 ? 24.330 -3.460 -33.184 1.00 94.19 345 VAL A N 1
ATOM 2784 C CA . VAL A 1 345 ? 23.601 -4.285 -34.159 1.00 94.19 345 VAL A CA 1
ATOM 2785 C C . VAL A 1 345 ? 22.091 -4.096 -34.011 1.00 94.19 345 VAL A C 1
ATOM 2787 O O . VAL A 1 345 ? 21.400 -3.861 -35.001 1.00 94.19 345 VAL A O 1
ATOM 2790 N N . GLN A 1 346 ? 21.570 -4.078 -32.783 1.00 91.06 346 GLN A N 1
ATOM 2791 C CA . GLN A 1 346 ? 20.158 -3.791 -32.522 1.00 91.06 346 GLN A CA 1
ATOM 2792 C C . GLN A 1 346 ? 19.748 -2.412 -33.055 1.00 91.06 346 GLN A C 1
ATOM 2794 O O . GLN A 1 346 ? 18.663 -2.267 -33.622 1.00 91.06 346 GLN A O 1
ATOM 2799 N N . LYS A 1 347 ? 20.616 -1.397 -32.941 1.00 90.50 347 LYS A N 1
ATOM 2800 C CA . LYS A 1 347 ? 20.385 -0.078 -33.554 1.00 90.50 347 LYS A CA 1
ATOM 2801 C C . LYS A 1 347 ? 20.311 -0.152 -35.075 1.00 90.50 347 LYS A C 1
ATOM 2803 O O . LYS A 1 347 ? 19.458 0.502 -35.670 1.00 90.50 347 LYS A O 1
ATOM 2808 N N . ILE A 1 348 ? 21.166 -0.950 -35.705 1.00 93.44 348 ILE A N 1
ATOM 2809 C CA . ILE A 1 348 ? 21.140 -1.166 -37.155 1.00 93.44 348 ILE A CA 1
ATOM 2810 C C . ILE A 1 348 ? 19.838 -1.857 -37.567 1.00 93.44 348 ILE A C 1
ATOM 2812 O O . ILE A 1 348 ? 19.183 -1.405 -38.500 1.00 93.44 348 ILE A O 1
ATOM 2816 N N . TRP A 1 349 ? 19.403 -2.892 -36.848 1.00 91.50 349 TRP A N 1
ATOM 2817 C CA . TRP A 1 349 ? 18.128 -3.560 -37.126 1.00 91.50 349 TRP A CA 1
ATOM 2818 C C . TRP A 1 349 ? 16.931 -2.617 -36.976 1.00 91.50 349 TRP A C 1
ATOM 2820 O O . TRP A 1 349 ? 16.011 -2.662 -37.787 1.00 91.50 349 TRP A O 1
ATOM 2830 N N . GLN A 1 350 ? 16.962 -1.704 -36.003 1.00 89.56 350 GLN A N 1
ATOM 2831 C CA . GLN A 1 350 ? 15.946 -0.654 -35.879 1.00 89.56 350 GLN A CA 1
ATOM 2832 C C . GLN A 1 350 ? 15.938 0.303 -37.080 1.00 89.56 350 GLN A C 1
ATOM 2834 O O . GLN A 1 350 ? 14.866 0.756 -37.473 1.00 89.56 350 GLN A O 1
ATOM 2839 N N . LEU A 1 351 ? 17.104 0.628 -37.651 1.00 91.75 351 LEU A N 1
ATOM 2840 C CA . LEU A 1 351 ? 17.209 1.454 -38.863 1.00 91.75 351 LEU A CA 1
ATOM 2841 C C . LEU A 1 351 ? 16.695 0.711 -40.100 1.00 91.75 351 LEU A C 1
ATOM 2843 O O . LEU A 1 351 ? 16.006 1.306 -40.923 1.00 91.75 351 LEU A O 1
ATOM 2847 N N . ARG A 1 352 ? 16.984 -0.589 -40.205 1.00 91.69 352 ARG A N 1
ATOM 2848 C CA . ARG A 1 352 ? 16.517 -1.455 -41.298 1.00 91.69 352 ARG A CA 1
ATOM 2849 C C . ARG A 1 352 ? 15.017 -1.748 -41.238 1.00 91.69 352 ARG A C 1
ATOM 2851 O O . ARG A 1 352 ? 14.412 -1.991 -42.270 1.00 91.69 352 ARG A O 1
ATOM 2858 N N . ALA A 1 353 ? 14.413 -1.693 -40.050 1.00 89.31 353 ALA A N 1
ATOM 2859 C CA . ALA A 1 353 ? 12.968 -1.839 -39.869 1.00 89.31 353 ALA A CA 1
ATOM 2860 C C . ALA A 1 353 ? 12.155 -0.612 -40.334 1.00 89.31 353 ALA A C 1
ATOM 2862 O O . ALA A 1 353 ? 10.927 -0.675 -40.378 1.00 89.31 353 ALA A O 1
ATOM 2863 N N . VAL A 1 354 ? 12.817 0.508 -40.648 1.00 88.56 354 VAL A N 1
ATOM 2864 C CA . VAL A 1 354 ? 12.200 1.646 -41.349 1.00 88.56 354 VAL A CA 1
ATOM 2865 C C . VAL A 1 354 ? 11.943 1.256 -42.810 1.00 88.56 354 VAL A C 1
ATOM 2867 O O . VAL A 1 354 ? 12.552 0.317 -43.314 1.00 88.56 354 VAL A O 1
ATOM 2870 N N . ASP A 1 355 ? 11.054 1.976 -43.502 1.00 86.38 355 ASP A N 1
ATOM 2871 C CA . ASP A 1 355 ? 10.807 1.771 -44.933 1.00 86.38 355 ASP A CA 1
ATOM 2872 C C . ASP A 1 355 ? 12.131 1.670 -45.719 1.00 86.38 355 ASP A C 1
ATOM 2874 O O . ASP A 1 355 ? 12.960 2.588 -45.616 1.00 86.38 355 ASP A O 1
ATOM 2878 N N . PRO A 1 356 ? 12.331 0.593 -46.508 1.00 90.88 356 PRO A N 1
ATOM 2879 C CA . PRO A 1 356 ? 13.498 0.461 -47.369 1.00 90.88 356 PRO A CA 1
ATOM 2880 C C . PRO A 1 356 ? 13.650 1.678 -48.283 1.00 90.88 356 PRO A C 1
ATOM 2882 O O . PRO A 1 356 ? 12.657 2.306 -48.651 1.00 90.88 356 PRO A O 1
ATOM 2885 N N . ASP A 1 357 ? 14.886 1.977 -48.684 1.00 93.12 357 ASP A N 1
ATOM 2886 C CA . ASP A 1 357 ? 15.238 3.104 -49.567 1.00 93.12 357 ASP A CA 1
ATOM 2887 C C . ASP A 1 357 ? 15.204 4.475 -48.868 1.00 93.12 357 ASP A C 1
ATOM 2889 O O . ASP A 1 357 ? 15.206 5.541 -49.493 1.00 93.12 357 ASP A O 1
ATOM 2893 N N . TRP A 1 358 ? 15.215 4.492 -47.532 1.00 93.44 358 TRP A N 1
ATOM 2894 C CA . TRP A 1 358 ? 15.310 5.745 -46.791 1.00 93.44 358 TRP A CA 1
ATOM 2895 C C . TRP A 1 358 ? 16.629 6.474 -47.075 1.00 93.44 358 TRP A C 1
ATOM 2897 O O . TRP A 1 358 ? 16.620 7.704 -47.119 1.00 93.44 358 TRP A O 1
ATOM 2907 N N . SER A 1 359 ? 17.729 5.752 -47.313 1.00 93.50 359 SER A N 1
ATOM 2908 C CA . SER A 1 359 ? 19.076 6.312 -47.505 1.00 93.50 359 SER A CA 1
ATOM 2909 C C . SER A 1 359 ? 19.317 6.943 -48.886 1.00 93.50 359 SER A C 1
ATOM 2911 O O . SER A 1 359 ? 20.314 7.653 -49.076 1.00 93.50 359 SER A O 1
ATOM 2913 N N . SER A 1 360 ? 18.408 6.736 -49.843 1.00 91.62 360 SER A N 1
ATOM 2914 C CA . SER A 1 360 ? 18.483 7.301 -51.200 1.00 91.62 360 SER A CA 1
ATOM 2915 C C . SER A 1 360 ? 17.878 8.701 -51.314 1.00 91.62 360 SER A C 1
ATOM 2917 O O . SER A 1 360 ? 18.098 9.396 -52.304 1.00 91.62 360 SER A O 1
ATOM 2919 N N . LYS A 1 361 ? 17.135 9.158 -50.297 1.00 92.44 361 LYS A N 1
ATOM 2920 C CA . LYS A 1 361 ? 16.543 10.505 -50.274 1.00 92.44 361 LYS A CA 1
ATOM 2921 C C . LYS A 1 361 ? 17.642 11.570 -50.177 1.00 92.44 361 LYS A C 1
ATOM 2923 O O . LYS A 1 361 ? 18.629 11.377 -49.471 1.00 92.44 361 LYS A O 1
ATOM 2928 N N . GLU A 1 362 ? 17.425 12.730 -50.806 1.00 91.69 362 GLU A N 1
ATOM 2929 C CA . GLU A 1 362 ? 18.394 13.845 -50.883 1.00 91.69 362 GLU A CA 1
ATOM 2930 C C . GLU A 1 362 ? 18.963 14.251 -49.515 1.00 91.69 362 GLU A C 1
ATOM 2932 O O . GLU A 1 362 ? 20.154 14.500 -49.378 1.00 91.69 362 GLU A O 1
ATOM 2937 N N . ARG A 1 363 ? 18.135 14.204 -48.465 1.00 91.00 363 ARG A N 1
ATOM 2938 C CA . ARG A 1 363 ? 18.534 14.484 -47.075 1.00 91.00 363 ARG A CA 1
ATOM 2939 C C . ARG A 1 363 ? 19.714 13.632 -46.566 1.00 91.00 363 ARG A C 1
ATOM 2941 O O . ARG A 1 363 ? 20.361 14.028 -45.600 1.00 91.00 363 ARG A O 1
ATOM 2948 N N . PHE A 1 364 ? 19.961 12.466 -47.160 1.00 93.19 364 PHE A N 1
ATOM 2949 C CA . PHE A 1 364 ? 21.000 11.512 -46.764 1.00 93.19 364 PHE A CA 1
ATOM 2950 C C . PHE A 1 364 ? 22.124 11.414 -47.808 1.00 93.19 364 PHE A C 1
ATOM 2952 O O . PHE A 1 364 ? 22.830 10.405 -47.865 1.00 93.19 364 PHE A O 1
ATOM 2959 N N . SER A 1 365 ? 22.294 12.425 -48.670 1.00 91.06 365 SER A N 1
ATOM 2960 C CA . SER A 1 365 ? 23.367 12.477 -49.676 1.00 91.06 365 SER A CA 1
ATOM 2961 C C . SER A 1 365 ? 24.761 12.351 -49.065 1.00 91.06 365 SER A C 1
ATOM 2963 O O . SER A 1 365 ? 25.626 11.702 -49.647 1.00 91.06 365 SER A O 1
ATOM 2965 N N . ASP A 1 366 ? 24.944 12.930 -47.878 1.00 94.62 366 ASP A N 1
ATOM 2966 C CA . ASP A 1 366 ? 26.240 13.044 -47.208 1.00 94.62 366 ASP A CA 1
ATOM 2967 C C . ASP A 1 366 ? 26.633 11.774 -46.441 1.00 94.62 366 ASP A C 1
ATOM 2969 O O . ASP A 1 366 ? 27.777 11.646 -46.006 1.00 94.62 366 ASP A O 1
ATOM 2973 N N . LEU A 1 367 ? 25.705 10.823 -46.279 1.00 96.00 367 LEU A N 1
ATOM 2974 C CA . LEU A 1 367 ? 25.985 9.535 -45.656 1.00 96.00 367 LEU A CA 1
ATOM 2975 C C . LEU A 1 367 ? 26.844 8.689 -46.617 1.00 96.00 367 LEU A C 1
ATOM 2977 O O . LEU A 1 367 ? 26.407 8.423 -47.741 1.00 96.00 367 LEU A O 1
ATOM 2981 N N . PRO A 1 368 ? 28.043 8.225 -46.223 1.00 95.75 368 PRO A N 1
ATOM 2982 C CA . PRO A 1 368 ? 28.907 7.454 -47.109 1.00 95.75 368 PRO A CA 1
ATOM 2983 C C . PRO A 1 368 ? 28.224 6.193 -47.642 1.00 95.75 368 PRO A C 1
ATOM 2985 O O . PRO A 1 368 ? 27.519 5.505 -46.901 1.00 95.75 368 PRO A O 1
ATOM 2988 N N . LYS A 1 369 ? 28.491 5.834 -48.907 1.00 94.12 369 LYS A N 1
ATOM 2989 C CA . LYS A 1 369 ? 27.879 4.657 -49.554 1.00 94.12 369 LYS A CA 1
ATOM 2990 C C . LYS A 1 369 ? 28.040 3.384 -48.717 1.00 94.12 369 LYS A C 1
ATOM 2992 O O . LYS A 1 369 ? 27.068 2.668 -48.516 1.00 94.12 369 LYS A O 1
ATOM 2997 N N . TRP A 1 370 ? 29.231 3.142 -48.171 1.00 94.25 370 TRP A N 1
ATOM 2998 C CA . TRP A 1 370 ? 29.492 1.963 -47.344 1.00 94.25 370 TRP A CA 1
ATOM 2999 C C . TRP A 1 370 ? 28.608 1.901 -46.087 1.00 94.25 370 TRP A C 1
ATOM 3001 O O . TRP A 1 370 ? 28.216 0.814 -45.679 1.00 94.25 370 TRP A O 1
ATOM 3011 N N . GLN A 1 371 ? 28.227 3.047 -45.506 1.00 95.81 371 GLN A N 1
ATOM 3012 C CA . GLN A 1 371 ? 27.262 3.084 -44.404 1.00 95.81 371 GLN A CA 1
ATOM 3013 C C . GLN A 1 371 ? 25.839 2.828 -44.900 1.00 95.81 371 GLN A C 1
ATOM 3015 O O . GLN A 1 371 ? 25.111 2.086 -44.253 1.00 95.81 371 GLN A O 1
ATOM 3020 N N . LYS A 1 372 ? 25.441 3.374 -46.057 1.00 95.50 372 LYS A N 1
ATOM 3021 C CA . LYS A 1 372 ? 24.119 3.087 -46.650 1.00 95.50 372 LYS A CA 1
ATOM 3022 C C . LYS A 1 372 ? 23.915 1.590 -46.869 1.00 95.50 372 LYS A C 1
ATOM 3024 O O . LYS A 1 372 ? 22.889 1.059 -46.454 1.00 95.50 372 LYS A O 1
ATOM 3029 N N . VAL A 1 373 ? 24.929 0.920 -47.424 1.00 95.19 373 VAL A N 1
ATOM 3030 C CA . VAL A 1 373 ? 24.896 -0.524 -47.698 1.00 95.19 373 VAL A CA 1
ATOM 3031 C C . VAL A 1 373 ? 24.640 -1.338 -46.428 1.00 95.19 373 VAL A C 1
ATOM 3033 O O . VAL A 1 373 ? 23.837 -2.269 -46.427 1.00 95.19 373 VAL A O 1
ATOM 3036 N N . VAL A 1 374 ? 25.273 -0.964 -45.314 1.00 95.31 374 VAL A N 1
ATOM 3037 C CA . VAL A 1 374 ? 25.093 -1.669 -44.040 1.00 95.31 374 VAL A CA 1
ATOM 3038 C C . VAL A 1 374 ? 23.780 -1.290 -43.345 1.00 95.31 374 VAL A C 1
ATOM 3040 O O . VAL A 1 374 ? 23.176 -2.136 -42.694 1.00 95.31 374 VAL A O 1
ATOM 3043 N N . LEU A 1 375 ? 23.302 -0.052 -43.446 1.00 95.56 375 LEU A N 1
ATOM 3044 C CA . LEU A 1 375 ? 22.227 0.453 -42.578 1.00 95.56 375 LEU A CA 1
ATOM 3045 C C . LEU A 1 375 ? 20.818 0.371 -43.182 1.00 95.56 375 LEU A C 1
ATOM 3047 O O . LEU A 1 375 ? 19.849 0.428 -42.428 1.00 95.56 375 LEU A O 1
ATOM 3051 N N . ASP A 1 376 ? 20.694 0.255 -44.503 1.00 95.12 376 ASP A N 1
ATOM 3052 C CA . ASP A 1 376 ? 19.416 0.264 -45.225 1.00 95.12 376 ASP A CA 1
ATOM 3053 C C . ASP A 1 376 ? 19.222 -1.048 -46.001 1.00 95.12 376 ASP A C 1
ATOM 3055 O O . ASP A 1 376 ? 20.114 -1.516 -46.712 1.00 95.12 376 ASP A O 1
ATOM 3059 N N . ASP A 1 377 ? 18.042 -1.653 -45.863 1.00 94.31 377 ASP A N 1
ATOM 3060 C CA . ASP A 1 377 ? 17.706 -2.920 -46.515 1.00 94.31 377 ASP A CA 1
ATOM 3061 C C . ASP A 1 377 ? 17.490 -2.797 -48.029 1.00 94.31 377 ASP A C 1
ATOM 3063 O O . ASP A 1 377 ? 17.518 -3.816 -48.722 1.00 94.31 377 ASP A O 1
ATOM 3067 N N . HIS A 1 378 ? 17.395 -1.576 -48.571 1.00 94.88 378 HIS A N 1
ATOM 3068 C CA . HIS A 1 378 ? 17.495 -1.340 -50.017 1.00 94.88 378 HIS A CA 1
ATOM 3069 C C . HIS A 1 378 ? 18.747 -1.985 -50.631 1.00 94.88 378 HIS A C 1
ATOM 3071 O O . HIS A 1 378 ? 18.703 -2.527 -51.733 1.00 94.88 378 HIS A O 1
ATOM 3077 N N . TRP A 1 379 ? 19.858 -1.977 -49.893 1.00 93.44 379 TRP A N 1
ATOM 3078 C CA . TRP A 1 379 ? 21.163 -2.443 -50.359 1.00 93.44 379 TRP A CA 1
ATOM 3079 C C . TRP A 1 379 ? 21.476 -3.885 -49.948 1.00 93.44 379 TRP A C 1
ATOM 3081 O O . TRP A 1 379 ? 22.632 -4.297 -50.000 1.00 93.44 379 TRP A O 1
ATOM 3091 N N . LYS A 1 380 ? 20.474 -4.674 -49.535 1.00 92.31 380 LYS A N 1
ATOM 3092 C CA . LYS A 1 380 ? 20.681 -6.034 -49.008 1.00 92.31 380 LYS A CA 1
ATOM 3093 C C . LYS A 1 380 ? 21.497 -6.938 -49.940 1.00 92.31 380 LYS A C 1
ATOM 3095 O O . LYS A 1 380 ? 22.324 -7.699 -49.455 1.00 92.31 380 LYS A O 1
ATOM 3100 N N . ILE A 1 381 ? 21.284 -6.848 -51.254 1.00 92.38 381 ILE A N 1
ATOM 3101 C CA . ILE A 1 381 ? 22.043 -7.634 -52.242 1.00 92.38 381 ILE A CA 1
ATOM 3102 C C . ILE A 1 381 ? 23.524 -7.224 -52.215 1.00 92.38 381 ILE A C 1
ATOM 3104 O O . ILE A 1 381 ? 24.388 -8.064 -51.999 1.00 92.38 381 ILE A O 1
ATOM 3108 N N . GLU A 1 382 ? 23.815 -5.924 -52.323 1.00 92.50 382 GLU A N 1
ATOM 3109 C CA . GLU A 1 382 ? 25.190 -5.398 -52.295 1.00 92.50 382 GLU A CA 1
ATOM 3110 C C . GLU A 1 382 ? 25.891 -5.663 -50.951 1.00 92.50 382 GLU A C 1
ATOM 3112 O O . GLU A 1 382 ? 27.092 -5.913 -50.918 1.00 92.50 382 GLU A O 1
ATOM 3117 N N . ARG A 1 383 ? 25.137 -5.681 -49.844 1.00 92.56 383 ARG A N 1
ATOM 3118 C CA . ARG A 1 383 ? 25.639 -6.035 -48.509 1.00 92.56 383 ARG A CA 1
ATOM 3119 C C . ARG A 1 383 ? 26.094 -7.492 -48.407 1.00 92.56 383 ARG A C 1
ATOM 3121 O O . ARG A 1 383 ? 27.033 -7.765 -47.667 1.00 92.56 383 ARG A O 1
ATOM 3128 N N . VAL A 1 384 ? 25.417 -8.410 -49.098 1.00 89.81 384 VAL A N 1
ATOM 3129 C CA . VAL A 1 384 ? 25.748 -9.846 -49.101 1.00 89.81 384 VAL A CA 1
ATOM 3130 C C . VAL A 1 384 ? 26.858 -10.157 -50.107 1.00 89.81 384 VAL A C 1
ATOM 3132 O O . VAL A 1 384 ? 27.710 -10.998 -49.827 1.00 89.81 384 VAL A O 1
ATOM 3135 N N . ASP A 1 385 ? 26.867 -9.473 -51.252 1.00 88.38 385 ASP A N 1
ATOM 3136 C CA . ASP A 1 385 ? 27.796 -9.752 -52.350 1.00 88.38 385 ASP A CA 1
ATOM 3137 C C . ASP A 1 385 ? 29.186 -9.111 -52.158 1.00 88.38 385 ASP A C 1
ATOM 3139 O O . ASP A 1 385 ? 30.175 -9.645 -52.668 1.00 88.38 385 ASP A O 1
ATOM 3143 N N . ASP A 1 386 ? 29.293 -7.992 -51.424 1.00 86.56 386 ASP A N 1
ATOM 3144 C CA . ASP A 1 386 ? 30.558 -7.281 -51.189 1.00 86.56 386 ASP A CA 1
ATOM 3145 C C . ASP A 1 386 ? 30.887 -7.102 -49.694 1.00 86.56 386 ASP A C 1
ATOM 3147 O O . ASP A 1 386 ? 30.478 -6.149 -49.020 1.00 86.56 386 ASP A O 1
ATOM 3151 N N . ASP A 1 387 ? 31.738 -8.000 -49.191 1.00 86.69 387 ASP A N 1
ATOM 3152 C CA . ASP A 1 387 ? 32.273 -7.976 -47.825 1.00 86.69 387 ASP A CA 1
ATOM 3153 C C . ASP A 1 387 ? 33.085 -6.694 -47.513 1.00 86.69 387 ASP A C 1
ATOM 3155 O O . ASP A 1 387 ? 33.335 -6.405 -46.339 1.00 86.69 387 ASP A O 1
ATOM 3159 N N . GLN A 1 388 ? 33.532 -5.902 -48.503 1.00 91.06 388 GLN A N 1
ATOM 3160 C CA . GLN A 1 388 ? 34.338 -4.697 -48.250 1.00 91.06 388 GLN A CA 1
ATOM 3161 C C . GLN A 1 388 ? 33.585 -3.662 -47.411 1.00 91.06 388 GLN A C 1
ATOM 3163 O O . GLN A 1 388 ? 34.175 -3.064 -46.506 1.00 91.06 388 GLN A O 1
ATOM 3168 N N . PHE A 1 389 ? 32.286 -3.479 -47.663 1.00 91.25 389 PHE A N 1
ATOM 3169 C CA . PHE A 1 389 ? 31.466 -2.520 -46.922 1.00 91.25 389 PHE A CA 1
ATOM 3170 C C . PHE A 1 389 ? 31.283 -2.937 -45.461 1.00 91.25 389 PHE A C 1
ATOM 3172 O O . PHE A 1 389 ? 31.423 -2.109 -44.557 1.00 91.25 389 PHE A O 1
ATOM 3179 N N . LEU A 1 390 ? 31.047 -4.230 -45.220 1.00 91.69 390 LEU A N 1
ATOM 3180 C CA . LEU A 1 390 ? 30.954 -4.795 -43.873 1.00 91.69 390 LEU A CA 1
ATOM 3181 C C . LEU A 1 390 ? 32.292 -4.713 -43.134 1.00 91.69 390 LEU A C 1
ATOM 3183 O O . LEU A 1 390 ? 32.331 -4.291 -41.981 1.00 91.69 390 LEU A O 1
ATOM 3187 N N . ASN A 1 391 ? 33.399 -5.039 -43.801 1.00 92.31 391 ASN A N 1
ATOM 3188 C CA . ASN A 1 391 ? 34.733 -4.969 -43.206 1.00 92.31 391 ASN A CA 1
ATOM 3189 C C . ASN A 1 391 ? 35.113 -3.532 -42.807 1.00 92.31 391 ASN A C 1
ATOM 3191 O O . ASN A 1 391 ? 35.688 -3.319 -41.735 1.00 92.31 391 ASN A O 1
ATOM 3195 N N . GLU A 1 392 ? 34.781 -2.533 -43.632 1.00 93.75 392 GLU A N 1
ATOM 3196 C CA . GLU A 1 392 ? 35.004 -1.123 -43.285 1.00 93.75 392 GLU A CA 1
ATOM 3197 C C . GLU A 1 392 ? 34.105 -0.675 -42.123 1.00 93.75 392 GLU A C 1
ATOM 3199 O O . GLU A 1 392 ? 34.551 0.058 -41.230 1.00 93.75 392 GLU A O 1
ATOM 3204 N N . PHE A 1 393 ? 32.865 -1.174 -42.070 1.00 94.69 393 PHE A N 1
ATOM 3205 C CA . PHE A 1 393 ? 31.950 -0.915 -40.963 1.00 94.69 393 PHE A CA 1
ATOM 3206 C C . PHE A 1 393 ? 32.437 -1.503 -39.639 1.00 94.69 393 PHE A C 1
ATOM 3208 O O . PHE A 1 393 ? 32.440 -0.805 -38.622 1.00 94.69 393 PHE A O 1
ATOM 3215 N N . LEU A 1 394 ? 32.911 -2.747 -39.639 1.00 94.62 394 LEU A N 1
ATOM 3216 C CA . LEU A 1 394 ? 33.439 -3.407 -38.446 1.00 94.62 394 LEU A CA 1
ATOM 3217 C C . LEU A 1 394 ? 34.695 -2.688 -37.935 1.00 94.62 394 LEU A C 1
ATOM 3219 O O . LEU A 1 394 ? 34.766 -2.326 -36.761 1.00 94.62 394 LEU A O 1
ATOM 3223 N N . ARG A 1 395 ? 35.637 -2.331 -38.818 1.00 94.12 395 ARG A N 1
ATOM 3224 C CA . ARG A 1 395 ? 36.807 -1.512 -38.439 1.00 94.12 395 ARG A CA 1
ATOM 3225 C C . ARG A 1 395 ? 36.411 -0.162 -37.845 1.00 94.12 395 ARG A C 1
ATOM 3227 O O . ARG A 1 395 ? 36.991 0.270 -36.848 1.00 94.12 395 ARG A O 1
ATOM 3234 N N . SER A 1 396 ? 35.430 0.512 -38.443 1.00 94.88 396 SER A N 1
ATOM 3235 C CA . SER A 1 396 ? 34.918 1.791 -37.940 1.00 94.88 396 SER A CA 1
ATOM 3236 C C . SER A 1 396 ? 34.217 1.640 -36.588 1.00 94.88 396 SER A C 1
ATOM 3238 O O . SER A 1 396 ? 34.389 2.491 -35.716 1.00 94.88 396 SER A O 1
ATOM 3240 N N . THR A 1 397 ? 33.526 0.520 -36.370 1.00 96.12 397 THR A N 1
ATOM 3241 C CA . THR A 1 397 ? 32.901 0.162 -35.090 1.00 96.12 397 THR A CA 1
ATOM 3242 C C . THR A 1 397 ? 33.945 -0.040 -34.000 1.00 96.12 397 THR A C 1
ATOM 3244 O O . THR A 1 397 ? 33.864 0.603 -32.955 1.00 96.12 397 THR A O 1
ATOM 3247 N N . ALA A 1 398 ? 34.990 -0.826 -34.269 1.00 95.31 398 ALA A N 1
ATOM 3248 C CA . ALA A 1 398 ? 36.092 -1.028 -33.331 1.00 95.31 398 ALA A CA 1
ATOM 3249 C C . ALA A 1 398 ? 36.792 0.299 -32.971 1.00 95.31 398 ALA A C 1
ATOM 3251 O O . ALA A 1 398 ? 37.039 0.585 -31.796 1.00 95.31 398 ALA A O 1
ATOM 3252 N N . ARG A 1 399 ? 37.041 1.167 -33.966 1.00 94.44 399 ARG A N 1
ATOM 3253 C CA . ARG A 1 399 ? 37.583 2.520 -33.733 1.00 94.44 399 ARG A CA 1
ATOM 3254 C C . ARG A 1 399 ? 36.659 3.359 -32.855 1.00 94.44 399 ARG A C 1
ATOM 3256 O O . ARG A 1 399 ? 37.133 4.008 -31.921 1.00 94.44 399 ARG A O 1
ATOM 3263 N N . TRP A 1 400 ? 35.357 3.352 -33.137 1.00 96.25 400 TRP A N 1
ATOM 3264 C CA . TRP A 1 400 ? 34.380 4.085 -32.339 1.00 96.25 400 TRP A CA 1
ATOM 3265 C C . TRP A 1 400 ? 34.354 3.591 -30.891 1.00 96.25 400 TRP A C 1
ATOM 3267 O O . TRP A 1 400 ? 34.408 4.423 -29.989 1.00 96.25 400 TRP A O 1
ATOM 3277 N N . MET A 1 401 ? 34.363 2.275 -30.649 1.00 95.06 401 MET A N 1
ATOM 3278 C CA . MET A 1 401 ? 34.369 1.699 -29.297 1.00 95.06 401 MET A CA 1
ATOM 3279 C C . MET A 1 401 ? 35.586 2.166 -28.486 1.00 95.06 401 MET A C 1
ATOM 3281 O O . MET A 1 401 ? 35.439 2.588 -27.339 1.00 95.06 401 MET A O 1
ATOM 3285 N N . ILE A 1 402 ? 36.780 2.179 -29.092 1.00 93.00 402 ILE A N 1
ATOM 3286 C CA . ILE A 1 402 ? 38.013 2.660 -28.444 1.00 93.00 402 ILE A CA 1
ATOM 3287 C C . ILE A 1 402 ? 37.929 4.158 -28.115 1.00 93.00 402 ILE A C 1
ATOM 3289 O O . ILE A 1 402 ? 38.286 4.586 -27.012 1.00 93.00 402 ILE A O 1
ATOM 3293 N N . LEU A 1 403 ? 37.439 4.974 -29.052 1.00 93.62 403 LEU A N 1
ATOM 3294 C CA . LEU A 1 403 ? 37.283 6.416 -28.843 1.00 93.62 403 LEU A CA 1
ATOM 3295 C C . LEU A 1 403 ? 36.206 6.731 -27.795 1.00 93.62 403 LEU A C 1
ATOM 3297 O O . LEU A 1 403 ? 36.395 7.627 -26.967 1.00 93.62 403 LEU A O 1
ATOM 3301 N N . ALA A 1 404 ? 35.099 5.990 -27.803 1.00 94.81 404 ALA A N 1
ATOM 3302 C CA . ALA A 1 404 ? 34.014 6.106 -26.840 1.00 94.81 404 ALA A CA 1
ATOM 3303 C C . ALA A 1 404 ? 34.492 5.731 -25.431 1.00 94.81 404 ALA A C 1
ATOM 3305 O O . ALA A 1 404 ? 34.301 6.520 -24.506 1.00 94.81 404 ALA A O 1
ATOM 3306 N N . TYR A 1 405 ? 35.220 4.621 -25.281 1.00 94.81 405 TYR A N 1
ATOM 3307 C CA . TYR A 1 405 ? 35.879 4.242 -24.030 1.00 94.81 405 TYR A CA 1
ATOM 3308 C C . TYR A 1 405 ? 36.773 5.367 -23.493 1.00 94.81 405 TYR A C 1
ATOM 3310 O O . TYR A 1 405 ? 36.615 5.806 -22.350 1.00 94.81 405 TYR A O 1
ATOM 3318 N N . LYS A 1 406 ? 37.666 5.904 -24.336 1.00 93.19 406 LYS A N 1
ATOM 3319 C CA . LYS A 1 406 ? 38.561 7.005 -23.950 1.00 93.19 406 LYS A CA 1
ATOM 3320 C C . LYS A 1 406 ? 37.783 8.248 -23.514 1.00 93.19 406 LYS A C 1
ATOM 3322 O O . LYS A 1 406 ? 38.176 8.922 -22.564 1.00 93.19 406 LYS A O 1
ATOM 3327 N N . LYS A 1 407 ? 36.667 8.547 -24.183 1.00 93.69 407 LYS A N 1
ATOM 3328 C CA . LYS A 1 407 ? 35.794 9.676 -23.845 1.00 93.69 407 LYS A CA 1
ATOM 3329 C C . LYS A 1 407 ? 35.089 9.494 -22.498 1.00 93.69 407 LYS A C 1
ATOM 3331 O O . LYS A 1 407 ? 34.983 10.467 -21.759 1.00 93.69 407 LYS A O 1
ATOM 3336 N N . ILE A 1 408 ? 34.623 8.285 -22.179 1.00 95.00 408 ILE A N 1
ATOM 3337 C CA . ILE A 1 408 ? 33.907 7.997 -20.926 1.00 95.00 408 ILE A CA 1
ATOM 3338 C C . ILE A 1 408 ? 34.854 7.977 -19.725 1.00 95.00 408 ILE A C 1
ATOM 3340 O O . ILE A 1 408 ? 34.551 8.593 -18.705 1.00 95.00 408 ILE A O 1
ATOM 3344 N N . LEU A 1 409 ? 36.008 7.316 -19.844 1.00 93.56 409 LEU A N 1
ATOM 3345 C CA . LEU A 1 409 ? 36.966 7.191 -18.738 1.00 93.56 409 LEU A CA 1
ATOM 3346 C C . LEU A 1 409 ? 37.856 8.436 -18.587 1.00 93.56 409 LEU A C 1
ATOM 3348 O O . LEU A 1 409 ? 38.449 8.661 -17.528 1.00 93.56 409 LEU A O 1
ATOM 3352 N N . GLY A 1 410 ? 37.956 9.265 -19.630 1.00 92.38 410 GLY A N 1
ATOM 3353 C CA . GLY A 1 410 ? 38.713 10.511 -19.614 1.00 92.38 410 GLY A CA 1
ATOM 3354 C C . GLY A 1 410 ? 40.181 10.279 -19.254 1.00 92.38 410 GLY A C 1
ATOM 3355 O O . GLY A 1 410 ? 40.890 9.538 -19.930 1.00 92.38 410 GLY A O 1
ATOM 3356 N N . LYS A 1 411 ? 40.646 10.907 -18.167 1.00 88.31 411 LYS A N 1
ATOM 3357 C CA . LYS A 1 411 ? 42.039 10.795 -17.696 1.00 88.31 411 LYS A CA 1
ATOM 3358 C C . LYS A 1 411 ? 42.408 9.400 -17.184 1.00 88.31 411 LYS A C 1
ATOM 3360 O O . LYS A 1 411 ? 43.589 9.084 -17.140 1.00 88.31 411 LYS A O 1
ATOM 3365 N N . ASN A 1 412 ? 41.419 8.590 -16.809 1.00 88.62 412 ASN A N 1
ATOM 3366 C CA . ASN A 1 412 ? 41.643 7.239 -16.297 1.00 88.62 412 ASN A CA 1
ATOM 3367 C C . ASN A 1 412 ? 41.757 6.205 -17.426 1.00 88.62 412 ASN A C 1
ATOM 3369 O O . ASN A 1 412 ? 42.071 5.049 -17.165 1.00 88.62 412 ASN A O 1
ATOM 3373 N N . ALA A 1 413 ? 41.482 6.590 -18.677 1.00 89.31 413 ALA A N 1
ATOM 3374 C CA . ALA A 1 413 ? 41.524 5.668 -19.799 1.00 89.31 413 ALA A CA 1
ATOM 3375 C C . ALA A 1 413 ? 42.949 5.150 -20.038 1.00 89.31 413 ALA A C 1
ATOM 3377 O O . ALA A 1 413 ? 43.895 5.927 -20.180 1.00 89.31 413 ALA A O 1
ATOM 3378 N N . LEU A 1 414 ? 43.085 3.829 -20.149 1.00 87.00 414 LEU A N 1
ATOM 3379 C CA . LEU A 1 414 ? 44.322 3.207 -20.617 1.00 87.00 414 LEU A CA 1
ATOM 3380 C C . LEU A 1 414 ? 44.544 3.507 -22.105 1.00 87.00 414 LEU A C 1
ATOM 3382 O O . LEU A 1 414 ? 43.589 3.616 -22.878 1.00 87.00 414 LEU A O 1
ATOM 3386 N N . SER A 1 415 ? 45.809 3.617 -22.509 1.00 83.19 415 SER A N 1
ATOM 3387 C CA . SER A 1 415 ? 46.172 3.784 -23.917 1.00 83.19 415 S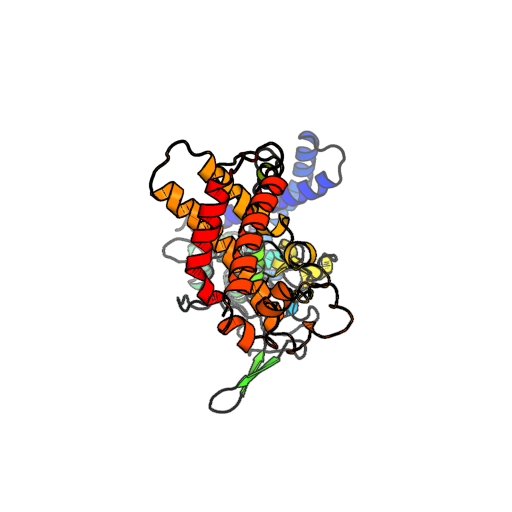ER A CA 1
ATOM 3388 C C . SER A 1 415 ? 46.044 2.447 -24.643 1.00 83.19 415 SER A C 1
ATOM 3390 O O . SER A 1 415 ? 46.940 1.612 -24.562 1.00 83.19 415 SER A O 1
ATOM 3392 N N . LEU A 1 416 ? 44.931 2.250 -25.348 1.00 82.56 416 LEU A N 1
ATOM 3393 C CA . LEU A 1 416 ? 44.735 1.104 -26.237 1.00 82.56 416 LEU A CA 1
ATOM 3394 C C . LEU A 1 416 ? 45.486 1.370 -27.551 1.00 82.56 416 LEU A C 1
ATOM 3396 O O . LEU A 1 416 ? 45.301 2.425 -28.161 1.00 82.56 416 LEU A O 1
ATOM 3400 N N . ASN A 1 417 ? 46.384 0.460 -27.929 1.00 78.81 417 ASN A N 1
ATOM 3401 C CA . ASN A 1 417 ? 47.232 0.572 -29.117 1.00 78.81 417 ASN A CA 1
ATOM 3402 C C . ASN A 1 417 ? 46.577 -0.094 -30.347 1.00 78.81 417 ASN A C 1
ATOM 3404 O O . ASN A 1 417 ? 45.444 -0.577 -30.289 1.00 78.81 417 ASN A O 1
ATOM 3408 N N . ASP A 1 418 ? 47.308 -0.143 -31.462 1.00 79.56 418 ASP A N 1
ATOM 3409 C CA . ASP A 1 418 ? 46.832 -0.753 -32.709 1.00 79.56 418 ASP A CA 1
ATOM 3410 C C . ASP A 1 418 ? 46.539 -2.258 -32.584 1.00 79.56 418 ASP A C 1
ATOM 3412 O O . ASP A 1 418 ? 45.729 -2.787 -33.346 1.00 79.56 418 ASP A O 1
ATOM 3416 N N . ASP A 1 419 ? 47.160 -2.956 -31.631 1.00 83.06 419 ASP A N 1
ATOM 3417 C CA . ASP A 1 419 ? 46.917 -4.384 -31.412 1.00 83.06 419 ASP A CA 1
ATOM 3418 C C . ASP A 1 419 ? 45.565 -4.630 -30.738 1.00 83.06 419 ASP A C 1
ATOM 3420 O O . ASP A 1 419 ? 44.850 -5.550 -31.126 1.00 83.06 419 ASP A O 1
ATOM 3424 N N . GLU A 1 420 ? 45.155 -3.760 -29.812 1.00 82.31 420 GLU A N 1
ATOM 3425 C CA . GLU A 1 420 ? 43.808 -3.805 -29.233 1.00 82.31 420 GLU A CA 1
ATOM 3426 C C . GLU A 1 420 ? 42.741 -3.467 -30.281 1.00 82.31 420 GLU A C 1
ATOM 3428 O O . GLU A 1 420 ? 41.698 -4.116 -30.336 1.00 82.31 420 GLU A O 1
ATOM 3433 N N . LEU A 1 421 ? 43.012 -2.520 -31.187 1.00 84.44 421 LEU A N 1
ATOM 3434 C CA . LEU A 1 421 ? 42.113 -2.257 -32.314 1.00 84.44 421 LEU A CA 1
ATOM 3435 C C . LEU A 1 421 ? 41.960 -3.486 -33.220 1.00 84.44 421 LEU A C 1
ATOM 3437 O O . LEU A 1 421 ? 40.841 -3.797 -33.636 1.00 84.44 421 LEU A O 1
ATOM 3441 N N . LYS A 1 422 ? 43.054 -4.199 -33.517 1.00 88.25 422 LYS A N 1
ATOM 3442 C CA . LYS A 1 422 ? 43.003 -5.450 -34.288 1.00 88.25 422 LYS A CA 1
ATOM 3443 C C . LYS A 1 422 ? 42.224 -6.535 -33.550 1.00 88.25 422 LYS A C 1
ATOM 3445 O O . LYS A 1 422 ? 41.385 -7.170 -34.180 1.00 88.25 422 LYS A O 1
ATOM 3450 N N . HIS A 1 423 ? 42.456 -6.706 -32.246 1.00 89.75 423 HIS A N 1
ATOM 3451 C CA . HIS A 1 423 ? 41.744 -7.684 -31.414 1.00 89.75 423 HIS A CA 1
ATOM 3452 C C . HIS A 1 423 ? 40.238 -7.423 -31.411 1.00 89.75 423 HIS A C 1
ATOM 3454 O O . HIS A 1 423 ? 39.467 -8.310 -31.760 1.00 89.75 423 HIS A O 1
ATOM 3460 N N . VAL A 1 424 ? 39.816 -6.188 -31.110 1.00 90.00 424 VAL A N 1
ATOM 3461 C CA . VAL A 1 424 ? 38.393 -5.808 -31.121 1.00 90.00 424 VAL A CA 1
ATOM 3462 C C . VAL A 1 424 ? 37.789 -6.027 -32.505 1.00 90.00 424 VAL A C 1
ATOM 3464 O O . VAL A 1 424 ? 36.699 -6.576 -32.601 1.00 90.00 424 VAL A O 1
ATOM 3467 N N . THR A 1 425 ? 38.497 -5.640 -33.574 1.00 91.50 425 THR A N 1
ATOM 3468 C CA . THR A 1 425 ? 38.023 -5.841 -34.953 1.00 91.50 425 THR A CA 1
ATOM 3469 C C . THR A 1 425 ? 37.841 -7.325 -35.266 1.00 91.50 425 THR A C 1
ATOM 3471 O O . THR A 1 425 ? 36.819 -7.696 -35.828 1.00 91.50 425 THR A O 1
ATOM 3474 N N . GLN A 1 426 ? 38.803 -8.177 -34.900 1.00 93.31 426 GLN A N 1
ATOM 3475 C CA . GLN A 1 426 ? 38.715 -9.621 -35.118 1.00 93.31 426 GLN A CA 1
ATOM 3476 C C . GLN A 1 426 ? 37.550 -10.233 -34.332 1.00 93.31 426 GLN A C 1
ATOM 3478 O O . GLN A 1 426 ? 36.776 -10.997 -34.899 1.00 93.31 426 GLN A O 1
ATOM 3483 N N . LEU A 1 427 ? 37.383 -9.835 -33.071 1.00 92.69 427 LEU A N 1
ATOM 3484 C CA . LEU A 1 427 ? 36.315 -10.315 -32.200 1.00 92.69 427 LEU A CA 1
ATOM 3485 C C . LEU A 1 427 ? 34.919 -10.031 -32.780 1.00 92.69 427 LEU A C 1
ATOM 3487 O O . LEU A 1 427 ? 34.082 -10.924 -32.844 1.00 92.69 427 LEU A O 1
ATOM 3491 N N . ILE A 1 428 ? 34.662 -8.805 -33.246 1.00 92.88 428 ILE A N 1
ATOM 3492 C CA . ILE A 1 428 ? 33.359 -8.463 -33.849 1.00 92.88 428 ILE A CA 1
ATOM 3493 C C . ILE A 1 428 ? 33.207 -9.011 -35.276 1.00 92.88 428 ILE A C 1
ATOM 3495 O O . ILE A 1 428 ? 32.088 -9.230 -35.731 1.00 92.88 428 ILE A O 1
ATOM 3499 N N . GLN A 1 429 ? 34.310 -9.271 -35.986 1.00 92.19 429 GLN A N 1
ATOM 3500 C CA . GLN A 1 429 ? 34.283 -9.912 -37.304 1.00 92.19 429 GLN A CA 1
ATOM 3501 C C . GLN A 1 429 ? 33.732 -11.338 -37.231 1.00 92.19 429 GLN A C 1
ATOM 3503 O O . GLN A 1 429 ? 33.016 -11.760 -38.139 1.00 92.19 429 GLN A O 1
ATOM 3508 N N . GLU A 1 430 ? 34.018 -12.063 -36.149 1.00 91.12 430 GLU A N 1
ATOM 3509 C CA . GLU A 1 430 ? 33.438 -13.387 -35.887 1.00 91.12 430 GLU A CA 1
ATOM 3510 C C . GLU A 1 430 ? 31.906 -13.333 -35.758 1.00 91.12 430 GLU A C 1
ATOM 3512 O O . GLU A 1 430 ? 31.238 -14.335 -35.990 1.00 91.12 430 GLU A O 1
ATOM 3517 N N . GLN A 1 431 ? 31.342 -12.153 -35.475 1.00 88.81 431 GLN A N 1
ATOM 3518 C CA . GLN A 1 431 ? 29.902 -11.902 -35.365 1.00 88.81 431 GLN A CA 1
ATOM 3519 C C . GLN A 1 431 ? 29.304 -11.206 -36.601 1.00 88.81 431 GLN A C 1
ATOM 3521 O O . GLN A 1 431 ? 28.179 -10.705 -36.550 1.00 88.81 431 GLN A O 1
ATOM 3526 N N . LYS A 1 432 ? 30.022 -11.158 -37.737 1.00 89.19 432 LYS A N 1
ATOM 3527 C CA . LYS A 1 432 ? 29.570 -10.419 -38.933 1.00 89.19 432 LYS A CA 1
ATOM 3528 C C . LYS A 1 432 ? 28.224 -10.894 -39.489 1.00 89.19 432 LYS A C 1
ATOM 3530 O O . LYS A 1 432 ? 27.526 -10.107 -40.120 1.00 89.19 432 LYS A O 1
ATOM 3535 N N . GLU A 1 433 ? 27.850 -12.153 -39.251 1.00 88.44 433 GLU A N 1
ATOM 3536 C CA . GLU A 1 433 ? 26.571 -12.720 -39.702 1.00 88.44 433 GLU A CA 1
ATOM 3537 C C . GLU A 1 433 ? 25.361 -11.966 -39.137 1.00 88.44 433 GLU A C 1
ATOM 3539 O O . GLU A 1 433 ? 24.344 -11.856 -39.815 1.00 88.44 433 GLU A O 1
ATOM 3544 N N . ALA A 1 434 ? 25.485 -11.354 -37.953 1.00 86.94 434 ALA A N 1
ATOM 3545 C CA . ALA A 1 434 ? 24.428 -10.533 -37.362 1.00 86.94 434 ALA A CA 1
ATOM 3546 C C . ALA A 1 434 ? 24.113 -9.261 -38.183 1.00 86.94 434 ALA A C 1
ATOM 3548 O O . ALA A 1 434 ? 23.071 -8.625 -37.993 1.00 86.94 434 ALA A O 1
ATOM 3549 N N . LEU A 1 435 ? 25.007 -8.881 -39.104 1.00 86.56 435 LEU A N 1
ATOM 3550 C CA . LEU A 1 435 ? 24.866 -7.726 -39.985 1.00 86.56 435 LEU A CA 1
ATOM 3551 C C . LEU A 1 435 ? 24.359 -8.077 -41.390 1.00 86.56 435 LEU A C 1
ATOM 3553 O O . LEU A 1 435 ? 24.104 -7.141 -42.150 1.00 86.56 435 LEU A O 1
ATOM 3557 N N . LEU A 1 436 ? 24.191 -9.349 -41.759 1.00 85.81 436 LEU A N 1
ATOM 3558 C CA . LEU A 1 436 ? 23.759 -9.731 -43.113 1.00 85.81 436 LEU A CA 1
ATOM 3559 C C . LEU A 1 436 ? 22.256 -9.527 -43.350 1.00 85.81 436 LEU A C 1
ATOM 3561 O O . LEU A 1 436 ? 21.442 -9.783 -42.440 1.00 85.81 436 LEU A O 1
#

Sequence (436 aa):
MMMEAKRLIEDFLLKTKTDFLEKKVAAEIRTKKDQSLTVIAAAREKHQPEADSKYAIKTWFEKAIKDAKPNVTTHPTKFTNPKIRGTTSTIFYGDLCQDGYVKTGNVNSETRFDVSGNSATNTVIFELCALLSIELGDGKKLISLFENDDEKLKDFVGNLGIDFQAVKSKCSLVYWGEEATPMTHDLIRQVYFPVTAGYHLLSITTPSMLMFEVKRRVNEFDKWIDGTSVKRFRSENKFYADGFEEMPNLTEIGFSHNEFTKMGNVSYLNVKSAGIAYLISSLPPSLKPELTRLPTTDFFSNCLWPNQFKLQFELMHKWLVDSRNNFQVRTRRDEILLEIFDEIVQKIWQLRAVDPDWSSKERFSDLPKWQKVVLDDHWKIERVDDDQFLNEFLRSTARWMILAYKKILGKNALSLNDDELKHVTQLIQEQKEALL

Secondary structure (DSSP, 8-state):
-HHHHHHHHHHHHHHHHHHHHHHHHHHHHTT-S---HHHHHHHHHHHHHHHHHHT-HHHHHHHHHHH--S-EESS-GGGT-TT--SPPP---------SS---GGG---S---EEBS-HHHHHHHHHHHHHHT-EEETTEEHHHHHHTT-HHHHHHHHHTT--HHHHHHHHHHHHH---------TTSEEEEEEETTEEEEEEE---HHHHHHHHHHHHHT--EETTEETHHHHHTT---TT-----TT-EEEESSTT-HHHHHHHBHHHHHTTTEEEE---PPP----------SS-HHHHT--GGGGHHHHHHHHHHHH-S---HHHHHHHHHHHHHHHHHHHHHHHHHHTSPTTGGGSGGGTTS-HHHHHHH-GGGHHHHHH-HHHHHHHHHHHHHHHHHHHHHHHGGG-----HHHHHHHHHHHHTTGGGG-